Protein 1SZN (pdb70)

Radius of gyration: 21.47 Å; Cα contacts (8 Å, |Δi|>4): 953; chains: 1; bounding box: 41×53×65 Å

Secondary structure (DSSP, 8-state):
---TTSSTTTSPPEEEESHHHHTT---HHHHHHHHHHHHHTTHHHHT--EEE--SS-B-TT--BTTBPPB-TTT-TTHHHHHHHHHHHTT-EEEEEEESSSB-TTS-B--TT-HHHHHHHHHHTT--EEEEE-----GGGS-SSB---TTTS--BGGGB--TTT-TTBPPTT--GGGSHHHHHHHHHHHHHHTSSS--EEEE--TTGGGHHHHGGGT-SEEE-SSPP-SSHHHHHHHHHHHHT-GGG-BTTBEEE--S--TT-TT--HHHHHHHHHHHHHTT--EEE-S-GGG--HHHHHHHT-HHHHHHHT-SS--SPPEEEE-SSS-TT---SSS---EEEE--TT-EEEEEE--SSS-EEEEE-GGGSTT--SSEEEEEETTTTEEEEEESSEEEEE-TT-EEEEEEEEEEE--

Nearest PDB structures (foldseek):
  1t0o-assembly1_A  TM=9.986E-01  e=1.945E-90  Trichoderma reesei
  4ogz-assembly2_B  TM=8.996E-01  e=8.044E-38  Bacteroides fragilis NCTC 9343
  3a5v-assembly1_A  TM=8.624E-01  e=1.141E-37  Umbelopsis vinacea
  4nzj-assembly1_A  TM=8.796E-01  e=3.455E-37  Bacteroides fragilis NCTC 9343
  3lx9-assembly1_B  TM=8.710E-01  e=5.205E-33  Homo sapiens

CATH classification: 3.20.20.70 (+1 more: 2.60.40.1180)

Sequence (417 aa):
IVMPDGVTGKVPSLGWNSWNAYHCDIDESKFLSAAELIVSSGLLDAGYNYVNIDDCWSMKDGRVDGHIAPNATRFPDGIDGLAKKVHALGLKLGIYSTAGTATCAGYPASLGYEDVDAADFADWGVDYLKYDNCNVPSDWQDEYVACNPDFVKTGPNGTCTTALDPTLAPPGYDWSTSKSAERFGAMRNALAKQSHEIVLSMCIWGQADVFSWGNSTGISWRMSDDISPNWGSVTRILNLNSFKLNSVDFWGHNDADMLEVGNGNLTAAETRTHFALWAAMKSPLLIGTDLAQLSQNNINLLKNKHLLAFNQDSVYGQPATPYKWGINPDWTFNVTYPAEFWAGPSSKGHLVLMVNTLDITATKEAKWNEIPGLSAGHYEVRDVWSDKDLGCLSSYKAAVAAHDTAVILVGKKCQRW

Solvent-accessible surface area: 16427 Å² total; per-residue (Å²): 43,106,25,127,79,41,108,30,11,68,34,6,9,6,0,0,0,0,64,16,26,38,93,40,97,6,48,16,64,61,0,39,55,5,0,100,55,0,62,89,29,14,0,48,138,30,30,0,36,10,0,2,0,5,4,1,7,2,78,118,123,30,54,86,138,34,79,6,16,33,36,67,127,58,2,93,80,16,1,55,5,0,1,136,69,0,70,87,64,55,4,74,0,0,1,4,0,0,0,0,86,25,4,58,31,35,20,15,6,0,17,67,94,22,82,57,1,0,34,23,2,11,119,41,13,0,11,1,0,17,0,11,14,29,73,30,46,96,128,65,96,43,122,65,45,10,61,8,34,26,75,10,136,44,20,122,85,12,62,26,62,75,97,55,29,109,70,24,15,59,139,82,62,83,20,55,111,4,77,4,11,83,6,0,6,32,0,72,68,1,10,84,154,44,125,59,58,6,0,6,2,0,1,0,35,3,36,3,42,0,28,82,9,0,78,68,5,0,3,2,1,6,3,0,59,91,15,46,45,54,30,46,13,0,3,97,1,0,0,14,0,7,70,75,8,151,32,0,55,44,28,1,4,0,10,0,3,11,0,4,0,41,26,64,111,24,70,70,11,16,8,74,0,0,0,0,0,0,0,0,0,2,0,2,0,8,0,0,8,43,12,66,146,16,56,112,122,34,15,80,20,0,62,18,126,31,0,9,48,5,1,54,12,83,101,86,8,89,3,0,52,24,30,52,5,34,103,31,100,68,178,31,38,49,57,68,72,0,0,9,12,0,6,3,50,11,63,139,17,32,1,1,0,1,0,1,6,61,105,115,87,20,86,18,48,0,88,4,114,66,2,91,68,20,58,62,7,39,12,78,4,81,27,2,73,54,56,133,103,56,29,57,42,68,34,27,141,18,80,5,47,30,21,17,2,10,1,1,21,1,32,131,50,31,66,197,192

GO terms:
  GO:0004557 alpha-galactosidase activity (F, IDA)

Organism: Hypocrea jecorina (NCBI:txid51453)

Structure (mmCIF, N/CA/C/O backbone):
data_1SZN
#
_entry.id   1SZN
#
_cell.length_a   46.489
_cell.length_b   79.054
_cell.length_c   119.436
_cell.angle_alpha   90.00
_cell.angle_beta   90.00
_cell.angle_gamma   90.00
#
_symmetry.space_group_name_H-M   'P 21 21 21'
#
loop_
_entity.id
_entity.type
_entity.pdbx_description
1 polymer alpha-galactosidase
2 branched 2-acetamido-2-deoxy-beta-D-glucopyranose-(1-4)-2-acetamido-2-deoxy-beta-D-glucopyranose
3 branched alpha-D-mannopyranose-(1-3)-alpha-D-mannopyranose-(1-3)-[alpha-D-mannopyranose-(1-3)-alpha-D-mannopyranose-(1-6)]beta-D-mannopyranose-(1-4)-2-acetamido-2-deoxy-beta-D-glucopyranose-(1-4)-2-acetamido-2-deoxy-beta-D-glucopyranose
4 branched beta-D-mannopyranose-(1-6)-alpha-D-mannopyranose-(1-6)-[alpha-D-mannopyranose-(1-3)]beta-D-mannopyranose-(1-4)-2-acetamido-2-deoxy-beta-D-glucopyranose-(1-4)-2-acetamido-2-deoxy-beta-D-glucopyranose
5 non-polymer GLYCEROL
6 water water
#
loop_
_atom_site.group_PDB
_atom_site.id
_atom_site.type_symbol
_atom_site.label_atom_id
_atom_site.label_alt_id
_atom_site.label_comp_id
_atom_site.label_asym_id
_atom_site.label_entity_id
_atom_site.label_seq_id
_atom_site.pdbx_PDB_ins_code
_atom_site.Cartn_x
_atom_site.Cartn_y
_atom_site.Cartn_z
_atom_site.occupancy
_atom_site.B_iso_or_equiv
_atom_site.auth_seq_id
_atom_site.auth_comp_id
_atom_site.auth_asym_id
_atom_site.auth_atom_id
_atom_site.pdbx_PDB_model_num
ATOM 1 N N . ILE A 1 1 ? -7.595 35.763 45.413 1.00 25.13 1 ILE A N 1
ATOM 2 C CA . ILE A 1 1 ? -8.721 36.786 45.707 1.00 29.04 1 ILE A CA 1
ATOM 3 C C . ILE A 1 1 ? -8.695 37.993 44.773 1.00 30.82 1 ILE A C 1
ATOM 4 O O . ILE A 1 1 ? -7.634 38.513 44.479 1.00 31.44 1 ILE A O 1
ATOM 9 N N . VAL A 1 2 ? -9.841 38.458 44.236 1.00 32.80 2 VAL A N 1
ATOM 10 C CA . VAL A 1 2 ? -9.895 39.704 43.482 1.00 35.04 2 VAL A CA 1
ATOM 11 C C . VAL A 1 2 ? -9.773 40.920 44.338 1.00 35.11 2 VAL A C 1
ATOM 12 O O . VAL A 1 2 ? -10.324 40.974 45.457 1.00 35.50 2 VAL A O 1
ATOM 16 N N . MET A 1 3 ? -9.050 41.908 43.816 1.00 34.38 3 MET A N 1
ATOM 17 C CA . MET A 1 3 ? -8.769 43.129 44.562 1.00 34.86 3 MET A CA 1
ATOM 18 C C . MET A 1 3 ? -9.556 44.277 43.930 1.00 35.70 3 MET A C 1
ATOM 19 O O . MET A 1 3 ? -9.870 44.200 42.742 1.00 35.40 3 MET A O 1
ATOM 24 N N . PRO A 1 4 ? -9.853 45.314 44.721 1.00 37.32 4 PRO A N 1
ATOM 25 C CA . PRO A 1 4 ? -10.759 46.387 44.260 1.00 38.21 4 PRO A CA 1
ATOM 26 C C . PRO A 1 4 ? -10.342 47.092 42.973 1.00 38.51 4 PRO A C 1
ATOM 27 O O . PRO A 1 4 ? -11.242 47.489 42.203 1.00 39.53 4 PRO A O 1
ATOM 31 N N . ASP A 1 5 ? -9.050 47.252 42.720 1.00 38.42 5 ASP A N 1
ATOM 32 C CA . ASP A 1 5 ? -8.601 48.042 41.558 1.00 38.34 5 ASP A CA 1
ATOM 33 C C . ASP A 1 5 ? -8.661 47.272 40.227 1.00 38.54 5 ASP A C 1
ATOM 34 O O . ASP A 1 5 ? -8.420 47.826 39.159 1.00 38.27 5 ASP A O 1
ATOM 39 N N . GLY A 1 6 ? -9.004 45.980 40.294 1.00 37.99 6 GLY A N 1
ATOM 40 C CA . GLY A 1 6 ? -9.238 45.185 39.106 1.00 37.40 6 GLY A CA 1
ATOM 41 C C . GLY A 1 6 ? -8.003 44.653 38.422 1.00 37.49 6 GLY A C 1
ATOM 42 O O . GLY A 1 6 ? -8.128 43.924 37.409 1.00 36.78 6 GLY A O 1
ATOM 43 N N . VAL A 1 7 ? -6.813 44.981 38.958 1.00 3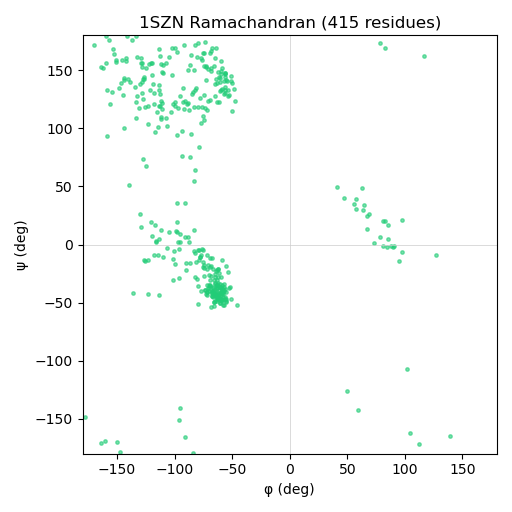6.19 7 VAL A N 1
ATOM 44 C CA . VAL A 1 7 ? -5.577 44.545 38.333 1.00 36.48 7 VAL A CA 1
ATOM 45 C C . VAL A 1 7 ? -4.482 44.004 39.263 1.00 34.29 7 VAL A C 1
ATOM 46 O O . VAL A 1 7 ? -3.830 43.029 38.918 1.00 33.87 7 VAL A O 1
ATOM 50 N N . THR A 1 8 ? -4.269 44.658 40.402 1.00 34.02 8 THR A N 1
ATOM 51 C CA . THR A 1 8 ? -3.115 44.320 41.236 1.00 33.08 8 THR A CA 1
ATOM 52 C C . THR A 1 8 ? -3.259 42.966 41.945 1.00 30.98 8 THR A C 1
ATOM 53 O O . THR A 1 8 ? -4.128 42.788 42.801 1.00 32.20 8 THR A O 1
ATOM 57 N N . GLY A 1 9 ? -2.377 42.027 41.589 1.00 29.23 9 GLY A N 1
ATOM 58 C CA . GLY A 1 9 ? -2.456 40.640 42.057 1.00 27.77 9 GLY A CA 1
ATOM 59 C C . GLY A 1 9 ? -3.113 39.664 41.103 1.00 26.58 9 GLY A C 1
ATOM 60 O O . GLY A 1 9 ? -3.141 38.485 41.344 1.00 25.76 9 GLY A O 1
ATOM 61 N N . LYS A 1 10 ? -3.679 40.130 39.990 1.00 25.46 10 LYS A N 1
ATOM 62 C CA . LYS A 1 10 ? -4.292 39.224 39.041 1.00 25.86 10 LYS A CA 1
ATOM 63 C C . LYS A 1 10 ? -3.277 38.265 38.431 1.00 24.58 10 LYS A C 1
ATOM 64 O O . LYS A 1 10 ? -3.516 37.063 38.337 1.00 24.45 10 LYS A O 1
ATOM 70 N N . VAL A 1 11 ? -2.137 38.782 37.987 1.00 23.56 11 VAL A N 1
ATOM 71 C CA . VAL A 1 11 ? -1.066 37.909 37.565 1.00 22.99 11 VAL A CA 1
ATOM 72 C C . VAL A 1 11 ? -0.036 37.908 38.728 1.00 21.26 11 VAL A C 1
ATOM 73 O O . VAL A 1 11 ? -0.132 38.680 39.654 1.00 22.77 11 VAL A O 1
ATOM 77 N N . PRO A 1 12 ? 0.942 37.004 38.674 1.00 21.35 12 PRO A N 1
ATOM 78 C CA . PRO A 1 12 ? 1.856 36.895 39.828 1.00 20.86 12 PRO A CA 1
ATOM 79 C C . PRO A 1 12 ? 2.655 38.149 40.128 1.00 21.73 12 PRO A C 1
ATOM 80 O O . PRO A 1 12 ? 3.085 38.851 39.208 1.00 22.16 12 PRO A O 1
ATOM 84 N N . SER A 1 13 ? 2.864 38.395 41.411 1.00 21.42 13 SER A N 1
ATOM 85 C CA . SER A 1 13 ? 3.694 39.498 41.871 1.00 20.86 13 SER A CA 1
ATOM 86 C C . SER A 1 13 ? 5.134 39.305 41.444 1.00 20.76 13 SER A C 1
ATOM 87 O O . SER A 1 13 ? 5.667 38.185 41.505 1.00 21.31 13 SER A O 1
ATOM 90 N N . LEU A 1 14 ? 5.771 40.389 40.991 1.00 20.95 14 LEU A N 1
ATOM 91 C CA . LEU A 1 14 ? 7.193 40.413 40.646 1.00 20.75 14 LEU A CA 1
ATOM 92 C C . LEU A 1 14 ? 7.874 41.473 41.520 1.00 19.51 14 LEU A C 1
ATOM 93 O O . LEU A 1 14 ? 7.409 42.614 41.680 1.00 20.57 14 LEU A O 1
ATOM 98 N N . GLY A 1 15 ? 9.003 41.087 42.110 1.00 20.62 15 GLY A N 1
ATOM 99 C CA . GLY A 1 15 ? 9.726 42.002 42.938 1.00 20.87 15 GLY A CA 1
ATOM 100 C C . GLY A 1 15 ? 11.013 41.403 43.490 1.00 19.94 15 GLY A C 1
ATOM 101 O O . GLY A 1 15 ? 11.679 40.585 42.847 1.00 21.31 15 GLY A O 1
ATOM 102 N N . TRP A 1 16 ? 11.337 41.881 44.692 1.00 19.89 16 TRP A N 1
ATOM 103 C CA . TRP A 1 16 ? 12.583 41.600 45.418 1.00 19.79 16 TRP A CA 1
ATOM 104 C C . TRP A 1 16 ? 12.239 41.572 46.890 1.00 18.95 16 TRP A C 1
ATOM 105 O O . TRP A 1 16 ? 11.412 42.374 47.390 1.00 19.83 16 TRP A O 1
ATOM 116 N N . ASN A 1 17 ? 12.815 40.621 47.660 1.00 19.31 17 ASN A N 1
ATOM 117 C CA . ASN A 1 17 ? 12.594 40.480 49.089 1.00 19.05 17 ASN A CA 1
ATOM 118 C C . ASN A 1 17 ? 13.922 40.275 49.815 1.00 18.17 17 ASN A C 1
ATOM 119 O O . ASN A 1 17 ? 14.757 39.486 49.314 1.00 18.75 17 ASN A O 1
ATOM 124 N N . SER A 1 18 ? 14.163 40.957 50.948 1.00 18.33 18 SER A N 1
ATOM 125 C CA . SER A 1 18 ? 15.408 40.954 51.646 1.00 20.99 18 SER A CA 1
ATOM 126 C C . SER A 1 18 ? 15.870 39.597 52.202 1.00 19.61 18 SER A C 1
ATOM 127 O O . SER A 1 18 ? 17.048 39.420 52.467 1.00 20.86 18 SER A O 1
ATOM 130 N N . TRP A 1 19 ? 14.955 38.647 52.383 1.00 19.54 19 TRP A N 1
ATOM 131 C CA . TRP A 1 19 ? 15.284 37.502 53.260 1.00 20.11 19 TRP A CA 1
ATOM 132 C C . TRP A 1 19 ? 16.391 36.605 52.761 1.00 19.17 19 TRP A C 1
ATOM 133 O O . TRP A 1 19 ? 17.331 36.343 53.485 1.00 19.94 19 TRP A O 1
ATOM 144 N N . ASN A 1 20 ? 16.304 36.103 51.529 1.00 19.80 20 ASN A N 1
ATOM 145 C CA . ASN A 1 20 ? 17.343 35.171 51.033 1.00 18.94 20 ASN A CA 1
ATOM 146 C C . ASN 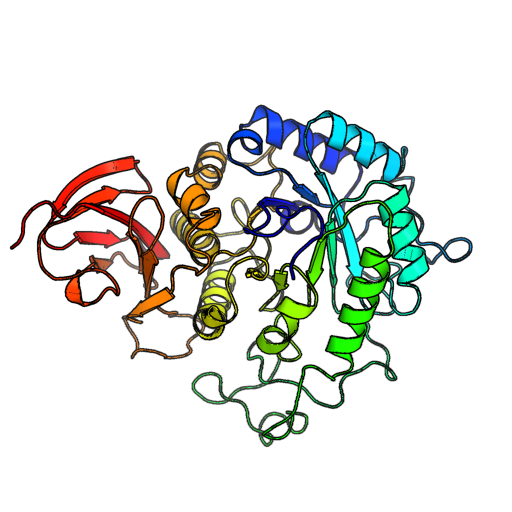A 1 20 ? 18.700 35.911 50.806 1.00 21.03 20 ASN A C 1
ATOM 147 O O . ASN A 1 20 ? 19.724 35.277 50.747 1.00 21.74 20 ASN A O 1
ATOM 152 N N . ALA A 1 21 ? 18.628 37.243 50.693 1.00 20.69 21 ALA A N 1
ATOM 153 C CA . ALA A 1 21 ? 19.821 38.090 50.546 1.00 20.68 21 ALA A CA 1
ATOM 154 C C . ALA A 1 21 ? 20.535 38.353 51.887 1.00 20.88 21 ALA A C 1
ATOM 155 O O . ALA A 1 21 ? 21.731 38.150 52.002 1.00 23.78 21 ALA A O 1
ATOM 157 N N . TYR A 1 22 ? 19.770 38.791 52.882 1.00 19.55 22 TYR A N 1
ATOM 158 C CA . TYR A 1 22 ? 20.289 39.398 54.120 1.00 19.70 22 TYR A CA 1
ATOM 159 C C . TYR A 1 22 ? 19.795 38.734 55.420 1.00 20.34 22 TYR A C 1
ATOM 160 O O . TYR A 1 22 ? 20.359 39.001 56.483 1.00 22.03 22 TYR A O 1
ATOM 169 N N . HIS A 1 23 ? 18.756 37.899 55.297 1.00 19.87 23 HIS A N 1
ATOM 170 C CA . HIS A 1 23 ? 18.105 37.274 56.427 1.00 20.07 23 HIS A CA 1
ATOM 171 C C . HIS A 1 23 ? 17.782 38.340 57.466 1.00 21.17 23 HIS A C 1
ATOM 172 O O . HIS A 1 23 ? 17.150 39.311 57.121 1.00 21.02 23 HIS A O 1
ATOM 179 N N . CYS A 1 24 ? 18.191 38.190 58.709 1.00 20.82 24 CYS A N 1
ATOM 180 C CA . CYS A 1 24 ? 17.758 39.123 59.757 1.00 22.27 24 CYS A CA 1
ATOM 181 C C . CYS A 1 24 ? 18.577 40.409 59.799 1.00 22.82 24 CYS A C 1
ATOM 182 O O . CYS A 1 24 ? 18.200 41.335 60.545 1.00 25.08 24 CYS A O 1
ATOM 185 N N . ASP A 1 25 ? 19.641 40.488 59.033 1.00 23.40 25 ASP A N 1
ATOM 186 C CA . ASP A 1 25 ? 20.575 41.622 59.088 1.00 23.23 25 ASP A CA 1
ATOM 187 C C . ASP A 1 25 ? 20.165 42.668 58.035 1.00 23.06 25 ASP A C 1
ATOM 188 O O . ASP A 1 25 ? 20.774 42.748 56.994 1.00 23.65 25 ASP A O 1
ATOM 193 N N . ILE A 1 26 ? 19.120 43.443 58.283 1.00 21.71 26 ILE A N 1
ATOM 194 C CA . ILE A 1 26 ? 18.573 44.440 57.350 1.00 22.71 26 ILE A CA 1
ATOM 195 C C . ILE A 1 26 ? 18.598 45.856 57.950 1.00 22.55 26 ILE A C 1
ATOM 196 O O . ILE A 1 26 ? 18.652 46.052 59.146 1.00 22.00 26 ILE A O 1
ATOM 201 N N . ASP A 1 27 ? 18.596 46.832 57.057 1.00 22.97 27 ASP A N 1
ATOM 202 C CA . ASP A 1 27 ? 18.337 48.235 57.395 1.00 23.68 27 ASP A CA 1
ATOM 203 C C . ASP A 1 27 ? 17.858 48.948 56.154 1.00 24.06 27 ASP A C 1
ATOM 204 O O . ASP A 1 27 ? 17.818 48.382 55.084 1.00 23.18 27 ASP A O 1
ATOM 209 N N . GLU A 1 28 ? 17.487 50.217 56.297 1.00 23.09 28 GLU A N 1
ATOM 210 C CA . GLU A 1 28 ? 16.911 51.014 55.210 1.00 23.61 28 GLU A CA 1
ATOM 211 C C . GLU A 1 28 ? 17.783 51.053 53.966 1.00 23.18 28 GLU A C 1
ATOM 212 O O . GLU A 1 28 ? 17.294 50.956 52.846 1.00 23.95 28 GLU A O 1
ATOM 218 N N . SER A 1 29 ? 19.092 51.182 54.169 1.00 24.93 29 SER A N 1
ATOM 219 C CA . SER A 1 29 ? 20.064 51.280 53.063 1.00 25.74 29 SER A CA 1
ATOM 220 C C . SER A 1 29 ? 19.984 50.106 52.112 1.00 25.93 29 SER A C 1
ATOM 221 O O . SER A 1 29 ? 20.097 50.262 50.902 1.00 25.98 29 SER A O 1
ATOM 224 N N . LYS A 1 30 ? 19.764 48.921 52.661 1.00 24.33 30 LYS A N 1
ATOM 225 C CA . LYS A 1 30 ? 19.634 47.744 51.845 1.00 24.29 30 LYS A CA 1
ATOM 226 C C . LYS A 1 30 ? 18.442 47.799 50.901 1.00 23.30 30 LYS A C 1
ATOM 227 O O . LYS A 1 30 ? 18.520 47.335 49.772 1.00 24.20 30 LYS A O 1
ATOM 233 N N . PHE A 1 31 ? 17.330 48.372 51.347 1.00 23.66 31 PHE A N 1
ATOM 234 C CA . PHE A 1 31 ? 16.127 48.572 50.544 1.00 22.99 31 PHE A CA 1
ATOM 235 C C . PHE A 1 31 ? 16.284 49.678 49.540 1.00 23.31 31 PHE A C 1
ATOM 236 O O . PHE A 1 31 ? 15.835 49.546 48.410 1.00 23.02 31 PHE A O 1
ATOM 244 N N . LEU A 1 32 ? 16.945 50.746 49.933 1.00 22.58 32 LEU A N 1
ATOM 245 C CA . LEU A 1 32 ? 17.171 51.828 48.944 1.00 23.93 32 LEU A CA 1
ATOM 246 C C . LEU A 1 32 ? 18.099 51.419 47.825 1.00 22.82 32 LEU A C 1
ATOM 247 O O . LEU A 1 32 ? 17.842 51.750 46.651 1.00 23.94 32 LEU A O 1
ATOM 252 N N . SER A 1 33 ? 19.159 50.677 48.163 1.00 23.40 33 SER A N 1
ATOM 253 C CA . SER A 1 33 ? 20.079 50.141 47.188 1.00 24.36 33 SER A CA 1
ATOM 254 C C . SER A 1 33 ? 19.359 49.160 46.279 1.00 24.92 33 SER A C 1
ATOM 255 O O . SER A 1 33 ? 19.493 49.200 45.052 1.00 24.02 33 SER A O 1
ATOM 258 N N . ALA A 1 34 ? 18.550 48.280 46.859 1.00 24.05 34 ALA A N 1
ATOM 259 C CA . ALA A 1 34 ? 17.776 47.364 46.022 1.00 24.03 34 ALA A CA 1
ATOM 260 C C . ALA A 1 34 ? 16.875 48.113 45.059 1.00 24.06 34 ALA A C 1
ATOM 261 O O . ALA A 1 34 ? 16.862 47.775 43.864 1.00 23.60 34 ALA A O 1
ATOM 263 N N . ALA A 1 35 ? 16.137 49.138 45.563 1.00 23.68 35 ALA A N 1
ATOM 264 C CA . ALA A 1 35 ? 15.217 49.922 44.751 1.00 23.82 35 ALA A CA 1
ATOM 265 C C . ALA A 1 35 ? 15.968 50.608 43.587 1.00 24.02 35 ALA A C 1
ATOM 266 O O . ALA A 1 35 ? 15.554 50.516 42.412 1.00 23.91 35 ALA A O 1
ATOM 268 N N . GLU A 1 36 ? 17.081 51.232 43.910 1.00 25.29 36 GLU A N 1
ATOM 269 C CA . GLU A 1 36 ? 17.842 51.942 42.865 1.00 26.49 36 GLU A CA 1
ATOM 270 C C . GLU A 1 36 ? 18.363 50.983 41.822 1.00 25.17 36 GLU A C 1
ATOM 271 O O . GLU A 1 36 ? 18.323 51.260 40.582 1.00 24.74 36 GLU A O 1
ATOM 277 N N . LEU A 1 37 ? 18.875 49.829 42.259 1.00 24.48 37 LEU A N 1
ATOM 278 C CA . LEU A 1 37 ? 19.346 48.837 41.309 1.00 24.75 37 LEU A CA 1
ATOM 279 C C . LEU A 1 37 ? 18.249 48.165 40.483 1.00 22.50 37 LEU A C 1
ATOM 280 O O . LEU A 1 37 ? 18.474 47.840 39.298 1.00 23.78 37 LEU A O 1
ATOM 285 N N . ILE A 1 38 ? 17.063 47.936 41.056 1.00 22.90 38 ILE A N 1
ATOM 286 C CA . ILE A 1 38 ? 15.953 47.418 40.282 1.00 24.05 38 ILE A CA 1
ATOM 287 C C . ILE A 1 38 ? 15.668 48.367 39.125 1.00 24.36 38 ILE A C 1
ATOM 288 O O . ILE A 1 38 ? 15.450 47.903 38.001 1.00 24.48 38 ILE A O 1
ATOM 293 N N . VAL A 1 39 ? 15.684 49.675 39.388 1.00 25.26 39 VAL A N 1
ATOM 294 C CA . VAL A 1 39 ? 15.484 50.639 38.274 1.00 25.88 39 VAL A CA 1
ATOM 295 C C . VAL A 1 39 ? 16.665 50.639 37.289 1.00 26.32 39 VAL A C 1
ATOM 296 O O . VAL A 1 39 ? 16.478 50.461 36.082 1.00 25.66 39 VAL A O 1
ATOM 300 N N . SER A 1 40 ? 17.860 50.833 37.786 1.00 25.38 40 SER A N 1
ATOM 301 C CA . SER A 1 40 ? 19.006 51.045 36.874 1.00 26.01 40 SER A CA 1
ATOM 302 C C . SER A 1 40 ? 19.401 49.834 36.078 1.00 27.25 40 SER A C 1
ATOM 303 O O . SER A 1 40 ? 19.929 49.979 34.973 1.00 27.92 40 SER A O 1
ATOM 306 N N . SER A 1 41 ? 19.132 48.626 36.605 1.00 25.59 41 SER A N 1
ATOM 307 C CA . SER A 1 41 ? 19.432 47.396 35.885 1.00 26.10 41 SER A CA 1
ATOM 308 C C . SER A 1 41 ? 18.444 47.044 34.794 1.00 26.46 41 SER A C 1
ATOM 309 O O . SER A 1 41 ? 18.719 46.125 33.997 1.00 27.40 41 SER A O 1
ATOM 312 N N . GLY A 1 42 ? 17.298 47.732 34.732 1.00 24.51 42 GLY A N 1
ATOM 313 C CA . GLY A 1 42 ? 16.254 47.360 33.813 1.00 25.06 42 GLY A CA 1
ATOM 314 C C . GLY A 1 42 ? 15.265 46.380 34.396 1.00 24.82 42 GLY A C 1
ATOM 315 O O . GLY A 1 42 ? 14.299 45.989 33.742 1.00 25.32 42 GLY A O 1
ATOM 316 N N . LEU A 1 43 ? 15.486 45.963 35.644 1.00 25.44 43 LEU A N 1
ATOM 317 C CA . LEU A 1 43 ? 14.519 45.011 36.226 1.00 24.99 43 LEU A CA 1
ATOM 318 C C . LEU A 1 43 ? 13.112 45.592 36.377 1.00 25.58 43 LEU A C 1
ATOM 319 O O . LEU A 1 43 ? 12.112 44.877 36.153 1.00 24.26 43 LEU A O 1
ATOM 324 N N . LEU A 1 44 ? 12.968 46.874 36.719 1.00 24.52 44 LEU A N 1
ATOM 325 C CA . LEU A 1 44 ? 11.647 47.491 36.764 1.00 24.00 44 LEU A CA 1
ATOM 326 C C . LEU A 1 44 ? 10.996 47.448 35.368 1.00 25.38 44 LEU A C 1
ATOM 327 O O . LEU A 1 44 ? 9.816 47.070 35.179 1.00 25.18 44 LEU A O 1
ATOM 332 N N . ASP A 1 45 ? 11.796 47.813 34.369 1.00 26.82 45 ASP A N 1
ATOM 333 C CA . ASP A 1 45 ? 11.364 47.683 32.973 1.00 28.18 45 ASP A CA 1
ATOM 334 C C . ASP A 1 45 ? 10.864 46.280 32.597 1.00 27.63 45 ASP A C 1
ATOM 335 O O . ASP A 1 45 ? 9.895 46.130 31.824 1.00 30.07 45 ASP A O 1
ATOM 340 N N . ALA A 1 46 ? 11.498 45.244 33.136 1.00 26.96 46 ALA A N 1
ATOM 341 C CA . ALA A 1 46 ? 11.105 43.865 32.901 1.00 26.57 46 ALA A CA 1
ATOM 342 C C . ALA A 1 46 ? 9.837 43.490 33.669 1.00 26.10 46 ALA A C 1
ATOM 343 O O . ALA A 1 46 ? 9.218 42.472 33.317 1.00 28.83 46 ALA A O 1
ATOM 345 N N . GLY A 1 47 ? 9.458 44.278 34.688 1.00 23.36 47 GLY A N 1
ATOM 346 C CA . GLY A 1 47 ? 8.212 44.090 35.426 1.00 23.99 47 GLY A CA 1
ATOM 347 C C . GLY A 1 47 ? 8.363 43.984 36.941 1.00 23.18 47 GLY A C 1
ATOM 348 O O . GLY A 1 47 ? 7.352 44.025 37.637 1.00 23.79 47 GLY A O 1
ATOM 349 N N . TYR A 1 48 ? 9.601 43.877 37.429 1.00 21.99 48 TYR A N 1
ATOM 350 C CA . TYR A 1 48 ? 9.866 43.728 38.885 1.00 21.43 48 TYR A CA 1
ATOM 351 C C . TYR A 1 48 ? 9.647 45.059 39.600 1.00 23.86 48 TYR A C 1
ATOM 352 O O . TYR A 1 48 ? 10.478 45.991 39.489 1.00 23.94 48 TYR A O 1
ATOM 361 N N . ASN A 1 49 ? 8.564 45.189 40.371 1.00 22.71 49 ASN A N 1
ATOM 362 C CA . ASN A 1 49 ? 8.179 46.452 40.979 1.00 23.05 49 ASN A CA 1
ATOM 363 C C . ASN A 1 49 ? 8.033 46.467 42.494 1.00 23.07 49 ASN A C 1
ATOM 364 O O . ASN A 1 49 ? 7.960 47.539 43.079 1.00 24.23 49 ASN A O 1
ATOM 369 N N . TYR A 1 50 ? 8.000 45.297 43.151 1.00 21.25 50 TYR A N 1
ATOM 370 C CA . TYR A 1 50 ? 7.906 45.296 44.606 1.00 21.37 50 TYR A CA 1
ATOM 371 C C . TYR A 1 50 ? 9.280 45.237 45.262 1.00 21.38 50 TYR A C 1
ATOM 372 O O . TYR A 1 50 ? 10.129 44.465 44.854 1.00 21.84 50 TYR A O 1
ATOM 381 N N . VAL A 1 51 ? 9.495 46.071 46.272 1.00 21.57 51 VAL A N 1
ATOM 382 C CA . VAL A 1 51 ? 10.621 46.016 47.184 1.00 21.25 51 VAL A CA 1
ATOM 383 C C . VAL A 1 51 ? 10.028 45.627 48.530 1.00 20.07 51 VAL A C 1
ATOM 384 O O . VAL A 1 51 ? 9.324 46.420 49.177 1.00 21.10 51 VAL A O 1
ATOM 388 N N . ASN A 1 52 ? 10.303 44.378 48.941 1.00 19.63 52 ASN A N 1
ATOM 389 C CA . ASN A 1 52 ? 9.637 43.782 50.085 1.00 19.35 52 ASN A CA 1
ATOM 390 C C . ASN A 1 52 ? 10.511 43.578 51.269 1.00 18.86 52 ASN A C 1
ATOM 391 O O . ASN A 1 52 ? 11.543 42.849 51.187 1.00 19.99 52 ASN A O 1
ATOM 396 N N . ILE A 1 53 ? 10.115 44.180 52.368 1.00 18.46 53 ILE A N 1
ATOM 397 C CA . ILE A 1 53 ? 10.729 43.995 53.669 1.00 18.47 53 ILE A CA 1
ATOM 398 C C . ILE A 1 53 ? 10.257 42.653 54.271 1.00 18.75 53 ILE A C 1
ATOM 399 O O . ILE A 1 53 ? 9.034 42.416 54.353 1.00 20.09 53 ILE A O 1
ATOM 404 N N . ASP A 1 54 ? 11.226 41.807 54.657 1.00 18.81 54 ASP A N 1
ATOM 405 C CA . ASP A 1 54 ? 10.925 40.520 55.316 1.00 18.71 54 ASP A CA 1
ATOM 406 C C . ASP A 1 54 ? 11.031 40.679 56.833 1.00 18.82 54 ASP A C 1
ATOM 407 O O . ASP A 1 54 ? 10.767 41.759 57.387 1.00 19.90 54 ASP A O 1
ATOM 412 N N . ASP A 1 55 ? 11.374 39.622 57.561 1.00 19.39 55 ASP A N 1
ATOM 413 C CA . ASP A 1 55 ? 11.426 39.686 59.014 1.00 18.99 55 ASP A CA 1
ATOM 414 C C . ASP A 1 55 ? 12.590 40.583 59.522 1.00 20.84 55 ASP A C 1
ATOM 415 O O . ASP A 1 55 ? 13.516 40.939 58.771 1.00 20.37 55 ASP A O 1
ATOM 420 N N . CYS A 1 56 ? 12.498 40.933 60.816 1.00 20.64 56 CYS A N 1
ATOM 421 C CA . CYS A 1 56 ? 13.519 41.655 61.583 1.00 21.31 56 CYS A CA 1
ATOM 422 C C . CYS A 1 56 ? 13.482 43.171 61.405 1.00 20.05 56 CYS A C 1
ATOM 423 O O . CYS A 1 56 ? 14.468 43.831 61.660 1.00 20.64 56 CYS A O 1
ATOM 426 N N . TRP A 1 57 ? 12.398 43.731 60.966 1.00 20.04 57 TRP A N 1
ATOM 427 C CA . TRP A 1 57 ? 12.316 45.186 60.700 1.00 20.70 57 TRP A CA 1
ATOM 428 C C . TRP A 1 57 ? 11.869 46.057 61.883 1.00 20.43 57 TRP A C 1
ATOM 429 O O . TRP A 1 57 ? 12.177 47.268 61.925 1.00 20.89 57 TRP A O 1
ATOM 440 N N . SER A 1 58 ? 11.197 45.454 62.826 1.00 19.63 58 SER A N 1
ATOM 441 C CA . SER A 1 58 ? 10.612 46.146 63.962 1.00 19.36 58 SER A CA 1
ATOM 442 C C . SER A 1 58 ? 11.438 46.050 65.190 1.00 19.79 58 SER A C 1
ATOM 443 O O . SER A 1 58 ? 12.372 45.273 65.280 1.00 20.29 58 SER A O 1
ATOM 446 N N . MET A 1 59 ? 11.102 46.841 66.222 1.00 21.21 59 MET A N 1
ATOM 447 C CA . MET A 1 59 ? 11.745 46.625 67.538 1.00 21.62 59 MET A CA 1
ATOM 448 C C . MET A 1 59 ? 11.372 45.245 68.051 1.00 21.14 59 MET A C 1
ATOM 449 O O . MET A 1 59 ? 10.202 44.956 68.183 1.00 22.15 59 MET A O 1
ATOM 454 N N . LYS A 1 60 ? 12.368 44.428 68.326 1.00 22.02 60 LYS A N 1
ATOM 455 C CA . LYS A 1 60 ? 12.148 43.036 68.693 1.00 24.11 60 LYS A CA 1
ATOM 456 C C . LYS A 1 60 ? 11.397 42.874 69.966 1.00 25.15 60 LYS A C 1
ATOM 457 O O . LYS A 1 60 ? 10.608 41.939 70.092 1.00 26.73 60 LYS A O 1
ATOM 463 N N . ASP A 1 61 ? 11.642 43.789 70.902 1.00 26.25 61 ASP A N 1
ATOM 464 C CA . ASP A 1 61 ? 11.229 43.628 72.317 1.00 27.98 61 ASP A CA 1
ATOM 465 C C . ASP A 1 61 ? 9.841 44.175 72.696 1.00 27.64 61 ASP A C 1
ATOM 466 O O . ASP A 1 61 ? 9.672 44.649 73.770 1.00 29.07 61 ASP A O 1
ATOM 471 N N . GLY A 1 62 ? 8.867 44.082 71.809 1.00 26.06 62 GLY A N 1
ATOM 472 C CA . GLY A 1 62 ? 7.491 44.367 72.145 1.00 25.63 62 GLY A CA 1
ATOM 473 C C . GLY A 1 62 ? 6.897 45.538 71.419 1.00 24.21 62 GLY A C 1
ATOM 474 O O . GLY A 1 62 ? 7.575 46.386 70.870 1.00 23.48 62 GLY A O 1
ATOM 475 N N . ARG A 1 63 ? 5.584 45.564 71.448 1.00 23.53 63 ARG A N 1
ATOM 476 C CA . ARG A 1 63 ? 4.837 46.703 70.937 1.00 23.58 63 ARG A CA 1
ATOM 477 C C . ARG A 1 63 ? 5.109 47.943 71.808 1.00 2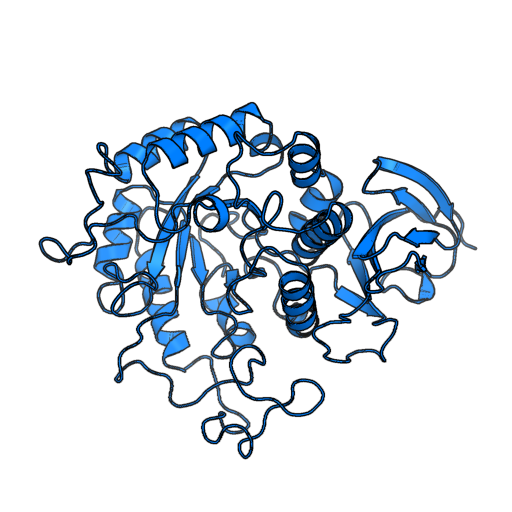3.78 63 ARG A C 1
ATOM 478 O O . ARG A 1 63 ? 5.423 47.858 72.981 1.00 25.73 63 ARG A O 1
ATOM 486 N N . VAL A 1 64 ? 4.962 49.101 71.166 1.00 24.10 64 VAL A N 1
ATOM 487 C CA . VAL A 1 64 ? 5.013 50.417 71.847 1.00 24.10 64 VAL A CA 1
ATOM 488 C C . VAL A 1 64 ? 3.583 50.994 71.799 1.00 24.28 64 VAL A C 1
ATOM 489 O O . VAL A 1 64 ? 3.019 51.263 70.733 1.00 24.20 64 VAL A O 1
ATOM 493 N N . ASP A 1 65 ? 3.017 51.169 72.981 1.00 24.93 65 ASP A N 1
ATOM 494 C CA . ASP A 1 65 ? 1.620 51.618 73.111 1.00 27.28 65 ASP A CA 1
ATOM 495 C C . ASP A 1 65 ? 0.644 50.851 72.208 1.00 25.57 65 ASP A C 1
ATOM 496 O O . ASP A 1 65 ? -0.264 51.415 71.598 1.00 27.73 65 ASP A O 1
ATOM 501 N N . GLY A 1 66 ? 0.883 49.542 72.116 1.00 25.18 66 GLY A N 1
ATOM 502 C CA . GLY A 1 66 ? 0.010 48.654 71.383 1.00 24.08 66 GLY A CA 1
ATOM 503 C C . GLY A 1 66 ? 0.268 48.525 69.875 1.00 24.42 66 GLY A C 1
ATOM 504 O O . GLY A 1 66 ? -0.500 47.863 69.150 1.00 23.50 66 GLY A O 1
ATOM 505 N N . HIS A 1 67 ? 1.335 49.164 69.404 1.00 24.04 67 HIS A N 1
ATOM 506 C CA . HIS A 1 67 ? 1.654 49.202 67.980 1.00 23.56 67 HIS A CA 1
ATOM 507 C C . HIS A 1 67 ? 3.049 48.545 67.719 1.00 23.38 67 HIS A C 1
ATOM 508 O O . HIS A 1 67 ? 3.952 48.655 68.550 1.00 22.78 67 HIS A O 1
ATOM 515 N N . ILE A 1 68 ? 3.207 47.869 66.577 1.00 21.40 68 ILE A N 1
ATOM 516 C CA . ILE A 1 68 ? 4.518 47.389 66.168 1.00 22.35 68 ILE A CA 1
ATOM 517 C C . ILE A 1 68 ? 5.310 48.629 65.769 1.00 22.63 68 ILE A C 1
ATOM 518 O O . ILE A 1 68 ? 4.874 49.387 64.887 1.00 24.43 68 ILE A O 1
ATOM 523 N N . ALA A 1 69 ? 6.435 48.800 66.407 1.00 22.54 69 ALA A N 1
ATOM 524 C CA . ALA A 1 69 ? 7.308 49.954 66.173 1.00 21.96 69 ALA A CA 1
ATOM 525 C C . ALA A 1 69 ? 8.397 49.601 65.155 1.00 22.84 69 ALA A C 1
ATOM 526 O O . ALA A 1 69 ? 9.111 48.625 65.361 1.00 22.26 69 ALA A O 1
ATOM 528 N N . PRO A 1 70 ? 8.585 50.384 64.094 1.00 22.09 70 PRO A N 1
ATOM 529 C CA . PRO A 1 70 ? 9.776 50.172 63.280 1.00 22.66 70 PRO A CA 1
ATOM 530 C C . PRO A 1 70 ? 11.031 50.279 64.126 1.00 21.69 70 PRO A C 1
ATOM 531 O O . PRO A 1 70 ? 11.033 51.082 65.080 1.00 23.49 70 PRO A O 1
ATOM 535 N N . ASN A 1 71 ? 12.073 49.530 63.812 1.00 21.27 71 ASN A N 1
ATOM 536 C CA . ASN A 1 71 ? 13.339 49.734 64.479 1.00 20.94 71 ASN A CA 1
ATOM 537 C C . ASN A 1 71 ? 13.954 50.979 63.861 1.00 20.81 71 ASN A C 1
ATOM 538 O O . ASN A 1 71 ? 14.459 50.931 62.727 1.00 21.51 71 ASN A O 1
ATOM 543 N N . ALA A 1 72 ? 13.906 52.082 64.595 1.00 22.06 72 ALA A N 1
ATOM 544 C CA . ALA A 1 72 ? 14.392 53.372 64.049 1.00 22.89 72 ALA A CA 1
ATOM 545 C C . ALA A 1 72 ? 15.872 53.419 63.762 1.00 21.79 72 ALA A C 1
ATOM 546 O O . ALA A 1 72 ? 16.325 54.205 62.917 1.00 23.32 72 ALA A O 1
ATOM 548 N N . THR A 1 73 ? 16.647 52.610 64.455 1.00 22.03 73 THR A N 1
ATOM 549 C CA . THR A 1 73 ? 18.075 52.447 64.126 1.00 22.15 73 THR A CA 1
ATOM 550 C C . THR A 1 73 ? 18.231 51.939 62.684 1.00 23.81 73 THR A C 1
ATOM 551 O O . THR A 1 73 ? 19.107 52.383 61.936 1.00 23.53 73 THR A O 1
ATOM 555 N N . ARG A 1 74 ? 17.379 50.999 62.311 1.00 22.24 74 ARG A N 1
ATOM 556 C CA . ARG A 1 74 ? 17.408 50.432 60.972 1.00 22.39 74 ARG A CA 1
ATOM 557 C C . ARG A 1 74 ? 16.733 51.294 59.923 1.00 23.30 74 ARG A C 1
ATOM 558 O O . ARG A 1 74 ? 17.194 51.339 58.755 1.00 24.02 74 ARG A O 1
ATOM 566 N N . PHE A 1 75 ? 15.647 51.963 60.331 1.00 23.12 75 PHE A N 1
ATOM 567 C CA . PHE A 1 75 ? 14.788 52.795 59.494 1.00 22.71 75 PHE A CA 1
ATOM 568 C C . PHE A 1 75 ? 14.603 54.213 60.100 1.00 24.40 75 PHE A C 1
ATOM 569 O O . PHE A 1 75 ? 13.525 54.544 60.639 1.00 24.57 75 PHE A O 1
ATOM 577 N N . PRO A 1 76 ? 15.672 55.022 59.997 1.00 25.55 76 PRO A N 1
ATOM 578 C CA . PRO A 1 76 ? 15.642 56.354 60.631 1.00 26.29 76 PRO A CA 1
ATOM 579 C C . PRO A 1 76 ? 14.560 57.280 60.114 1.00 26.56 76 PRO A C 1
ATOM 580 O O . PRO A 1 76 ? 14.157 58.160 60.885 1.00 25.92 76 PRO A O 1
ATOM 584 N N . ASP A 1 77 ? 14.087 57.089 58.893 1.00 26.01 77 ASP A N 1
ATOM 585 C CA . ASP A 1 77 ? 12.930 57.829 58.402 1.00 26.59 77 ASP A CA 1
ATOM 586 C C . ASP A 1 77 ? 11.605 57.069 58.474 1.00 25.64 77 ASP A C 1
ATOM 587 O O . ASP A 1 77 ? 10.626 57.501 57.949 1.00 25.48 77 ASP A O 1
ATOM 592 N N . GLY A 1 78 ? 11.610 55.938 59.177 1.00 23.96 78 GLY A N 1
ATOM 593 C CA . GLY A 1 78 ? 10.430 55.109 59.349 1.00 24.66 78 GLY A CA 1
ATOM 594 C C . GLY A 1 78 ? 10.133 54.249 58.142 1.00 24.06 78 GLY A C 1
ATOM 595 O O . GLY A 1 78 ? 10.766 54.396 57.085 1.00 24.20 78 GLY A O 1
ATOM 596 N N . ILE A 1 79 ? 9.145 53.362 58.294 1.00 22.57 79 ILE A N 1
ATOM 597 C CA . ILE A 1 79 ? 8.600 52.674 57.146 1.00 24.03 79 ILE A CA 1
ATOM 598 C C . ILE A 1 79 ? 7.889 53.640 56.218 1.00 24.16 79 ILE A C 1
ATOM 599 O O . ILE A 1 79 ? 7.998 53.497 54.978 1.00 24.88 79 ILE A O 1
ATOM 604 N N . ASP A 1 80 ? 7.173 54.615 56.777 1.00 25.04 80 ASP A N 1
ATOM 605 C CA . ASP A 1 80 ? 6.504 55.644 55.928 1.00 25.83 80 ASP A CA 1
ATOM 606 C C . ASP A 1 80 ? 7.525 56.420 55.075 1.00 25.51 80 ASP A C 1
ATOM 607 O O . ASP A 1 80 ? 7.316 56.626 53.876 1.00 25.73 80 ASP A O 1
ATOM 612 N N . GLY A 1 81 ? 8.639 56.816 55.657 1.00 25.61 81 GLY A N 1
ATOM 613 C CA . GLY A 1 81 ? 9.638 57.513 54.869 1.00 24.63 81 GLY A CA 1
ATOM 614 C C . GLY A 1 81 ? 10.225 56.647 53.779 1.00 25.78 81 GLY A C 1
ATOM 615 O O . GLY A 1 81 ? 10.461 57.100 52.636 1.00 26.01 81 GLY A O 1
ATOM 616 N N . LEU A 1 82 ? 10.481 55.388 54.118 1.00 24.77 82 LEU A N 1
ATOM 617 C CA . LEU A 1 82 ? 10.987 54.477 53.127 1.00 24.01 82 LEU A CA 1
ATOM 618 C C . LEU A 1 82 ? 10.019 54.272 52.019 1.00 24.40 82 LEU A C 1
ATOM 619 O O . LEU A 1 82 ? 10.430 54.197 50.836 1.00 23.20 82 LEU A O 1
ATOM 624 N N . ALA A 1 83 ? 8.724 54.141 52.361 1.00 23.55 83 ALA A N 1
ATOM 625 C CA . ALA A 1 83 ? 7.700 53.964 51.342 1.00 23.49 83 ALA A CA 1
ATOM 626 C C . ALA A 1 83 ? 7.673 55.168 50.374 1.00 23.74 83 ALA A C 1
ATOM 627 O O . ALA A 1 83 ? 7.570 54.965 49.186 1.00 24.34 83 ALA A O 1
ATOM 629 N N . LYS A 1 84 ? 7.798 56.356 50.930 1.00 24.99 84 LYS A N 1
ATOM 630 C CA . LYS A 1 84 ? 7.881 57.562 50.075 1.00 27.21 84 LYS A CA 1
ATOM 631 C C . LYS A 1 84 ? 9.005 57.466 49.063 1.00 26.40 84 LYS A C 1
ATOM 632 O O . LYS A 1 84 ? 8.799 57.742 47.841 1.00 26.46 84 LYS A O 1
ATOM 638 N N . LYS A 1 85 ? 10.182 57.058 49.519 1.00 25.26 85 LYS A N 1
ATOM 639 C CA . LYS A 1 85 ? 11.358 56.992 48.674 1.00 26.59 85 LYS A CA 1
ATOM 640 C C . LYS A 1 85 ? 11.169 55.938 47.594 1.00 27.84 85 LYS A C 1
ATOM 641 O O . LYS A 1 85 ? 11.470 56.154 46.420 1.00 28.90 85 LYS A O 1
ATOM 647 N N . VAL A 1 86 ? 10.633 54.782 47.981 1.00 26.52 86 VAL A N 1
ATOM 648 C CA . VAL A 1 86 ? 10.438 53.694 47.052 1.00 26.33 86 VAL A CA 1
ATOM 649 C C . VAL A 1 86 ? 9.379 54.046 46.017 1.00 25.16 86 VAL A C 1
ATOM 650 O O . VAL A 1 86 ? 9.548 53.790 44.829 1.00 25.63 86 VAL A O 1
ATOM 654 N N . HIS A 1 87 ? 8.269 54.638 46.457 1.00 24.75 87 HIS A N 1
ATOM 655 C CA . HIS A 1 87 ? 7.203 55.074 45.591 1.00 24.39 87 HIS A CA 1
ATOM 656 C C . HIS A 1 87 ? 7.710 56.132 44.591 1.00 24.89 87 HIS A C 1
ATOM 657 O O . HIS A 1 87 ? 7.267 56.103 43.461 1.00 26.47 87 HIS A O 1
ATOM 664 N N . ALA A 1 88 ? 8.624 57.001 45.028 1.00 26.30 88 ALA A N 1
ATOM 665 C CA . ALA A 1 88 ? 9.199 58.039 44.105 1.00 27.77 88 ALA A CA 1
ATOM 666 C C . ALA A 1 88 ? 9.969 57.434 42.958 1.00 28.84 88 ALA A C 1
ATOM 667 O O . ALA A 1 88 ? 10.170 58.080 41.896 1.00 29.72 88 ALA A O 1
ATOM 669 N N . LEU A 1 89 ? 10.425 56.195 43.126 1.00 27.84 89 LEU A N 1
ATOM 670 C CA . LEU A 1 89 ? 11.102 55.487 42.057 1.00 27.70 89 LEU A CA 1
ATOM 671 C C . LEU A 1 89 ? 10.214 54.654 41.171 1.00 27.19 89 LEU A C 1
ATOM 672 O O . LEU A 1 89 ? 10.736 53.936 40.317 1.00 28.18 89 LEU A O 1
ATOM 677 N N . GLY A 1 90 ? 8.893 54.729 41.349 1.00 27.05 90 GLY A N 1
ATOM 678 C CA . GLY A 1 90 ? 7.922 53.947 40.594 1.00 25.42 90 GLY A CA 1
ATOM 679 C C . GLY A 1 90 ? 7.717 52.514 41.066 1.00 25.49 90 GLY A C 1
ATOM 680 O O . GLY A 1 90 ? 7.199 51.659 40.305 1.00 26.90 90 GLY A O 1
ATOM 681 N N . LEU A 1 91 ? 8.107 52.295 42.312 1.00 24.25 91 LEU A N 1
ATOM 682 C CA . LEU A 1 91 ? 8.076 50.939 42.925 1.00 24.18 91 LEU A CA 1
ATOM 683 C C . LEU A 1 91 ? 7.053 50.902 44.042 1.00 23.19 91 LEU A C 1
ATOM 684 O O . LEU A 1 91 ? 6.502 51.902 44.494 1.00 24.83 91 LEU A O 1
ATOM 689 N N . LYS A 1 92 ? 6.757 49.678 44.498 1.00 22.74 92 LYS A N 1
ATOM 690 C CA . LYS A 1 92 ? 5.839 49.439 45.602 1.00 22.69 92 LYS A CA 1
ATOM 691 C C . LYS A 1 92 ? 6.618 48.899 46.798 1.00 22.09 92 LYS A C 1
ATOM 692 O O . LYS A 1 92 ? 7.691 48.313 46.585 1.00 23.74 92 LYS A O 1
ATOM 698 N N . LEU A 1 93 ? 6.096 49.093 47.995 1.00 21.47 93 LEU A N 1
ATOM 699 C CA . LEU A 1 93 ? 6.768 48.600 49.218 1.00 21.14 93 LEU A CA 1
ATOM 700 C C . LEU A 1 93 ? 5.982 47.476 49.901 1.00 22.00 93 LEU A C 1
ATOM 701 O O . LEU A 1 93 ? 4.824 47.597 50.139 1.00 23.00 93 LEU A O 1
ATOM 706 N N . GLY A 1 94 ? 6.652 46.381 50.208 1.00 20.58 94 GLY A N 1
ATOM 707 C CA . GLY A 1 94 ? 6.040 45.296 50.984 1.00 19.85 94 GLY A CA 1
ATOM 708 C C . GLY A 1 94 ? 6.584 45.251 52.393 1.00 18.95 94 GLY A C 1
ATOM 709 O O . GLY A 1 94 ? 7.715 45.687 52.666 1.00 19.58 94 GLY A O 1
ATOM 710 N N . ILE A 1 95 ? 5.797 44.685 53.291 1.00 19.32 95 ILE A N 1
ATOM 711 C CA . ILE A 1 95 ? 6.211 44.449 54.664 1.00 20.73 95 ILE A CA 1
ATOM 712 C C . ILE A 1 95 ? 5.836 43.020 55.051 1.00 19.95 95 ILE A C 1
ATOM 713 O O . ILE A 1 95 ? 5.285 42.278 54.268 1.00 19.28 95 ILE A O 1
ATOM 718 N N . TYR A 1 96 ? 6.167 42.676 56.292 1.00 20.41 96 TYR A N 1
ATOM 719 C CA . TYR A 1 96 ? 6.094 41.319 56.787 1.00 20.09 96 TYR A CA 1
ATOM 720 C C . TYR A 1 96 ? 5.534 41.337 58.187 1.00 20.38 96 TYR A C 1
ATOM 721 O O . TYR A 1 96 ? 5.878 42.149 59.019 1.00 20.08 96 TYR A O 1
ATOM 730 N N . SER A 1 97 ? 4.662 40.345 58.441 1.00 19.55 97 SER A N 1
ATOM 731 C CA . SER A 1 97 ? 4.238 40.027 59.805 1.00 20.12 97 SER A CA 1
ATOM 732 C C . SER A 1 97 ? 3.918 38.544 59.885 1.00 20.51 97 SER A C 1
ATOM 733 O O . SER A 1 97 ? 4.182 37.805 58.940 1.00 19.32 97 SER A O 1
ATOM 736 N N . THR A 1 98 ? 3.315 38.127 61.007 1.00 21.28 98 THR A N 1
ATOM 737 C CA . THR A 1 98 ? 3.002 36.713 61.252 1.00 20.76 98 THR A CA 1
ATOM 738 C C . THR A 1 98 ? 1.653 36.626 61.917 1.00 21.89 98 THR A C 1
ATOM 739 O O . THR A 1 98 ? 1.319 37.454 62.793 1.00 20.61 98 THR A O 1
ATOM 743 N N . ALA A 1 99 ? 0.904 35.591 61.519 1.00 20.39 99 ALA A N 1
ATOM 744 C CA . ALA A 1 99 ? -0.425 35.238 62.044 1.00 21.22 99 ALA A CA 1
ATOM 745 C C . ALA A 1 99 ? -0.263 34.430 63.330 1.00 21.93 99 ALA A C 1
ATOM 746 O O . ALA A 1 99 ? -0.808 33.311 63.457 1.00 22.32 99 ALA A O 1
ATOM 748 N N . GLY A 1 100 ? 0.474 34.983 64.283 1.00 22.74 100 GLY A N 1
ATOM 749 C CA . GLY A 1 100 ? 0.808 34.354 65.548 1.00 23.83 100 GLY A CA 1
ATOM 750 C C . GLY A 1 100 ? 1.219 35.437 66.530 1.00 22.51 100 GLY A C 1
ATOM 751 O O . GLY A 1 100 ? 1.050 36.642 66.242 1.00 22.32 100 GLY A O 1
ATOM 752 N N . THR A 1 101 ? 1.762 35.010 67.656 1.00 23.55 101 THR A N 1
ATOM 753 C CA . THR A 1 101 ? 2.124 35.932 68.739 1.00 23.62 101 THR A CA 1
ATOM 754 C C . THR A 1 101 ? 3.534 36.546 68.618 1.00 23.37 101 THR A C 1
ATOM 755 O O . THR A 1 101 ? 3.877 37.505 69.323 1.00 23.98 101 THR A O 1
ATOM 759 N N . ALA A 1 102 ? 4.382 35.973 67.773 1.00 21.82 102 ALA A N 1
ATOM 760 C CA . ALA A 1 102 ? 5.671 36.513 67.399 1.00 21.55 102 ALA A CA 1
ATOM 761 C C . ALA A 1 102 ? 6.018 36.052 65.982 1.00 21.93 102 ALA A C 1
ATOM 762 O O . ALA A 1 102 ? 5.524 35.024 65.475 1.00 20.84 102 ALA A O 1
ATOM 764 N N . THR A 1 103 ? 6.885 36.790 65.301 1.00 21.84 103 THR A N 1
ATOM 765 C CA . THR A 1 103 ? 7.268 36.368 63.964 1.00 20.34 103 THR A CA 1
ATOM 766 C C . THR A 1 103 ? 8.203 35.164 64.045 1.00 19.00 103 THR A C 1
ATOM 767 O O . THR A 1 103 ? 8.615 34.770 65.145 1.00 19.64 103 THR A O 1
ATOM 771 N N . CYS A 1 104 ? 8.551 34.597 62.897 1.00 20.47 104 CYS A N 1
ATOM 772 C CA . CYS A 1 104 ? 9.451 33.460 62.938 1.00 20.71 104 CYS A CA 1
ATOM 773 C C . CYS A 1 104 ? 10.822 33.771 63.598 1.00 21.08 104 CYS A C 1
ATOM 774 O O . CYS A 1 104 ? 11.384 32.905 64.285 1.00 22.29 104 CYS A O 1
ATOM 777 N N . ALA A 1 105 ? 11.338 34.975 63.424 1.00 20.86 105 ALA A N 1
ATOM 778 C CA . ALA A 1 105 ? 12.555 35.409 64.057 1.00 20.63 105 ALA A CA 1
ATOM 779 C C . ALA A 1 105 ? 12.405 36.031 65.457 1.00 21.76 105 ALA A C 1
ATOM 780 O O . ALA A 1 105 ? 13.391 36.465 66.035 1.00 21.99 105 ALA A O 1
ATOM 782 N N . GLY A 1 106 ? 11.180 36.081 65.974 1.00 21.36 106 GLY A N 1
ATOM 783 C CA . GLY A 1 106 ? 10.905 36.489 67.345 1.00 21.67 106 GLY A CA 1
ATOM 784 C C . GLY A 1 106 ? 10.480 37.913 67.566 1.00 21.67 106 GLY A C 1
ATOM 785 O O . GLY A 1 106 ? 10.565 38.422 68.702 1.00 23.28 106 GLY A O 1
ATOM 786 N N . TYR A 1 107 ? 9.970 38.585 66.512 1.00 20.70 107 TYR A N 1
ATOM 787 C CA . TYR A 1 107 ? 9.600 39.995 66.567 1.00 19.51 107 TYR A CA 1
ATOM 788 C C . TYR A 1 107 ? 8.099 40.113 66.812 1.00 21.99 107 TYR A C 1
ATOM 789 O O . TYR A 1 107 ? 7.369 39.118 66.732 1.00 20.87 107 TYR A O 1
ATOM 798 N N . PRO A 1 108 ? 7.587 41.290 67.179 1.00 20.83 108 PRO A N 1
ATOM 799 C CA . PRO A 1 108 ? 6.130 41.396 67.381 1.00 20.51 108 PRO A CA 1
ATOM 800 C C . PRO A 1 108 ? 5.329 40.976 66.143 1.00 21.10 108 PRO A C 1
ATOM 801 O O . PRO A 1 108 ? 5.723 41.121 65.020 1.00 20.54 108 PRO A O 1
ATOM 805 N N . ALA A 1 109 ? 4.161 40.397 66.402 1.00 20.15 109 ALA A N 1
ATOM 806 C CA . ALA A 1 109 ? 3.316 39.907 65.335 1.00 21.00 109 ALA A CA 1
ATOM 807 C C . ALA A 1 109 ? 1.828 40.144 65.593 1.00 20.90 109 ALA A C 1
ATOM 808 O O . ALA A 1 109 ? 1.480 40.699 66.646 1.00 21.59 109 ALA A O 1
ATOM 810 N N . SER A 1 110 ? 0.999 39.737 64.647 1.00 20.92 110 SER A N 1
ATOM 811 C CA . SER A 1 110 ? -0.294 40.394 64.447 1.00 21.70 110 SER A CA 1
ATOM 812 C C . SER A 1 110 ? -1.523 39.638 64.901 1.00 22.37 110 SER A C 1
ATOM 813 O O . SER A 1 110 ? -2.619 40.163 64.767 1.00 22.63 110 SER A O 1
ATOM 816 N N . LEU A 1 111 ? -1.399 38.409 65.399 1.00 23.43 111 LEU A N 1
ATOM 817 C CA . LEU A 1 111 ? -2.583 37.675 65.847 1.00 22.63 111 LEU A CA 1
ATOM 818 C C . LEU A 1 111 ? -3.274 38.429 66.992 1.00 23.16 111 LEU A C 1
ATOM 819 O O . LEU A 1 111 ? -2.652 38.684 67.988 1.00 23.27 111 LEU A O 1
ATOM 824 N N . GLY A 1 112 ? -4.545 38.753 66.794 1.00 24.56 112 GLY A N 1
ATOM 825 C CA . GLY A 1 112 ? -5.320 39.566 67.759 1.00 25.14 112 GLY A CA 1
ATOM 826 C C . GLY A 1 112 ? -5.171 41.063 67.618 1.00 26.95 112 GLY A C 1
ATOM 827 O O . GLY A 1 112 ? -5.855 41.822 68.362 1.00 26.43 112 GLY A O 1
ATOM 828 N N . TYR A 1 113 ? -4.334 41.485 66.682 1.00 24.71 113 TYR A N 1
ATOM 829 C CA . TYR A 1 113 ? -4.012 42.919 66.442 1.00 25.29 113 TYR A CA 1
ATOM 830 C C . TYR A 1 113 ? -4.151 43.257 64.961 1.00 24.99 113 TYR A C 1
ATOM 831 O O . TYR A 1 113 ? -3.537 44.209 64.447 1.00 24.49 113 TYR A O 1
ATOM 840 N N . GLU A 1 114 ? -4.990 42.527 64.227 1.00 24.47 114 GLU A N 1
ATOM 841 C CA . GLU A 1 114 ? -5.027 42.625 62.772 1.00 24.02 114 GLU A CA 1
ATOM 842 C C . GLU A 1 114 ? -5.508 44.019 62.336 1.00 24.54 114 GLU A C 1
ATOM 843 O O . GLU A 1 114 ? -4.944 44.623 61.442 1.00 24.44 114 GLU A O 1
ATOM 849 N N . ASP A 1 115 ? -6.535 44.543 63.002 1.00 25.97 115 ASP A N 1
ATOM 850 C CA . ASP A 1 115 ? -7.025 45.871 62.632 1.00 25.73 115 ASP A CA 1
ATOM 851 C C . ASP A 1 115 ? -6.008 46.958 62.939 1.00 25.14 115 ASP A C 1
ATOM 852 O O . ASP A 1 115 ? -5.783 47.860 62.095 1.00 25.74 115 ASP A O 1
ATOM 857 N N . VAL A 1 116 ? -5.397 46.925 64.112 1.00 24.31 116 VAL A N 1
ATOM 858 C CA . VAL A 1 116 ? -4.367 47.934 64.466 1.00 25.25 116 VAL A CA 1
ATOM 859 C C . VAL A 1 116 ? -3.197 47.909 63.460 1.00 24.63 116 VAL A C 1
ATOM 860 O O . VAL A 1 116 ? -2.717 48.943 62.931 1.00 24.98 116 VAL A O 1
ATOM 864 N N . ASP A 1 117 ? -2.706 46.709 63.172 1.00 22.88 117 ASP A N 1
ATOM 865 C CA . ASP A 1 117 ? -1.530 46.579 62.281 1.00 21.34 117 ASP A CA 1
ATOM 866 C C . ASP A 1 117 ? -1.849 46.921 60.820 1.00 22.62 117 ASP A C 1
ATOM 867 O O . ASP A 1 117 ? -1.080 47.572 60.130 1.00 22.49 117 ASP A O 1
ATOM 872 N N . ALA A 1 118 ? -3.016 46.491 60.345 1.00 21.69 118 ALA A N 1
ATOM 873 C CA . ALA A 1 118 ? -3.443 46.836 59.006 1.00 23.15 118 ALA A CA 1
ATOM 874 C C . ALA A 1 118 ? -3.515 48.372 58.822 1.00 23.63 118 ALA A C 1
ATOM 875 O O . ALA A 1 118 ? -3.094 48.893 57.789 1.00 24.30 118 ALA A O 1
ATOM 877 N N . ALA A 1 119 ? -4.004 49.046 59.834 1.00 24.58 119 ALA A N 1
ATOM 878 C CA . ALA A 1 119 ? -4.195 50.504 59.783 1.00 24.90 119 ALA A CA 1
ATOM 879 C C . ALA A 1 119 ? -2.819 51.166 59.727 1.00 23.47 119 ALA A C 1
ATOM 880 O O . ALA A 1 119 ? -2.616 52.109 58.964 1.00 24.37 119 ALA A O 1
ATOM 882 N N . ASP A 1 120 ? -1.856 50.672 60.522 1.00 22.35 120 ASP A N 1
ATOM 883 C CA . ASP A 1 120 ? -0.517 51.243 60.515 1.00 22.62 120 ASP A CA 1
ATOM 884 C C . ASP A 1 120 ? 0.136 51.003 59.168 1.00 22.65 120 ASP A C 1
ATOM 885 O O . ASP A 1 120 ? 0.727 51.913 58.548 1.00 21.90 120 ASP A O 1
ATOM 890 N N . PHE A 1 121 ? 0.086 49.757 58.691 1.00 22.32 121 PHE A N 1
ATOM 891 C CA . PHE A 1 121 ? 0.688 49.452 57.410 1.00 21.69 121 PHE A CA 1
ATOM 892 C C . PHE A 1 121 ? 0.108 50.350 56.289 1.00 21.86 121 PHE A C 1
ATOM 893 O O . PHE A 1 121 ? 0.857 50.910 55.503 1.00 22.24 121 PHE A O 1
ATOM 901 N N . ALA A 1 122 ? -1.193 50.501 56.276 1.00 23.11 122 ALA A N 1
ATOM 902 C CA . ALA A 1 122 ? -1.856 51.379 55.280 1.00 23.98 122 ALA A CA 1
ATOM 903 C C . ALA A 1 122 ? -1.456 52.828 55.453 1.00 24.58 122 ALA A C 1
ATOM 904 O O . ALA A 1 122 ? -1.193 53.498 54.443 1.00 24.36 122 ALA A O 1
ATOM 906 N N . ASP A 1 123 ? -1.421 53.303 56.688 1.00 25.13 123 ASP A N 1
ATOM 907 C CA . ASP A 1 123 ? -1.042 54.694 56.937 1.00 25.92 123 ASP A CA 1
ATOM 908 C C . ASP A 1 123 ? 0.383 54.962 56.437 1.00 25.80 123 ASP A C 1
ATOM 909 O O . ASP A 1 123 ? 0.724 56.074 55.962 1.00 27.15 123 ASP A O 1
ATOM 914 N N . TRP A 1 124 ? 1.277 53.961 56.520 1.0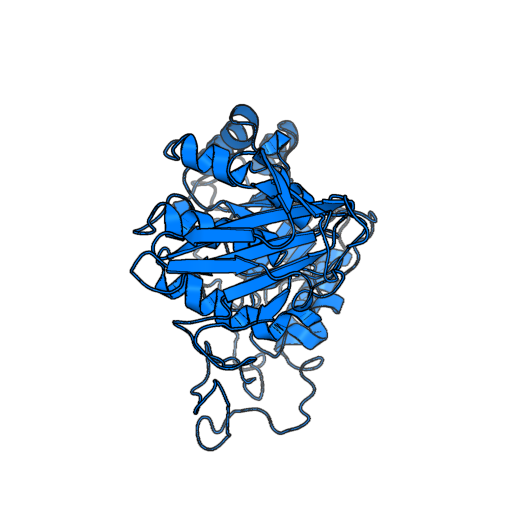0 23.58 124 TRP A N 1
ATOM 915 C CA . TRP A 1 124 ? 2.630 54.100 56.081 1.00 23.50 124 TRP A CA 1
ATOM 916 C C . TRP A 1 124 ? 2.745 54.009 54.558 1.00 23.22 124 TRP A C 1
ATOM 917 O O . TRP A 1 124 ? 3.783 54.266 54.044 1.00 24.85 124 TRP A O 1
ATOM 928 N N . GLY A 1 125 ? 1.692 53.605 53.845 1.00 22.29 125 GLY A N 1
ATOM 929 C CA . GLY A 1 125 ? 1.763 53.460 52.410 1.00 22.22 125 GLY A CA 1
ATOM 930 C C . GLY A 1 125 ? 2.303 52.108 51.915 1.00 21.26 125 GLY A C 1
ATOM 931 O O . GLY A 1 125 ? 2.681 51.968 50.787 1.00 24.02 125 GLY A O 1
ATOM 932 N N . VAL A 1 126 ? 2.325 51.113 52.808 1.00 22.91 126 VAL A N 1
ATOM 933 C CA . VAL A 1 126 ? 2.693 49.752 52.393 1.00 22.97 126 VAL A CA 1
ATOM 934 C C . VAL A 1 126 ? 1.666 49.182 51.392 1.00 22.71 126 VAL A C 1
ATOM 935 O O . VAL A 1 126 ? 0.509 49.374 51.545 1.00 23.57 126 VAL A O 1
ATOM 939 N N . ASP A 1 127 ? 2.150 48.439 50.405 1.00 22.28 127 ASP A N 1
ATOM 940 C CA . ASP A 1 127 ? 1.376 47.943 49.307 1.00 21.65 127 ASP A CA 1
ATOM 941 C C . ASP A 1 127 ? 1.121 46.407 49.300 1.00 21.56 127 ASP A C 1
ATOM 942 O O . ASP A 1 127 ? 0.285 45.894 48.509 1.00 21.08 127 ASP A O 1
ATOM 947 N N . TYR A 1 128 ? 1.839 45.684 50.189 1.00 21.29 128 TYR A N 1
ATOM 948 C CA . TYR A 1 128 ? 1.934 44.214 50.101 1.00 21.61 128 TYR A CA 1
ATOM 949 C C . TYR A 1 128 ? 2.322 43.712 51.462 1.00 20.45 128 TYR A C 1
ATOM 950 O O . TYR A 1 128 ? 3.223 44.279 52.090 1.00 19.68 128 TYR A O 1
ATOM 959 N N . LEU A 1 129 ? 1.626 42.681 51.936 1.00 20.41 129 LEU A N 1
ATOM 960 C CA . LEU A 1 129 ? 1.893 42.076 53.230 1.00 20.74 129 LEU A CA 1
ATOM 961 C C . LEU A 1 129 ? 2.189 40.573 53.030 1.00 19.63 129 LEU A C 1
ATOM 962 O O . LEU A 1 129 ? 1.324 39.838 52.554 1.00 20.45 129 LEU A O 1
ATOM 967 N N . LYS A 1 130 ? 3.400 40.167 53.418 1.00 19.93 130 LYS A N 1
ATOM 968 C CA . LYS A 1 130 ? 3.753 38.751 53.596 1.00 18.74 130 LYS A CA 1
ATOM 969 C C . LYS A 1 130 ? 3.419 38.378 55.003 1.00 19.32 130 LYS A C 1
ATOM 970 O O . LYS A 1 130 ? 3.922 38.972 55.952 1.00 18.94 130 LYS A O 1
ATOM 976 N N . TYR A 1 131 ? 2.555 37.367 55.161 1.00 18.22 131 TYR A N 1
ATOM 977 C CA . TYR A 1 131 ? 1.979 37.028 56.459 1.00 18.89 131 TYR A CA 1
ATOM 978 C C . TYR A 1 131 ? 2.293 35.572 56.804 1.00 19.18 131 TYR A C 1
ATOM 979 O O . TYR A 1 131 ? 1.656 34.638 56.230 1.00 19.53 131 TYR A O 1
ATOM 988 N N . ASP A 1 132 ? 3.245 35.404 57.694 1.00 18.53 132 ASP A N 1
ATOM 989 C CA . ASP A 1 132 ? 3.889 34.117 58.038 1.00 18.88 132 ASP A CA 1
ATOM 990 C C . ASP A 1 132 ? 3.075 33.326 59.077 1.00 21.22 132 ASP A C 1
ATOM 991 O O . ASP A 1 132 ? 2.008 33.781 59.529 1.00 19.86 132 ASP A O 1
ATOM 996 N N . ASN A 1 133 ? 3.576 32.151 59.458 1.00 20.30 133 ASN A N 1
ATOM 997 C CA . ASN A 1 133 ? 2.722 31.162 60.150 1.00 20.64 133 ASN A CA 1
ATOM 998 C C . ASN A 1 133 ? 3.320 30.601 61.449 1.00 20.67 133 ASN A C 1
ATOM 999 O O . ASN A 1 133 ? 2.833 29.575 61.967 1.00 21.79 133 ASN A O 1
ATOM 1004 N N . CYS A 1 134 ? 4.352 31.242 61.996 1.00 21.36 134 CYS A N 1
ATOM 1005 C CA . CYS A 1 134 ? 4.960 30.781 63.236 1.00 21.42 134 CYS A CA 1
ATOM 1006 C C . CYS A 1 134 ? 4.209 31.200 64.467 1.00 23.34 134 CYS A C 1
ATOM 1007 O O . CYS A 1 134 ? 3.408 32.092 64.459 1.00 23.25 134 CYS A O 1
ATOM 1010 N N . ASN A 1 135 ? 4.481 30.505 65.561 1.00 23.06 135 ASN A N 1
ATOM 1011 C CA . ASN A 1 135 ? 4.052 31.002 66.883 1.00 23.17 135 ASN A CA 1
ATOM 1012 C C . ASN A 1 135 ? 2.564 31.115 67.071 1.00 24.65 135 ASN A C 1
ATOM 1013 O O . ASN A 1 135 ? 2.044 32.140 67.562 1.00 24.22 135 ASN A O 1
ATOM 1018 N N . VAL A 1 136 ? 1.836 30.051 66.718 1.00 24.06 136 VAL A N 1
ATOM 1019 C CA . VAL A 1 136 ? 0.383 30.022 66.852 1.00 23.87 136 VAL A CA 1
ATOM 1020 C C . VAL A 1 136 ? 0.129 29.485 68.271 1.00 26.00 136 VAL A C 1
ATOM 1021 O O . VAL A 1 136 ? 0.591 28.414 68.574 1.00 26.37 136 VAL A O 1
ATOM 1025 N N . PRO A 1 137 ? -0.554 30.250 69.092 1.00 27.25 137 PRO A N 1
ATOM 1026 C CA . PRO A 1 137 ? -0.822 29.843 70.466 1.00 29.10 137 PRO A CA 1
ATOM 1027 C C . PRO A 1 137 ? -1.923 28.769 70.513 1.00 29.53 137 PRO A C 1
ATOM 1028 O O . PRO A 1 137 ? -2.665 28.572 69.549 1.00 29.90 137 PRO A O 1
ATOM 1032 N N . SER A 1 138 ? -2.025 28.094 71.662 1.00 31.84 138 SER A N 1
ATOM 1033 C CA . SER A 1 138 ? -2.909 26.928 71.818 1.00 32.30 138 SER A CA 1
ATOM 1034 C C . SER A 1 138 ? -4.341 27.143 71.381 1.00 33.21 138 SER A C 1
ATOM 1035 O O . SER A 1 138 ? -4.877 26.325 70.675 1.00 33.83 138 SER A O 1
ATOM 1038 N N . ASP A 1 139 ? -4.964 28.227 71.785 1.00 33.74 139 ASP A N 1
ATOM 1039 C CA . ASP A 1 139 ? -6.396 28.463 71.536 1.00 34.55 139 ASP A CA 1
ATOM 1040 C C . ASP A 1 139 ? -6.652 28.782 70.069 1.00 34.04 139 ASP A C 1
ATOM 1041 O O . ASP A 1 139 ? -7.815 28.857 69.602 1.00 34.96 139 ASP A O 1
ATOM 1046 N N . TRP A 1 140 ? -5.573 28.979 69.293 1.00 31.99 140 TRP A N 1
ATOM 1047 C CA . TRP A 1 140 ? -5.688 29.217 67.866 1.00 31.09 140 TRP A CA 1
ATOM 1048 C C . TRP A 1 140 ? -5.055 28.118 66.993 1.00 29.77 140 TRP A C 1
ATOM 1049 O O . TRP A 1 140 ? -5.046 28.257 65.774 1.00 29.88 140 TRP A O 1
ATOM 1060 N N . GLN A 1 141 ? -4.539 27.054 67.602 1.00 30.32 141 GLN A N 1
ATOM 1061 C CA . GLN A 1 141 ? -3.975 25.948 66.813 1.00 30.11 141 GLN A CA 1
ATOM 1062 C C . GLN A 1 141 ? -5.070 25.135 66.151 1.00 29.45 141 GLN A C 1
ATOM 1063 O O . GLN A 1 141 ? -6.244 25.064 66.585 1.00 27.72 141 GLN A O 1
ATOM 1069 N N . ASP A 1 142 ? -4.682 24.539 65.039 1.00 26.55 142 ASP A N 1
ATOM 1070 C CA . ASP A 1 142 ? -5.592 23.675 64.332 1.00 25.52 142 ASP A CA 1
ATOM 1071 C C . ASP A 1 142 ? -5.804 22.392 65.136 1.00 24.27 142 ASP A C 1
ATOM 1072 O O . ASP A 1 142 ? -4.924 21.932 65.841 1.00 26.43 142 ASP A O 1
ATOM 1077 N N . GLU A 1 143 ? -6.99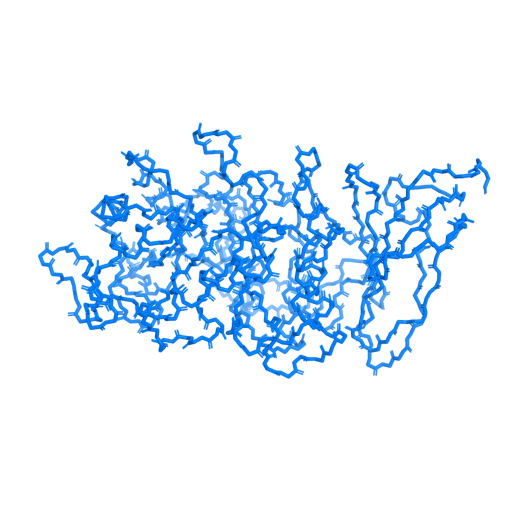2 21.833 64.936 1.00 24.81 143 GLU A N 1
ATOM 1078 C CA . GLU A 1 143 ? -7.385 20.574 65.567 1.00 23.66 143 GLU A CA 1
ATOM 1079 C C . GLU A 1 143 ? -6.537 19.396 65.036 1.00 23.00 143 GLU A C 1
ATOM 1080 O O . GLU A 1 143 ? -6.200 18.466 65.801 1.00 25.55 143 GLU A O 1
ATOM 1086 N N . TYR A 1 144 ? -6.231 19.426 63.758 1.00 22.08 144 TYR A N 1
ATOM 1087 C CA . TYR A 1 144 ? -5.564 18.356 63.064 1.00 20.58 144 TYR A CA 1
ATOM 1088 C C . TYR A 1 144 ? -4.499 18.927 62.145 1.00 21.74 144 TYR A C 1
ATOM 1089 O O . TYR A 1 144 ? -4.373 20.142 62.015 1.00 22.20 144 TYR A O 1
ATOM 1098 N N . VAL A 1 145 ? -3.735 18.040 61.489 1.00 21.16 145 VAL A N 1
ATOM 1099 C CA . VAL A 1 145 ? -2.813 18.428 60.394 1.00 21.54 145 VAL A CA 1
ATOM 1100 C C . VAL A 1 145 ? -3.328 17.921 59.063 1.00 21.76 145 VAL A C 1
ATOM 1101 O O . VAL A 1 145 ? -3.944 16.871 58.972 1.00 20.78 145 VAL A O 1
ATOM 1105 N N . ALA A 1 146 ? -3.077 18.646 57.985 1.00 21.15 146 ALA A N 1
ATOM 1106 C CA . ALA A 1 146 ? -3.365 18.223 56.650 1.00 21.58 146 ALA A CA 1
ATOM 1107 C C . ALA A 1 146 ? -2.209 17.385 56.097 1.00 21.69 146 ALA A C 1
ATOM 1108 O O . ALA A 1 146 ? -1.097 17.429 56.609 1.00 21.72 146 ALA A O 1
ATOM 1110 N N . CYS A 1 147 ? -2.467 16.647 55.039 1.00 22.77 147 CYS A N 1
ATOM 1111 C CA . CYS A 1 147 ? -1.430 15.860 54.369 1.00 23.22 147 CYS A CA 1
ATOM 1112 C C . CYS A 1 147 ? -0.553 16.729 53.475 1.00 22.91 147 CYS A C 1
ATOM 1113 O O . CYS A 1 147 ? -0.766 16.851 52.253 1.00 24.97 147 CYS A O 1
ATOM 1116 N N . ASN A 1 148 ? 0.414 17.320 54.140 1.00 22.39 148 ASN A N 1
ATOM 1117 C CA . ASN A 1 148 ? 1.447 18.206 53.523 1.00 22.88 148 ASN A CA 1
ATOM 1118 C C . ASN A 1 148 ? 2.766 17.433 53.711 1.00 20.46 148 ASN A C 1
ATOM 1119 O O . ASN A 1 148 ? 3.316 17.388 54.806 1.00 21.33 148 ASN A O 1
ATOM 1124 N N . PRO A 1 149 ? 3.263 16.762 52.661 1.00 23.66 149 PRO A N 1
ATOM 1125 C CA . PRO A 1 149 ? 4.494 15.977 52.794 1.00 25.00 149 PRO A CA 1
ATOM 1126 C C . PRO A 1 149 ? 5.733 16.706 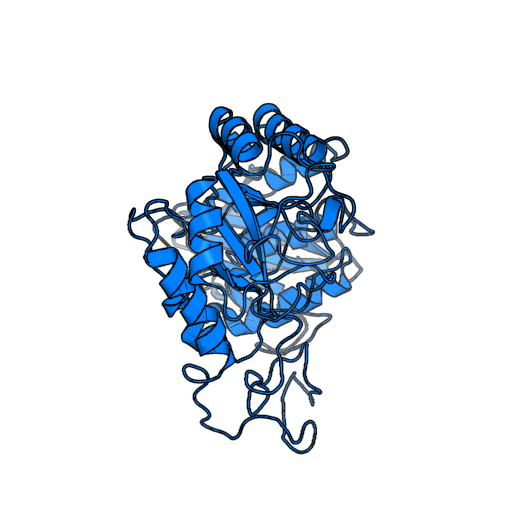53.319 1.00 25.62 149 PRO A C 1
ATOM 1127 O O . PRO A 1 149 ? 6.718 16.088 53.808 1.00 27.14 149 PRO A O 1
ATOM 1131 N N . ASP A 1 150 ? 5.744 18.052 53.269 1.00 25.24 150 ASP A N 1
ATOM 1132 C CA . ASP A 1 150 ? 6.859 18.762 53.867 1.00 25.92 150 ASP A CA 1
ATOM 1133 C C . ASP A 1 150 ? 6.826 18.820 55.361 1.00 26.36 150 ASP A C 1
ATOM 1134 O O . ASP A 1 150 ? 7.831 19.141 56.006 1.00 28.57 150 ASP A O 1
ATOM 1139 N N . PHE A 1 151 ? 5.666 18.511 55.980 1.00 24.73 151 PHE A N 1
ATOM 1140 C CA . PHE A 1 151 ? 5.498 18.687 57.406 1.00 24.62 151 PHE A CA 1
ATOM 1141 C C . PHE A 1 151 ? 5.019 17.442 58.181 1.00 25.14 151 PHE A C 1
ATOM 1142 O O . PHE A 1 151 ? 5.034 17.439 59.434 1.00 26.98 151 PHE A O 1
ATOM 1150 N N . VAL A 1 152 ? 4.566 16.451 57.430 1.00 23.98 152 VAL A N 1
ATOM 1151 C CA . VAL A 1 152 ? 3.946 15.275 58.051 1.00 24.44 152 VAL A CA 1
ATOM 1152 C C . VAL A 1 152 ? 4.662 14.025 57.530 1.00 24.65 152 VAL A C 1
ATOM 1153 O O . VAL A 1 152 ? 4.997 13.994 56.360 1.00 26.09 152 VAL A O 1
ATOM 1157 N N . LYS A 1 153 ? 4.856 13.021 58.390 1.00 24.90 153 LYS A N 1
ATOM 1158 C CA . LYS A 1 153 ? 5.445 11.734 57.956 1.00 24.21 153 LYS A CA 1
ATOM 1159 C C . LYS A 1 153 ? 4.576 11.110 56.887 1.00 25.55 153 LYS A C 1
ATOM 1160 O O . LYS A 1 153 ? 3.339 11.019 57.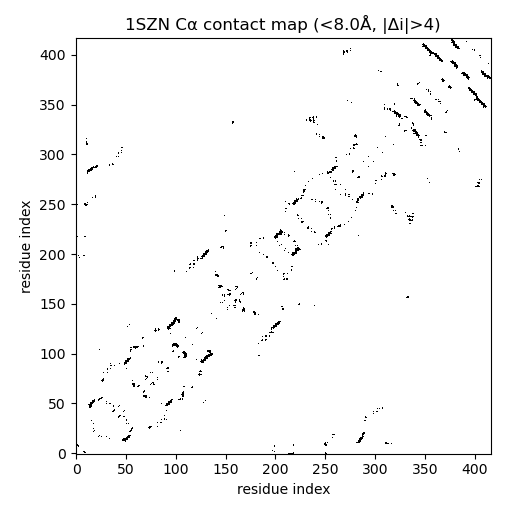054 1.00 23.90 153 LYS A O 1
ATOM 1166 N N . THR A 1 154 ? 5.195 10.642 55.799 1.00 23.75 154 THR A N 1
ATOM 1167 C CA . THR A 1 154 ? 4.468 9.989 54.701 1.00 24.95 154 THR A CA 1
ATOM 1168 C C . THR A 1 154 ? 4.934 8.577 54.403 1.00 25.89 154 THR A C 1
ATOM 1169 O O . THR A 1 154 ? 6.067 8.216 54.702 1.00 26.25 154 THR A O 1
ATOM 1173 N N . GLY A 1 155 ? 4.029 7.807 53.819 1.00 27.39 155 GLY A N 1
ATOM 1174 C CA . GLY A 1 155 ? 4.329 6.487 53.298 1.00 27.94 155 GLY A CA 1
ATOM 1175 C C . GLY A 1 155 ? 4.734 6.643 51.858 1.00 28.98 155 GLY A C 1
ATOM 1176 O O . GLY A 1 155 ? 5.025 7.760 51.398 1.00 28.71 155 GLY A O 1
ATOM 1177 N N . PRO A 1 156 ? 4.761 5.549 51.109 1.00 30.18 156 PRO A N 1
ATOM 1178 C CA . PRO A 1 156 ? 5.157 5.633 49.700 1.00 30.01 156 PRO A CA 1
ATOM 1179 C C . PRO A 1 156 ? 4.290 6.625 48.918 1.00 29.10 156 PRO A C 1
ATOM 1180 O O . PRO A 1 156 ? 3.076 6.788 49.157 1.00 28.94 156 PRO A O 1
ATOM 1184 N N . ASN A 1 157 ? 4.919 7.317 47.981 1.00 28.28 157 ASN A N 1
ATOM 1185 C CA . ASN A 1 157 ? 4.264 8.233 47.099 1.00 27.42 157 ASN A CA 1
ATOM 1186 C C . ASN A 1 157 ? 3.631 9.446 47.797 1.00 26.31 157 ASN A C 1
ATOM 1187 O O . ASN A 1 157 ? 2.625 9.966 47.330 1.00 26.98 157 ASN A O 1
ATOM 1192 N N . GLY A 1 158 ? 4.227 9.838 48.906 1.00 26.95 158 GLY A N 1
ATOM 1193 C CA . GLY A 1 158 ? 3.776 11.033 49.623 1.00 26.89 158 GLY A CA 1
ATOM 1194 C C . GLY A 1 158 ? 2.416 10.875 50.277 1.00 27.44 158 GLY A C 1
ATOM 1195 O O . GLY A 1 158 ? 1.726 11.852 50.493 1.00 28.43 158 GLY A O 1
ATOM 1196 N N . THR A 1 159 ? 2.027 9.644 50.616 1.00 27.67 159 THR A N 1
ATOM 1197 C CA . THR A 1 159 ? 0.701 9.421 51.185 1.00 27.99 159 THR A CA 1
ATOM 1198 C C . THR A 1 159 ? 0.738 9.583 52.706 1.00 26.16 159 THR A C 1
ATOM 1199 O O . THR A 1 159 ? 1.730 9.319 53.346 1.00 27.55 159 THR A O 1
ATOM 1203 N N . CYS A 1 160 ? -0.379 10.013 53.274 1.00 24.49 160 CYS A N 1
ATOM 1204 C CA . CYS A 1 160 ? -0.509 10.159 54.708 1.00 24.37 160 CYS A CA 1
ATOM 1205 C C . CYS A 1 160 ? -1.498 9.108 55.257 1.00 25.48 160 CYS A C 1
ATOM 1206 O O . CYS A 1 160 ? -2.443 8.715 54.584 1.00 27.65 160 CYS A O 1
ATOM 1209 N N . THR A 1 161 ? -1.248 8.687 56.481 1.00 25.72 161 THR A N 1
ATOM 1210 C CA . THR A 1 161 ? -2.192 7.874 57.224 1.00 26.16 161 THR A CA 1
ATOM 1211 C C . THR A 1 161 ? -2.170 8.279 58.683 1.00 25.02 161 THR A C 1
ATOM 1212 O O . THR A 1 161 ? -1.199 8.848 59.188 1.00 23.41 161 THR A O 1
ATOM 1216 N N . THR A 1 162 ? -3.260 7.973 59.413 1.00 25.55 162 THR A N 1
ATOM 1217 C CA . THR A 1 162 ? -3.254 8.235 60.880 1.00 25.47 162 THR A CA 1
ATOM 1218 C C . THR A 1 162 ? -2.332 7.280 61.643 1.00 23.90 162 THR A C 1
ATOM 1219 O O . THR A 1 162 ? -1.982 7.576 62.764 1.00 23.36 162 THR A O 1
ATOM 1223 N N . ALA A 1 163 ? -1.914 6.141 61.068 1.00 23.96 163 ALA A N 1
ATOM 1224 C CA . ALA A 1 163 ? -0.870 5.349 61.712 1.00 23.40 163 ALA A CA 1
ATOM 1225 C C . ALA A 1 163 ? 0.458 6.136 61.727 1.00 22.53 163 ALA A C 1
ATOM 1226 O O . ALA A 1 163 ? 1.142 6.155 62.725 1.00 23.18 163 ALA A O 1
ATOM 1228 N N . LEU A 1 164 ? 0.761 6.769 60.600 1.00 22.54 164 LEU A N 1
ATOM 1229 C CA . LEU A 1 164 ? 1.988 7.592 60.495 1.00 23.74 164 LEU A CA 1
ATOM 1230 C C . LEU A 1 164 ? 1.950 8.882 61.293 1.00 23.70 164 LEU A C 1
ATOM 1231 O O . LEU A 1 164 ? 2.908 9.283 61.870 1.00 24.27 164 LEU A O 1
ATOM 1236 N N . ASP A 1 165 ? 0.776 9.515 61.324 1.00 21.54 165 ASP A N 1
ATOM 1237 C CA . ASP A 1 165 ? 0.552 10.707 62.137 1.00 22.78 165 ASP A CA 1
ATOM 1238 C C . ASP A 1 165 ? -0.862 10.684 62.687 1.00 22.70 165 ASP A C 1
ATOM 1239 O O . ASP A 1 165 ? -1.806 10.974 61.953 1.00 21.53 165 ASP A O 1
ATOM 1244 N N . PRO A 1 166 ? -1.009 10.288 63.946 1.00 21.99 166 PRO A N 1
ATOM 1245 C CA . PRO A 1 166 ? -2.306 10.197 64.585 1.00 21.15 166 PRO A CA 1
ATOM 1246 C C . PRO A 1 166 ? -3.121 11.470 64.648 1.00 22.21 166 PRO A C 1
ATOM 1247 O O . PRO A 1 166 ? -4.292 11.374 64.965 1.00 21.23 166 PRO A O 1
ATOM 1251 N N . THR A 1 167 ? -2.507 12.619 64.367 1.00 21.24 167 THR A N 1
ATOM 1252 C CA . THR A 1 167 ? -3.230 13.894 64.297 1.00 21.69 167 THR A CA 1
ATOM 1253 C C . THR A 1 167 ? -3.675 14.304 62.879 1.00 21.82 167 THR A C 1
ATOM 1254 O O . THR A 1 167 ? -4.239 15.372 62.695 1.00 21.51 167 THR A O 1
ATOM 1258 N N . LEU A 1 168 ? -3.412 13.470 61.883 1.00 21.20 168 LEU A N 1
ATOM 1259 C CA . LEU A 1 168 ? -3.898 13.676 60.535 1.00 21.07 168 LEU A CA 1
ATOM 1260 C C . LEU A 1 168 ? -5.402 13.802 60.539 1.00 21.51 168 LEU A C 1
ATOM 1261 O O . LEU A 1 168 ? -6.110 12.997 61.164 1.00 21.45 168 LEU A O 1
ATOM 1266 N N . ALA A 1 169 ? -5.940 14.807 59.855 1.00 21.08 169 ALA A N 1
ATOM 1267 C CA . ALA A 1 169 ? -7.363 15.059 59.823 1.00 20.72 169 ALA A CA 1
ATOM 1268 C C . ALA A 1 169 ? -8.126 13.866 59.258 1.00 20.82 169 ALA A C 1
ATOM 1269 O O . ALA A 1 169 ? -7.649 13.149 58.343 1.00 21.85 169 ALA A O 1
ATOM 1271 N N . PRO A 1 170 ? -9.332 13.658 59.775 1.00 22.51 170 PRO A N 1
ATOM 1272 C CA . PRO A 1 170 ? -10.170 12.591 59.251 1.00 24.00 170 PRO A CA 1
ATOM 1273 C C . PRO A 1 170 ? -10.567 12.829 57.841 1.00 25.70 170 PRO A C 1
ATOM 1274 O O . PRO A 1 170 ? -10.554 13.981 57.363 1.00 24.53 170 PRO A O 1
ATOM 1278 N N . PRO A 1 171 ? -10.981 11.782 57.122 1.00 26.80 171 PRO A N 1
ATOM 1279 C CA . PRO A 1 171 ? -11.436 11.948 55.756 1.00 28.80 171 PRO A CA 1
ATOM 1280 C C . PRO A 1 171 ? -12.642 12.874 55.781 1.00 29.11 171 PRO A C 1
ATOM 1281 O O . PRO A 1 171 ? -13.499 12.777 56.673 1.00 30.87 171 PRO A O 1
ATOM 1285 N N . GLY A 1 172 ? -12.705 13.774 54.808 1.00 28.37 172 GLY A N 1
ATOM 1286 C CA . GLY A 1 172 ? -13.810 14.689 54.707 1.00 28.43 172 GLY A CA 1
ATOM 1287 C C . GLY A 1 172 ? -13.687 16.019 55.443 1.00 27.76 172 GLY A C 1
ATOM 1288 O O . GLY A 1 172 ? -14.616 16.858 55.363 1.00 28.14 172 GLY A O 1
ATOM 1289 N N . TYR A 1 173 ? -12.571 16.221 56.159 1.00 25.80 173 TYR A N 1
ATOM 1290 C CA . TYR A 1 173 ? -12.381 17.428 56.935 1.00 26.09 173 TYR A CA 1
ATOM 1291 C C . TYR A 1 173 ? -12.393 18.684 56.051 1.00 25.08 173 TYR A C 1
ATOM 1292 O O . TYR A 1 173 ? -11.744 18.726 55.030 1.00 26.84 173 TYR A O 1
ATOM 1301 N N . ASP A 1 174 ? -13.146 19.678 56.471 1.00 25.87 174 ASP A N 1
ATOM 1302 C CA . ASP A 1 174 ? -13.303 20.931 55.728 1.00 26.76 174 ASP A CA 1
ATOM 1303 C C . ASP A 1 174 ? -12.303 21.958 56.219 1.00 25.76 174 ASP A C 1
ATOM 1304 O O . ASP A 1 174 ? -12.541 22.636 57.200 1.00 26.14 174 ASP A O 1
ATOM 1309 N N . TRP A 1 175 ? -11.190 22.084 55.512 1.00 24.00 175 TRP A N 1
ATOM 1310 C CA . TRP A 1 175 ? -10.132 23.006 55.941 1.00 24.12 175 TRP A CA 1
ATOM 1311 C C . TRP A 1 175 ? -10.547 24.478 55.874 1.00 25.66 175 TRP A C 1
ATOM 1312 O O . TRP A 1 175 ? -9.937 25.307 56.535 1.00 25.39 175 TRP A O 1
ATOM 1323 N N . SER A 1 176 ? -11.558 24.792 55.085 1.00 27.68 176 SER A N 1
ATOM 1324 C CA . SER A 1 176 ? -11.946 26.218 54.908 1.00 29.88 176 SER A CA 1
ATOM 1325 C C . SER A 1 176 ? -12.509 26.837 56.141 1.00 31.46 176 SER A C 1
ATOM 1326 O O . SER A 1 176 ? -12.662 28.077 56.147 1.00 33.51 176 SER A O 1
ATOM 1329 N N . THR A 1 177 ? -12.831 26.029 57.155 1.00 31.58 177 THR A N 1
ATOM 1330 C CA . THR A 1 177 ? -13.249 26.499 58.478 1.00 33.57 177 THR A CA 1
ATOM 1331 C C . THR A 1 177 ? -12.320 26.122 59.654 1.00 31.42 177 THR A C 1
ATOM 1332 O O . THR A 1 177 ? -12.676 26.183 60.831 1.00 32.81 177 THR A O 1
ATOM 1336 N N . SER A 1 178 ? -11.073 25.724 59.326 1.00 27.80 178 SER A N 1
ATOM 1337 C CA . SER A 1 178 ? -10.084 25.542 60.322 1.00 25.51 178 SER A CA 1
ATOM 1338 C C . SER A 1 178 ? -9.650 26.858 60.967 1.00 24.65 178 SER A C 1
ATOM 1339 O O . SER A 1 178 ? -9.935 27.926 60.432 1.00 24.97 178 SER A O 1
ATOM 1342 N N . LYS A 1 179 ? -8.951 26.765 62.087 1.00 24.45 179 LYS A N 1
ATOM 1343 C CA . LYS A 1 179 ? -8.409 27.968 62.737 1.00 24.60 179 LYS A CA 1
ATOM 1344 C C . LYS A 1 179 ? -7.405 28.671 61.806 1.00 25.10 179 LYS A C 1
ATOM 1345 O O . LYS A 1 179 ? -7.290 29.904 61.813 1.00 23.45 179 LYS A O 1
ATOM 1351 N N . SER A 1 180 ? -6.675 27.899 61.000 1.00 23.96 180 SER A N 1
ATOM 1352 C CA . SER A 1 180 ? -5.687 28.515 60.076 1.00 22.02 180 SER A CA 1
ATOM 1353 C C . SER A 1 180 ? -6.418 29.430 59.068 1.00 23.74 180 SER A C 1
ATOM 1354 O O . SER A 1 180 ? -6.036 30.568 58.772 1.00 22.16 180 SER A O 1
ATOM 1357 N N . ALA A 1 181 ? -7.518 28.937 58.527 1.00 22.58 181 ALA A N 1
ATOM 1358 C CA . ALA A 1 181 ? -8.335 29.714 57.637 1.00 23.81 181 ALA A CA 1
ATOM 1359 C C . ALA A 1 181 ? -8.832 30.968 58.345 1.00 24.49 181 ALA A C 1
ATOM 1360 O O . ALA A 1 181 ? -8.865 32.023 57.729 1.00 24.84 181 ALA A O 1
ATOM 1362 N N . GLU A 1 182 ? -9.223 30.859 59.591 1.00 24.15 182 GLU A N 1
ATOM 1363 C CA . GLU A 1 182 ? -9.706 32.011 60.365 1.00 24.57 182 GLU A CA 1
ATOM 1364 C C . GLU A 1 182 ? -8.602 33.059 60.564 1.00 25.14 182 GLU A C 1
ATOM 1365 O O . GLU A 1 182 ? -8.866 34.247 60.436 1.00 25.01 182 GLU A O 1
ATOM 1371 N N . ARG A 1 183 ? -7.394 32.607 60.882 1.00 23.08 183 ARG A N 1
ATOM 1372 C CA . ARG A 1 183 ? -6.288 33.503 61.173 1.00 23.23 183 ARG A CA 1
ATOM 1373 C C . ARG A 1 183 ? -5.965 34.334 59.951 1.00 22.17 183 ARG A C 1
ATOM 1374 O O . ARG A 1 183 ? -5.734 35.548 60.054 1.00 22.80 183 ARG A O 1
ATOM 1382 N N . PHE A 1 184 ? -5.905 33.696 58.775 1.00 21.31 184 PHE A N 1
ATOM 1383 C CA . PHE A 1 184 ? -5.642 34.395 57.546 1.00 20.29 184 PHE A CA 1
ATOM 1384 C C . PHE A 1 184 ? -6.842 35.276 57.096 1.00 22.75 184 PHE A C 1
ATOM 1385 O O . PHE A 1 184 ? -6.638 36.392 56.590 1.00 21.63 184 PHE A O 1
ATOM 1393 N N . GLY A 1 185 ? -8.038 34.772 57.310 1.00 23.55 185 GLY A N 1
ATOM 1394 C CA . GLY A 1 185 ? -9.224 35.569 56.963 1.00 23.39 185 GLY A CA 1
ATOM 1395 C C . GLY A 1 185 ? -9.335 36.825 57.794 1.00 23.15 185 GLY A C 1
ATOM 1396 O O . GLY A 1 185 ? -9.810 37.824 57.262 1.00 23.76 185 GLY A O 1
ATOM 1397 N N . ALA A 1 186 ? -8.911 36.799 59.038 1.00 22.67 186 ALA A N 1
ATOM 1398 C CA . ALA A 1 186 ? -8.946 37.953 59.929 1.00 22.91 186 ALA A CA 1
ATOM 1399 C C . ALA A 1 186 ? -8.072 39.055 59.338 1.00 23.00 186 ALA A C 1
ATOM 1400 O O . ALA A 1 186 ? -8.422 40.258 59.408 1.00 24.29 186 ALA A O 1
ATOM 1402 N N . MET A 1 187 ? -6.938 38.697 58.769 1.00 22.48 187 MET A N 1
ATOM 1403 C CA . MET A 1 187 ? -6.060 39.722 58.200 1.00 22.25 187 MET A CA 1
ATOM 1404 C C . MET A 1 187 ? -6.602 40.190 56.861 1.00 23.37 187 MET A C 1
ATOM 1405 O O . MET A 1 187 ? -6.539 41.375 56.559 1.00 22.71 187 MET A O 1
ATOM 1410 N N . ARG A 1 188 ? -7.129 39.293 56.024 1.00 23.08 188 ARG A N 1
ATOM 1411 C CA . ARG A 1 188 ? -7.885 39.684 54.837 1.00 23.97 188 ARG A CA 1
ATOM 1412 C C . ARG A 1 188 ? -8.876 40.786 55.207 1.00 23.20 188 ARG A C 1
ATOM 1413 O O . ARG A 1 188 ? -8.911 41.839 54.569 1.00 23.21 188 ARG A O 1
ATOM 1421 N N . ASN A 1 189 ? -9.659 40.534 56.227 1.00 24.15 189 ASN A N 1
ATOM 1422 C CA . ASN A 1 189 ? -10.762 41.448 56.553 1.00 23.93 189 ASN A CA 1
ATOM 1423 C C . ASN A 1 189 ? -10.218 42.786 57.046 1.00 24.94 189 ASN A C 1
ATOM 1424 O O . ASN A 1 189 ? -10.772 43.846 56.711 1.00 25.28 189 ASN A O 1
ATOM 1429 N N . ALA A 1 190 ? -9.182 42.757 57.841 1.00 23.98 190 ALA A N 1
ATOM 1430 C CA . ALA A 1 190 ? -8.551 43.987 58.343 1.00 24.86 190 ALA A CA 1
ATOM 1431 C C . ALA A 1 190 ? -7.979 44.827 57.216 1.00 25.02 190 ALA A C 1
ATOM 1432 O O . ALA A 1 190 ? -8.175 46.059 57.151 1.00 24.39 190 ALA A O 1
ATOM 1434 N N . LEU A 1 191 ? -7.253 44.210 56.304 1.00 24.35 191 LEU A N 1
ATOM 1435 C CA . LEU A 1 191 ? -6.671 44.926 55.189 1.00 24.03 191 LEU A CA 1
ATOM 1436 C C . LEU A 1 191 ? -7.775 45.522 54.296 1.00 25.39 191 LEU A C 1
ATOM 1437 O O . LEU A 1 191 ? -7.591 46.627 53.708 1.00 26.83 191 LEU A O 1
ATOM 1442 N N . ALA A 1 192 ? -8.902 44.823 54.164 1.00 25.96 192 ALA A N 1
ATOM 1443 C CA . ALA A 1 192 ? -9.936 45.245 53.249 1.00 27.21 192 ALA A CA 1
ATOM 1444 C C . ALA A 1 192 ? -10.654 46.492 53.759 1.00 26.75 192 ALA A C 1
ATOM 1445 O O . ALA A 1 192 ? -11.241 47.219 52.938 1.00 29.73 192 ALA A O 1
ATOM 1447 N N . LYS A 1 193 ? -10.584 46.745 55.049 1.00 26.12 193 LYS A N 1
ATOM 1448 C CA . LYS A 1 193 ? -11.146 47.966 55.672 1.00 27.19 193 LYS A CA 1
ATOM 1449 C C . LYS A 1 193 ? -10.294 49.256 55.475 1.00 27.27 193 LYS A C 1
ATOM 1450 O O . LYS A 1 193 ? -10.758 50.391 55.815 1.00 29.30 193 LYS A O 1
ATOM 1456 N N . GLN A 1 194 ? -9.081 49.122 54.950 1.00 26.35 194 GLN A N 1
ATOM 1457 C CA . GLN A 1 194 ? -8.153 50.242 54.851 1.00 26.85 194 GLN A CA 1
ATOM 1458 C C . GLN A 1 194 ? -8.359 51.042 53.581 1.00 26.78 194 GLN A C 1
ATOM 1459 O O . GLN A 1 194 ? -8.874 50.531 52.601 1.00 28.42 194 GLN A O 1
ATOM 1465 N N . SER A 1 195 ? -7.967 52.334 53.652 1.00 28.83 195 SER A N 1
ATOM 1466 C CA . SER A 1 195 ? -8.028 53.234 52.514 1.00 30.52 195 SER A CA 1
ATOM 1467 C C . SER A 1 195 ? -6.683 53.357 51.797 1.00 30.68 195 SER A C 1
ATOM 1468 O O . SER A 1 195 ? -6.316 54.408 51.281 1.00 32.24 195 SER A O 1
ATOM 1471 N N . HIS A 1 196 ? -5.964 52.235 51.758 1.00 28.36 196 HIS A N 1
ATOM 1472 C CA . HIS A 1 196 ? -4.809 52.025 50.926 1.00 27.64 196 HIS A CA 1
ATOM 1473 C C . HIS A 1 196 ? -4.839 50.516 50.591 1.00 27.39 196 HIS A C 1
ATOM 1474 O O . HIS A 1 196 ? -5.082 49.712 51.465 1.00 28.04 196 HIS A O 1
ATOM 1481 N N . GLU A 1 197 ? -4.628 50.180 49.333 1.00 26.30 197 GLU A N 1
ATOM 1482 C CA . GLU A 1 197 ? -4.712 48.827 48.834 1.00 27.45 197 GLU A CA 1
ATOM 1483 C C . GLU A 1 197 ? -3.474 48.015 49.227 1.00 25.87 197 GLU A C 1
ATOM 1484 O O . GLU A 1 197 ? -2.331 48.376 48.840 1.00 26.46 197 GLU A O 1
ATOM 1490 N N . ILE A 1 198 ? -3.708 46.948 49.995 1.00 25.27 198 ILE A N 1
ATOM 1491 C CA . ILE A 1 198 ? -2.620 46.038 50.416 1.00 24.04 198 ILE A CA 1
ATOM 1492 C C . ILE A 1 198 ? -2.989 44.620 50.009 1.00 22.96 198 ILE A C 1
ATOM 1493 O O . ILE A 1 198 ? -4.007 44.066 50.473 1.00 23.92 198 ILE A O 1
ATOM 1498 N N . VAL A 1 199 ? -2.170 44.024 49.153 1.00 21.76 199 VAL A N 1
ATOM 1499 C CA . VAL A 1 199 ? -2.373 42.616 48.785 1.00 21.19 199 VAL A CA 1
ATOM 1500 C C . VAL A 1 199 ? -1.746 41.701 49.835 1.00 19.65 199 VAL A C 1
ATOM 1501 O O . VAL A 1 199 ? -0.726 42.067 50.467 1.00 20.69 199 VAL A O 1
ATOM 1505 N N . LEU A 1 200 ? -2.350 40.508 49.973 1.00 21.01 200 LEU A N 1
ATOM 1506 C CA . LEU A 1 200 ? -1.968 39.554 50.991 1.00 21.30 200 LEU A CA 1
ATOM 1507 C C . LEU A 1 200 ? -1.330 38.288 50.401 1.00 21.07 200 LEU A C 1
ATOM 1508 O O . LEU A 1 200 ? -1.956 37.553 49.634 1.00 21.12 200 LEU A O 1
ATOM 1513 N N . SER A 1 201 ? -0.094 38.084 50.811 1.00 21.13 201 SER A N 1
ATOM 1514 C CA . SER A 1 201 ? 0.701 36.872 50.540 1.00 20.22 201 SER A CA 1
ATOM 1515 C C . SER A 1 201 ? 0.598 36.015 51.826 1.00 19.58 201 SER A C 1
ATOM 1516 O O . SER A 1 201 ? 0.969 36.442 52.873 1.00 20.39 201 SER A O 1
ATOM 1519 N N . MET A 1 202 ? 0.038 34.789 51.676 1.00 19.78 202 MET A N 1
ATOM 1520 C CA . MET A 1 202 ? -0.270 33.916 52.778 1.00 18.81 202 MET A CA 1
ATOM 1521 C C . MET A 1 202 ? 0.870 32.901 52.926 1.00 18.94 202 MET A C 1
ATOM 1522 O O . MET A 1 202 ? 0.905 31.875 52.237 1.00 19.40 202 MET A O 1
ATOM 1527 N N . CYS A 1 203 ? 1.802 33.234 53.785 1.00 18.43 203 CYS A N 1
ATOM 1528 C CA . CYS A 1 203 ? 3.046 32.451 53.992 1.00 17.13 203 CYS A CA 1
ATOM 1529 C C . CYS A 1 203 ? 2.769 31.321 55.038 1.00 18.79 203 CYS A C 1
ATOM 1530 O O . CYS A 1 203 ? 3.123 31.398 56.205 1.00 18.84 203 CYS A O 1
ATOM 1533 N N . ILE A 1 204 ? 2.064 30.289 54.528 1.00 18.38 204 ILE A N 1
ATOM 1534 C CA . ILE A 1 204 ? 1.515 29.208 55.350 1.00 19.64 204 ILE A CA 1
ATOM 1535 C C . ILE A 1 204 ? 2.135 27.849 55.000 1.00 20.66 204 ILE A C 1
ATOM 1536 O O . ILE A 1 204 ? 1.758 26.797 55.578 1.00 20.53 204 ILE A O 1
ATOM 1541 N N . TRP A 1 205 ? 3.073 27.842 54.083 1.00 18.86 205 TRP A N 1
ATOM 1542 C CA . TRP A 1 205 ? 3.936 26.689 53.861 1.00 18.66 205 TRP A CA 1
ATOM 1543 C C . TRP A 1 205 ? 3.193 25.482 53.310 1.00 19.00 205 TRP A C 1
ATOM 1544 O O . TRP A 1 205 ? 3.675 24.363 53.481 1.00 19.61 205 TRP A O 1
ATOM 1555 N N . GLY A 1 206 ? 2.080 25.690 52.654 1.00 19.70 206 GLY A N 1
ATOM 1556 C CA . GLY A 1 206 ? 1.244 24.634 52.109 1.00 19.80 206 GLY A CA 1
ATOM 1557 C C . GLY A 1 206 ? 0.379 23.956 53.164 1.00 20.44 206 GLY A C 1
ATOM 1558 O O . GLY A 1 206 ? -0.297 22.950 52.814 1.00 19.64 206 GLY A O 1
ATOM 1559 N N . GLN A 1 207 ? 0.373 24.467 54.397 1.00 20.06 207 GLN A N 1
ATOM 1560 C CA . GLN A 1 207 ? -0.357 23.837 55.490 1.00 19.21 207 GLN A CA 1
ATOM 1561 C C . GLN A 1 207 ? -1.850 24.067 55.366 1.00 21.27 207 GLN A C 1
ATOM 1562 O O . GLN A 1 207 ? -2.330 24.900 54.624 1.00 20.33 207 GLN A O 1
ATOM 1568 N N . ALA A 1 208 ? -2.581 23.280 56.127 1.00 21.53 208 ALA A N 1
ATOM 1569 C CA . ALA A 1 208 ? -4.029 23.473 56.305 1.00 20.73 208 ALA A CA 1
ATOM 1570 C C . ALA A 1 208 ? -4.836 23.450 55.022 1.00 19.90 208 ALA A C 1
ATOM 1571 O O . ALA A 1 208 ? -5.907 24.113 54.890 1.00 21.63 208 ALA A O 1
ATOM 1573 N N . ASP A 1 209 ? -4.360 22.676 54.036 1.00 20.35 209 ASP A N 1
ATOM 1574 C CA . ASP A 1 209 ? -4.883 22.612 52.707 1.00 20.54 209 ASP A CA 1
ATOM 1575 C C . ASP A 1 209 ? -5.269 23.990 52.172 1.00 22.35 209 ASP A C 1
ATOM 1576 O O . ASP A 1 209 ? -6.353 24.182 51.651 1.00 23.82 209 ASP A O 1
ATOM 1581 N N . VAL A 1 210 ? -4.330 24.955 52.306 1.00 21.85 210 VAL A N 1
ATOM 1582 C CA . VAL A 1 210 ? -4.622 26.303 51.762 1.00 22.90 210 VAL A CA 1
ATOM 1583 C C . VAL A 1 210 ? -5.027 26.292 50.312 1.00 23.17 210 VAL A C 1
ATOM 1584 O O . VAL A 1 210 ? -5.696 27.170 49.852 1.00 23.58 210 VAL A O 1
ATOM 1588 N N . PHE A 1 211 ? -4.638 25.275 49.556 1.00 23.25 211 PHE A N 1
ATOM 1589 C CA . PHE A 1 211 ? -5.029 25.139 48.159 1.00 24.51 211 PHE A CA 1
ATOM 1590 C C . PHE A 1 211 ? -6.533 25.252 47.947 1.00 25.91 211 PHE A C 1
ATOM 1591 O O . PHE A 1 211 ? -6.950 25.794 46.948 1.00 27.14 211 PHE A O 1
ATOM 1599 N N . SER A 1 212 ? -7.337 24.737 48.874 1.00 26.75 212 SER A N 1
ATOM 1600 C CA . SER A 1 212 ? -8.805 24.763 48.707 1.00 28.01 212 SER A CA 1
ATOM 1601 C C . SER A 1 212 ? -9.479 26.097 49.101 1.00 28.98 212 SER A C 1
ATOM 1602 O O . SER A 1 212 ? -10.526 26.440 48.538 1.00 33.00 212 SER A O 1
ATOM 1605 N N . TRP A 1 213 ? -8.919 26.870 50.025 1.00 26.53 213 TRP A N 1
ATOM 1606 C CA . TRP A 1 213 ? -9.551 28.101 50.519 1.00 24.93 213 TRP A CA 1
ATOM 1607 C C . TRP A 1 213 ? -8.746 29.393 50.258 1.00 25.34 213 TRP A C 1
ATOM 1608 O O . TRP A 1 213 ? -9.256 30.469 50.514 1.00 25.27 213 TRP A O 1
ATOM 1619 N N . GLY A 1 214 ? -7.521 29.262 49.796 1.00 24.82 214 GLY A N 1
ATOM 1620 C CA . GLY A 1 214 ? -6.652 30.425 49.612 1.00 24.40 214 GLY A CA 1
ATOM 1621 C C . GLY A 1 214 ? -7.186 31.521 48.711 1.00 24.33 214 GLY A C 1
ATOM 1622 O O . GLY A 1 214 ? -7.027 32.707 49.003 1.00 23.23 214 GLY A O 1
ATOM 1623 N N . ASN A 1 215 ? -7.819 31.124 47.623 1.00 24.16 215 ASN A N 1
ATOM 1624 C CA . ASN A 1 215 ? -8.239 32.085 46.632 1.00 24.37 215 ASN A CA 1
ATOM 1625 C C . ASN A 1 215 ? -9.284 33.014 47.206 1.00 24.49 215 ASN A C 1
ATOM 1626 O O . ASN A 1 215 ? -9.373 34.139 46.773 1.00 26.38 215 ASN A O 1
ATOM 1631 N N . SER A 1 216 ? -10.044 32.546 48.172 1.00 24.88 216 SER A N 1
ATOM 1632 C CA . SER A 1 216 ? -11.036 33.388 48.884 1.00 26.34 216 SER A CA 1
ATOM 1633 C C . SER A 1 216 ? -10.431 34.351 49.879 1.00 26.37 216 SER A C 1
ATOM 1634 O O . SER A 1 216 ? -11.169 35.177 50.498 1.00 28.31 216 SER A O 1
ATOM 1637 N N . THR A 1 217 ? -9.107 34.268 50.073 1.00 24.45 217 THR A N 1
ATOM 1638 C CA . THR A 1 217 ? -8.460 34.949 51.167 1.00 23.15 217 THR A CA 1
ATOM 1639 C C . THR A 1 217 ? -7.322 35.924 50.821 1.00 21.54 217 THR A C 1
ATOM 1640 O O . THR A 1 217 ? -7.219 36.989 51.429 1.00 23.25 217 THR A O 1
ATOM 1644 N N . GLY A 1 218 ? -6.477 35.513 49.899 1.00 22.51 218 GLY A N 1
ATOM 1645 C CA . GLY A 1 218 ? -5.333 36.304 49.444 1.00 21.51 218 GLY A CA 1
ATOM 1646 C C . GLY A 1 218 ? -5.005 36.092 48.007 1.00 20.96 218 GLY A C 1
ATOM 1647 O O . GLY A 1 218 ? -5.680 35.355 47.249 1.00 22.63 218 GLY A O 1
ATOM 1648 N N . ILE A 1 219 ? -3.937 36.768 47.527 1.00 21.07 219 ILE A N 1
ATOM 1649 C CA . ILE A 1 219 ? -3.561 36.670 46.147 1.00 20.86 219 ILE A CA 1
ATOM 1650 C C . ILE A 1 219 ? -2.583 35.562 45.862 1.00 19.33 219 ILE A C 1
ATOM 1651 O O . ILE A 1 219 ? -2.365 35.161 44.737 1.00 21.38 219 ILE A O 1
ATOM 1656 N N . SER A 1 220 ? -1.959 35.069 46.936 1.00 20.34 220 SER A N 1
ATOM 1657 C CA . SER A 1 220 ? -0.941 34.016 46.763 1.00 19.14 220 SER A CA 1
ATOM 1658 C C . SER A 1 220 ? -0.750 33.277 48.091 1.00 18.37 220 SER A C 1
ATOM 1659 O O . SER A 1 220 ? -1.045 33.822 49.130 1.00 18.88 220 SER A O 1
ATOM 1662 N N . TRP A 1 221 ? -0.269 32.049 48.013 1.00 19.49 221 TRP A N 1
ATOM 1663 C CA . TRP A 1 221 ? 0.017 31.270 49.231 1.00 19.25 221 TRP A CA 1
ATOM 1664 C C . TRP A 1 221 ? 1.222 30.393 49.043 1.00 18.44 221 TRP A C 1
ATOM 1665 O O . TRP A 1 221 ? 1.325 29.647 48.079 1.00 19.31 221 TRP A O 1
ATOM 1676 N N . ARG A 1 222 ? 2.160 30.488 49.972 1.00 19.29 222 ARG A N 1
ATOM 1677 C CA . ARG A 1 222 ? 3.277 29.545 50.018 1.00 18.65 222 ARG A CA 1
ATOM 1678 C C . ARG A 1 222 ? 2.719 28.132 50.075 1.00 18.52 222 ARG A C 1
ATOM 1679 O O . ARG A 1 222 ? 1.744 27.874 50.779 1.00 19.76 222 ARG A O 1
ATOM 1687 N N . MET A 1 223 ? 3.387 27.229 49.338 1.00 19.99 223 MET A N 1
ATOM 1688 C CA . MET A 1 223 ? 2.917 25.826 49.214 1.00 19.10 223 MET A CA 1
ATOM 1689 C C . MET A 1 223 ? 3.931 24.800 49.723 1.00 20.05 223 MET A C 1
ATOM 1690 O O . MET A 1 223 ? 3.735 23.599 49.573 1.00 21.13 223 MET A O 1
ATOM 1695 N N . SER A 1 224 ? 5.021 25.272 50.342 1.00 19.64 224 SER A N 1
ATOM 1696 C CA . SER A 1 224 ? 6.053 24.381 50.866 1.00 18.94 224 SER A CA 1
ATOM 1697 C C . SER A 1 224 ? 6.781 25.048 52.007 1.00 19.35 224 SER A C 1
ATOM 1698 O O . SER A 1 224 ? 6.672 26.262 52.261 1.00 19.90 224 SER A O 1
ATOM 1701 N N . ASP A 1 225 ? 7.559 24.259 52.718 1.00 18.34 225 ASP A N 1
ATOM 1702 C CA . ASP A 1 225 ? 8.444 24.858 53.703 1.00 18.66 225 ASP A CA 1
ATOM 1703 C C . ASP A 1 225 ? 9.549 25.689 52.991 1.00 19.42 225 ASP A C 1
ATOM 1704 O O . ASP A 1 225 ? 9.725 25.623 51.770 1.00 18.56 225 ASP A O 1
ATOM 1709 N N . ASP A 1 226 ? 10.254 26.455 53.791 1.00 18.93 226 ASP A N 1
ATOM 1710 C CA . ASP A 1 226 ? 11.219 27.476 53.305 1.00 18.96 226 ASP A CA 1
ATOM 1711 C C . ASP A 1 226 ? 12.262 26.932 52.348 1.00 18.66 226 ASP A C 1
ATOM 1712 O O . ASP A 1 226 ? 12.893 25.889 52.587 1.00 19.66 226 ASP A O 1
ATOM 1717 N N . ILE A 1 227 ? 12.455 27.644 51.262 1.00 18.37 227 ILE A N 1
ATOM 1718 C CA . ILE A 1 227 ? 13.449 27.300 50.244 1.00 18.82 227 ILE A CA 1
ATOM 1719 C C . ILE A 1 227 ? 14.872 27.486 50.793 1.00 17.85 227 ILE A C 1
ATOM 1720 O O . ILE A 1 227 ? 15.138 28.290 51.687 1.00 19.84 227 ILE A O 1
ATOM 1725 N N . SER A 1 228 ? 15.775 26.693 50.224 1.00 19.60 228 SER A N 1
ATOM 1726 C CA . SER A 1 228 ? 17.216 26.818 50.479 1.00 20.63 228 SER A CA 1
ATOM 1727 C C . SER A 1 228 ? 17.924 26.904 49.118 1.00 20.35 228 SER A C 1
ATOM 1728 O O . SER A 1 228 ? 17.405 26.435 48.095 1.00 19.36 228 SER A O 1
ATOM 1731 N N . PRO A 1 229 ? 19.117 27.493 49.070 1.00 21.43 229 PRO A N 1
ATOM 1732 C CA . PRO A 1 229 ? 19.799 27.651 47.785 1.00 21.86 229 PRO A CA 1
ATOM 1733 C C . PRO A 1 229 ? 20.578 26.421 47.277 1.00 22.58 229 PRO A C 1
ATOM 1734 O O . PRO A 1 229 ? 21.808 26.479 47.136 1.00 24.11 229 PRO A O 1
ATOM 1738 N N . ASN A 1 230 ? 19.836 25.361 47.015 1.00 21.62 230 ASN A N 1
ATOM 1739 C CA . ASN A 1 230 ? 20.429 24.139 46.471 1.00 22.63 230 ASN A CA 1
ATOM 1740 C C . ASN A 1 230 ? 19.445 23.362 45.671 1.00 22.52 230 ASN A C 1
ATOM 1741 O O . ASN A 1 230 ? 18.223 23.615 45.724 1.00 21.93 230 ASN A O 1
ATOM 1746 N N . TRP A 1 231 ? 19.971 22.437 44.877 1.00 22.89 231 TRP A N 1
ATOM 1747 C CA . TRP A 1 231 ? 19.168 21.672 43.974 1.00 23.17 231 TRP A CA 1
ATOM 1748 C C . TRP A 1 231 ? 18.161 20.826 44.687 1.00 22.70 231 TRP A C 1
ATOM 1749 O O . TRP A 1 231 ? 17.006 20.661 44.207 1.00 23.09 231 TRP A O 1
ATOM 1760 N N . GLY A 1 232 ? 18.528 20.266 45.837 1.00 23.55 232 GLY A N 1
ATOM 1761 C CA . GLY A 1 232 ? 17.602 19.424 46.570 1.00 22.61 232 GLY A CA 1
ATOM 1762 C C . GLY A 1 232 ? 16.339 20.181 46.950 1.00 22.62 232 GLY A C 1
ATOM 1763 O O . GLY A 1 232 ? 15.228 19.638 46.919 1.00 22.57 232 GLY A O 1
ATOM 1764 N N . SER A 1 233 ? 16.503 21.448 47.294 1.00 21.93 233 SER A N 1
ATOM 1765 C CA . SER A 1 233 ? 15.341 22.292 47.669 1.00 21.68 233 SER A CA 1
ATOM 1766 C C . SER A 1 233 ? 14.511 22.615 46.416 1.00 20.83 233 SER A C 1
ATOM 1767 O O . SER A 1 233 ? 13.254 22.548 46.447 1.00 22.22 233 SER A O 1
ATOM 1770 N N . VAL A 1 234 ? 15.200 22.902 45.336 1.00 21.14 234 VAL A N 1
ATOM 1771 C CA . VAL A 1 234 ? 14.492 23.183 44.074 1.00 20.52 234 VAL A CA 1
ATOM 1772 C C . VAL A 1 234 ? 13.643 21.979 43.622 1.00 21.38 234 VAL A C 1
ATOM 1773 O O . VAL A 1 234 ? 12.464 22.129 43.321 1.00 21.64 234 VAL A O 1
ATOM 1777 N N . THR A 1 235 ? 14.227 20.785 43.569 1.00 20.35 235 THR A N 1
ATOM 1778 C CA . THR A 1 235 ? 13.448 19.613 43.162 1.00 21.57 235 THR A CA 1
ATOM 1779 C C . THR A 1 235 ? 12.357 19.284 44.146 1.00 21.69 235 THR A C 1
ATOM 1780 O O . THR A 1 235 ? 11.305 18.842 43.717 1.00 20.76 235 THR A O 1
ATOM 1784 N N . ARG A 1 236 ? 12.588 19.505 45.442 1.00 20.82 236 ARG A N 1
ATOM 1785 C CA . ARG A 1 236 ? 11.552 19.177 46.444 1.00 22.07 236 ARG A CA 1
ATOM 1786 C C . ARG A 1 236 ? 10.304 20.024 46.186 1.00 21.06 236 ARG A C 1
ATOM 1787 O O . ARG A 1 236 ? 9.136 19.543 46.186 1.00 22.11 236 ARG A O 1
ATOM 1795 N N . ILE A 1 237 ? 10.519 21.320 45.964 1.00 20.91 237 ILE A N 1
ATOM 1796 C CA . ILE A 1 237 ? 9.389 22.251 45.821 1.00 20.51 237 ILE A CA 1
ATOM 1797 C C . ILE A 1 237 ? 8.719 22.020 44.449 1.00 20.10 237 ILE A C 1
ATOM 1798 O O . ILE A 1 237 ? 7.509 22.049 44.308 1.00 21.96 237 ILE A O 1
ATOM 1803 N N . LEU A 1 238 ? 9.535 21.779 43.416 1.00 19.87 238 LEU A N 1
ATOM 1804 C CA . LEU A 1 238 ? 9.028 21.394 42.110 1.00 20.57 238 LEU A CA 1
ATOM 1805 C C . LEU A 1 238 ? 8.128 20.159 42.173 1.00 20.27 238 LEU A C 1
ATOM 1806 O O . LEU A 1 238 ? 6.998 20.196 41.598 1.00 20.74 238 LEU A O 1
ATOM 1811 N N . ASN A 1 239 ? 8.582 19.117 42.835 1.00 21.49 239 ASN A N 1
ATOM 1812 C CA . ASN A 1 239 ? 7.749 17.920 43.038 1.00 21.37 239 ASN A CA 1
ATOM 1813 C C . ASN A 1 239 ? 6.466 18.238 43.759 1.00 21.40 239 ASN A C 1
ATOM 1814 O O . ASN A 1 239 ? 5.358 17.865 43.293 1.00 21.49 239 ASN A O 1
ATOM 1819 N N . LEU A 1 240 ? 6.552 18.910 44.902 1.00 20.76 240 LEU A N 1
ATOM 1820 C CA . LEU A 1 240 ? 5.328 19.232 45.642 1.00 21.39 240 LEU A CA 1
ATOM 1821 C C . LEU A 1 240 ? 4.318 20.019 44.790 1.00 22.61 240 LEU A C 1
ATOM 1822 O O . LEU A 1 240 ? 3.164 19.731 44.787 1.00 22.22 240 LEU A O 1
ATOM 1827 N N . ASN A 1 241 ? 4.792 21.048 44.102 1.00 21.89 241 ASN A N 1
ATOM 1828 C CA . ASN A 1 241 ? 3.904 21.943 43.393 1.00 22.18 241 ASN A CA 1
ATOM 1829 C C . ASN A 1 241 ? 3.264 21.279 42.182 1.00 21.62 241 ASN A C 1
ATOM 1830 O O . ASN A 1 241 ? 2.186 21.638 41.771 1.00 22.38 241 ASN A O 1
ATOM 1835 N N . SER A 1 242 ? 3.944 20.274 41.631 1.00 22.20 242 SER A N 1
ATOM 1836 C CA . SER A 1 242 ? 3.502 19.595 40.421 1.00 21.57 242 SER A CA 1
ATOM 1837 C C . SER A 1 242 ? 2.159 18.906 40.619 1.00 21.55 242 SER A C 1
ATOM 1838 O O . SER A 1 242 ? 1.499 18.690 39.612 1.00 22.77 242 SER A O 1
ATOM 1841 N N . PHE A 1 243 ? 1.781 18.628 41.854 1.00 23.42 243 PHE A N 1
ATOM 1842 C CA . PHE A 1 243 ? 0.479 17.997 42.166 1.00 23.57 243 PHE A CA 1
ATOM 1843 C C . PHE A 1 243 ? -0.615 18.972 42.549 1.00 23.25 243 PHE A C 1
ATOM 1844 O O . PHE A 1 243 ? -1.782 18.538 42.772 1.00 24.65 243 PHE A O 1
ATOM 1852 N N . LYS A 1 244 ? -0.272 20.282 42.634 1.00 23.21 244 LYS A N 1
ATOM 1853 C CA . LYS A 1 244 ? -1.184 21.272 43.191 1.00 23.23 244 LYS A CA 1
ATOM 1854 C C . LYS A 1 244 ? -1.563 22.404 42.217 1.00 23.17 244 LYS A C 1
ATOM 1855 O O . LYS A 1 244 ? -2.051 23.454 42.645 1.00 23.98 244 LYS A O 1
ATOM 1861 N N . LEU A 1 245 ? -1.370 22.182 40.922 1.00 23.34 245 LEU A N 1
ATOM 1862 C CA . LEU A 1 245 ? -1.489 23.252 39.958 1.00 23.76 245 LEU A CA 1
ATOM 1863 C C . LEU A 1 245 ? -2.904 23.599 39.583 1.00 25.16 245 LEU A C 1
ATOM 1864 O O . LEU A 1 245 ? -3.139 24.609 38.990 1.00 24.71 245 LEU A O 1
ATOM 1869 N N . ASN A 1 246 ? -3.862 22.739 39.939 1.00 25.08 246 ASN A N 1
ATOM 1870 C CA . ASN A 1 246 ? -5.244 23.096 39.729 1.00 25.81 246 ASN A CA 1
ATOM 1871 C C . ASN A 1 246 ? -5.757 24.201 40.620 1.00 26.06 246 ASN A C 1
ATOM 1872 O O . ASN A 1 246 ? -6.855 24.755 40.367 1.00 28.06 246 ASN A O 1
ATOM 1877 N N . SER A 1 247 ? -4.990 24.573 41.650 1.00 24.42 247 SER A N 1
ATOM 1878 C CA . SER A 1 247 ? -5.266 25.738 42.484 1.00 25.53 247 SER A CA 1
ATOM 1879 C C . SER A 1 247 ? -4.770 27.093 41.922 1.00 24.44 247 SER A C 1
ATOM 1880 O O . SER A 1 247 ? -5.073 28.138 42.519 1.00 25.42 247 SER A O 1
ATOM 1883 N N . VAL A 1 248 ? -4.040 27.043 40.789 1.00 24.20 248 VAL A N 1
ATOM 1884 C CA . VAL A 1 248 ? -3.351 28.206 40.242 1.00 23.81 248 VAL A CA 1
ATOM 1885 C C . VAL A 1 248 ? -4.138 28.802 39.061 1.00 23.57 248 VAL A C 1
ATOM 1886 O O . VAL A 1 248 ? -4.367 28.121 38.055 1.00 24.14 248 VAL A O 1
ATOM 1890 N N . ASP A 1 249 ? -4.531 30.060 39.180 1.00 24.35 249 ASP A N 1
ATOM 1891 C CA . ASP A 1 249 ? -5.204 30.793 38.079 1.00 24.24 249 ASP A CA 1
ATOM 1892 C C . ASP A 1 249 ? -5.127 32.259 38.461 1.00 24.92 249 ASP A C 1
ATOM 1893 O O . ASP A 1 249 ? -4.436 32.631 39.414 1.00 23.99 249 ASP A O 1
ATOM 1898 N N . PHE A 1 250 ? -5.826 33.121 37.727 1.00 25.01 250 PHE A N 1
ATOM 1899 C CA . PHE A 1 250 ? -5.874 34.530 38.028 1.00 24.42 250 PHE A CA 1
ATOM 1900 C C . PHE A 1 250 ? -6.209 34.810 39.476 1.00 23.37 250 PHE A C 1
ATOM 1901 O O . PHE A 1 250 ? -7.044 34.141 40.086 1.00 23.47 250 PHE A O 1
ATOM 1909 N N . TRP A 1 251 ? -5.517 35.796 40.071 1.00 22.78 251 TRP A N 1
ATOM 1910 C CA . TRP A 1 251 ? -5.796 36.295 41.392 1.00 23.41 251 TRP A CA 1
ATOM 1911 C C . TRP A 1 251 ? -5.407 35.372 42.561 1.00 21.24 251 TRP A C 1
ATOM 1912 O O . TRP A 1 251 ? -5.614 35.730 43.709 1.00 23.47 251 TRP A O 1
ATOM 1923 N N . GLY A 1 252 ? -4.831 34.210 42.253 1.00 21.92 252 GLY A N 1
ATOM 1924 C CA . GLY A 1 252 ? -4.614 33.207 43.282 1.00 21.85 252 GLY A CA 1
ATOM 1925 C C . GLY A 1 252 ? -3.528 32.242 42.844 1.00 22.82 252 GLY A C 1
ATOM 1926 O O . GLY A 1 252 ? -3.811 31.274 42.159 1.00 22.43 252 GLY A O 1
ATOM 1927 N N . HIS A 1 253 ? -2.286 32.506 43.216 1.00 20.90 253 HIS A N 1
ATOM 1928 C CA . HIS A 1 253 ? -1.166 31.706 42.745 1.00 20.69 253 HIS A CA 1
ATOM 1929 C C . HIS A 1 253 ? -0.429 31.004 43.886 1.00 19.79 253 HIS A C 1
ATOM 1930 O O . HIS A 1 253 ? -0.068 31.633 44.893 1.00 20.53 253 HIS A O 1
ATOM 1937 N N . ASN A 1 254 ? -0.212 29.697 43.719 1.00 21.79 254 ASN A N 1
ATOM 1938 C CA . ASN A 1 254 ? 0.706 28.943 44.567 1.00 20.51 254 ASN A CA 1
ATOM 1939 C C . ASN A 1 254 ? 2.095 29.629 44.485 1.00 20.92 254 ASN A C 1
ATOM 1940 O O . ASN A 1 254 ? 2.549 29.978 43.424 1.00 20.25 254 ASN A O 1
ATOM 1945 N N . ASP A 1 255 ? 2.745 29.792 45.640 1.00 18.87 255 ASP A N 1
ATOM 1946 C CA . ASP A 1 255 ? 3.986 30.514 45.799 1.00 19.41 255 ASP A CA 1
ATOM 1947 C C . ASP A 1 255 ? 5.072 29.479 46.149 1.00 18.19 255 ASP A C 1
ATOM 1948 O O . ASP A 1 255 ? 5.067 28.883 47.218 1.00 19.75 255 ASP A O 1
ATOM 1953 N N . ALA A 1 256 ? 5.958 29.272 45.187 1.00 19.20 256 ALA A N 1
ATOM 1954 C CA . ALA A 1 256 ? 7.056 28.303 45.276 1.00 18.61 256 ALA A CA 1
ATOM 1955 C C . ALA A 1 256 ? 8.290 28.881 46.034 1.00 18.68 256 ALA A C 1
ATOM 1956 O O . ALA A 1 256 ? 9.380 28.284 46.070 1.00 20.02 256 ALA A O 1
ATOM 1958 N N . ASP A 1 257 ? 8.085 30.016 46.686 1.00 18.42 257 ASP A N 1
ATOM 1959 C CA . ASP A 1 257 ? 9.041 30.730 47.555 1.00 18.52 257 ASP A CA 1
ATOM 1960 C C . ASP A 1 257 ? 10.021 31.604 46.763 1.00 18.75 257 ASP A C 1
ATOM 1961 O O . ASP A 1 257 ? 10.117 31.528 45.516 1.00 19.52 257 ASP A O 1
ATOM 1966 N N . MET A 1 258 ? 10.720 32.406 47.536 1.00 19.44 258 MET A N 1
ATOM 1967 C CA . MET A 1 258 ? 11.579 33.432 47.049 1.00 19.15 258 MET A CA 1
ATOM 1968 C C . MET A 1 258 ? 12.751 32.856 46.233 1.00 19.17 258 MET A C 1
ATOM 1969 O O . MET A 1 258 ? 13.365 31.819 46.598 1.00 20.08 258 MET A O 1
ATOM 1974 N N . LEU A 1 259 ? 13.085 33.512 45.134 1.00 19.92 259 LEU A N 1
ATOM 1975 C CA . LEU A 1 259 ? 14.111 32.981 44.258 1.00 20.33 259 LEU A CA 1
ATOM 1976 C C . LEU A 1 259 ? 15.473 32.878 44.930 1.00 19.64 259 LEU A C 1
ATOM 1977 O O . LEU A 1 259 ? 15.823 33.714 45.772 1.00 20.40 259 LEU A O 1
ATOM 1982 N N . GLU A 1 260 ? 16.261 31.870 44.517 1.00 20.27 260 GLU A N 1
ATOM 1983 C CA . GLU A 1 260 ? 17.607 31.657 45.034 1.00 20.90 260 GLU A CA 1
ATOM 1984 C C . GLU A 1 260 ? 18.675 31.914 43.969 1.00 20.10 260 GLU A C 1
ATOM 1985 O O . GLU A 1 260 ? 19.850 31.569 44.110 1.00 21.01 260 GLU A O 1
ATOM 1991 N N . VAL A 1 261 ? 18.233 32.537 42.866 1.00 20.25 261 VAL A N 1
ATOM 1992 C CA . VAL A 1 261 ? 19.117 32.976 41.821 1.00 20.15 261 VAL A CA 1
ATOM 1993 C C . VAL A 1 261 ? 20.235 33.836 42.472 1.00 20.76 261 VAL A C 1
ATOM 1994 O O . VAL A 1 261 ? 19.988 34.792 43.222 1.00 21.51 261 VAL A O 1
ATOM 1998 N N . GLY A 1 262 ? 21.474 33.469 42.149 1.00 21.34 262 GLY A N 1
ATOM 1999 C CA . GLY A 1 262 ? 22.623 34.188 42.679 1.00 22.33 262 GLY A CA 1
ATOM 2000 C C . GLY A 1 262 ? 23.139 33.698 44.014 1.00 22.94 262 GLY A C 1
ATOM 2001 O O . GLY A 1 262 ? 24.117 34.263 44.531 1.00 23.87 262 GLY A O 1
ATOM 2002 N N . ASN A 1 263 ? 22.487 32.679 44.583 1.00 21.95 263 ASN A N 1
ATOM 2003 C CA . ASN A 1 263 ? 22.797 32.249 45.936 1.00 23.73 263 ASN A CA 1
ATOM 2004 C C . ASN A 1 263 ? 23.287 30.805 46.069 1.00 24.69 263 ASN A C 1
ATOM 2005 O O . ASN A 1 263 ? 23.004 29.965 45.249 1.00 23.66 263 ASN A O 1
ATOM 2010 N N . GLY A 1 264 ? 24.021 30.543 47.150 1.00 26.08 264 GLY A N 1
ATOM 2011 C CA . GLY A 1 264 ? 24.395 29.201 47.512 1.00 26.98 264 GLY A CA 1
ATOM 2012 C C . GLY A 1 264 ? 25.206 28.458 46.463 1.00 28.21 264 GLY A C 1
ATOM 2013 O O . GLY A 1 264 ? 26.057 29.039 45.806 1.00 27.44 264 GLY A O 1
ATOM 2014 N N . ASN A 1 265 ? 24.933 27.153 46.334 1.00 28.75 265 ASN A N 1
ATOM 2015 C CA . ASN A 1 265 ? 25.740 26.325 45.469 1.00 30.78 265 ASN A CA 1
ATOM 2016 C C . ASN A 1 265 ? 25.040 25.969 44.175 1.00 29.30 265 ASN A C 1
ATOM 2017 O O . ASN A 1 265 ? 25.497 25.101 43.428 1.00 29.48 265 ASN A O 1
ATOM 2022 N N . LEU A 1 266 ? 23.918 26.610 43.902 1.00 27.20 266 LEU A N 1
ATOM 2023 C CA . LEU A 1 266 ? 23.240 26.352 42.624 1.00 25.64 266 LEU A CA 1
ATOM 2024 C C . LEU A 1 266 ? 24.149 26.612 41.445 1.00 26.26 266 LEU A C 1
ATOM 2025 O O . LEU A 1 266 ? 24.770 27.668 41.362 1.00 26.24 266 LEU A O 1
ATOM 2030 N N . THR A 1 267 ? 24.201 25.646 40.545 1.00 26.52 267 THR A N 1
ATOM 2031 C CA . THR A 1 267 ? 24.986 25.808 39.326 1.00 26.37 267 THR A CA 1
ATOM 2032 C C . THR A 1 267 ? 24.235 26.643 38.313 1.00 26.67 267 THR A C 1
ATOM 2033 O O . THR A 1 267 ? 23.038 26.981 38.488 1.00 25.82 267 THR A O 1
ATOM 2037 N N . ALA A 1 268 ? 24.884 26.990 37.198 1.00 26.13 268 ALA A N 1
ATOM 2038 C CA . ALA A 1 268 ? 24.206 27.731 36.181 1.00 25.95 268 ALA A CA 1
ATOM 2039 C C . ALA A 1 268 ? 22.955 26.998 35.673 1.00 23.84 268 ALA A C 1
ATOM 2040 O O . ALA A 1 268 ? 21.904 27.601 35.527 1.00 24.64 268 ALA A O 1
ATOM 2042 N N . ALA A 1 269 ? 23.081 25.696 35.408 1.00 24.77 269 ALA A N 1
ATOM 2043 C CA . ALA A 1 269 ? 21.960 24.886 34.926 1.00 24.28 269 ALA A CA 1
ATOM 2044 C C . ALA A 1 269 ? 20.825 24.820 35.948 1.00 23.79 269 ALA A C 1
ATOM 2045 O O . ALA A 1 269 ? 19.656 25.011 35.619 1.00 24.22 269 ALA A O 1
ATOM 2047 N N . GLU A 1 270 ? 21.205 24.525 37.173 1.00 24.05 270 GLU A N 1
ATOM 2048 C CA . GLU A 1 270 ? 20.235 24.475 38.257 1.00 23.11 270 GLU A CA 1
ATOM 2049 C C . GLU A 1 270 ? 19.474 25.799 38.432 1.00 22.89 270 GLU A C 1
ATOM 2050 O O . GLU A 1 270 ? 18.261 25.798 38.712 1.00 22.82 270 GLU A O 1
ATOM 2056 N N . THR A 1 271 ? 20.186 26.896 38.256 1.00 21.76 271 THR A N 1
ATOM 2057 C CA . THR A 1 271 ? 19.592 28.237 38.343 1.00 22.18 271 THR A CA 1
ATOM 2058 C C . THR A 1 271 ? 18.620 28.512 37.205 1.00 22.51 271 THR A C 1
ATOM 2059 O O . THR A 1 271 ? 17.512 29.075 37.408 1.00 24.30 271 THR A O 1
ATOM 2063 N N . ARG A 1 272 ? 18.981 28.111 35.995 1.00 22.71 272 ARG A N 1
ATOM 2064 C CA . ARG A 1 272 ? 18.030 28.240 34.865 1.00 22.83 272 ARG A CA 1
ATOM 2065 C C . ARG A 1 272 ? 16.745 27.419 35.110 1.00 21.41 272 ARG A C 1
ATOM 2066 O O . ARG A 1 272 ? 15.613 27.906 34.909 1.00 21.76 272 ARG A O 1
ATOM 2074 N N . THR A 1 273 ? 16.925 26.163 35.549 1.00 22.18 273 THR A N 1
ATOM 2075 C CA . THR A 1 273 ? 15.803 25.294 35.863 1.00 20.68 273 THR A CA 1
ATOM 2076 C C . THR A 1 273 ? 14.865 25.944 36.899 1.00 20.56 273 THR A C 1
ATOM 2077 O O . THR A 1 273 ? 13.657 25.980 36.768 1.00 21.64 273 THR A O 1
ATOM 2081 N N . HIS A 1 274 ? 15.484 26.437 37.959 1.00 20.87 274 HIS A N 1
ATOM 2082 C CA . HIS A 1 274 ? 14.735 27.044 39.075 1.00 20.14 274 HIS A CA 1
ATOM 2083 C C . HIS A 1 274 ? 13.922 28.252 38.591 1.00 20.40 274 HIS A C 1
ATOM 2084 O O . HIS A 1 274 ? 12.713 28.375 38.851 1.00 21.15 274 HIS A O 1
ATOM 2091 N N . PHE A 1 275 ? 14.566 29.175 37.868 1.00 20.83 275 PHE A N 1
ATOM 2092 C CA . PHE A 1 275 ? 13.909 30.343 37.406 1.00 20.89 275 PHE A CA 1
ATOM 2093 C C . PHE A 1 275 ? 12.798 30.016 36.397 1.00 19.52 275 PHE A C 1
ATOM 2094 O O . PHE A 1 275 ? 11.667 30.494 36.500 1.00 21.61 275 PHE A O 1
ATOM 2102 N N . ALA A 1 276 ? 13.155 29.186 35.419 1.00 20.46 276 ALA A N 1
ATOM 2103 C CA . ALA A 1 276 ? 12.232 28.863 34.360 1.00 21.12 276 ALA A CA 1
ATOM 2104 C C . ALA A 1 276 ? 10.975 28.159 34.921 1.00 21.26 276 ALA A C 1
ATOM 2105 O O . ALA A 1 276 ? 9.823 28.504 34.565 1.00 21.76 276 ALA A O 1
ATOM 2107 N N . LEU A 1 277 ? 11.152 27.169 35.792 1.00 21.33 277 LEU A N 1
ATOM 2108 C CA . LEU A 1 277 ? 9.975 26.466 36.362 1.00 21.89 277 LEU A CA 1
ATOM 2109 C C . LEU A 1 277 ? 9.184 27.351 37.323 1.00 20.66 277 LEU A C 1
ATOM 2110 O O . LEU A 1 277 ? 7.935 27.261 37.338 1.00 21.28 277 LEU A O 1
ATOM 2115 N N . TRP A 1 278 ? 9.869 28.233 38.094 1.00 20.67 278 TRP A N 1
ATOM 2116 C CA . TRP A 1 278 ? 9.107 29.126 38.987 1.00 19.98 278 TRP A CA 1
ATOM 2117 C C . TRP A 1 278 ? 8.242 30.033 38.114 1.00 20.96 278 TRP A C 1
ATOM 2118 O O . TRP A 1 278 ? 7.061 30.287 38.385 1.00 21.72 278 TRP A O 1
ATOM 2129 N N . ALA A 1 279 ? 8.840 30.580 37.046 1.00 21.23 279 ALA A N 1
ATOM 2130 C CA . ALA A 1 279 ? 8.071 31.379 36.112 1.00 21.74 279 ALA A CA 1
ATOM 2131 C C . ALA A 1 279 ? 6.900 30.651 35.469 1.00 21.08 279 ALA A C 1
ATOM 2132 O O . ALA A 1 279 ? 5.762 31.178 35.468 1.00 21.84 279 ALA A O 1
ATOM 2134 N N . ALA A 1 280 ? 7.140 29.454 34.949 1.00 21.44 280 ALA A N 1
ATOM 2135 C CA . ALA A 1 280 ? 6.137 28.672 34.233 1.00 20.34 280 ALA A CA 1
ATOM 2136 C C . ALA A 1 280 ? 5.042 28.147 35.131 1.00 22.01 280 ALA A C 1
ATOM 2137 O O . ALA A 1 280 ? 3.917 27.986 34.661 1.00 21.77 280 ALA A O 1
ATOM 2139 N N . MET A 1 281 ? 5.381 27.887 36.400 1.00 22.14 281 MET A N 1
ATOM 2140 C CA . MET A 1 281 ? 4.356 27.472 37.377 1.00 21.94 281 MET A CA 1
ATOM 2141 C C . MET A 1 281 ? 3.509 28.659 37.826 1.00 21.86 281 MET A C 1
ATOM 2142 O O . MET A 1 281 ? 2.554 28.496 38.567 1.00 20.93 281 MET A O 1
ATOM 2147 N N . LYS A 1 282 ? 3.837 29.871 37.368 1.00 21.80 282 LYS A N 1
ATOM 2148 C CA . LYS A 1 282 ? 3.124 31.081 37.740 1.00 20.76 282 LYS A CA 1
ATOM 2149 C C . LYS A 1 282 ? 3.117 31.299 39.251 1.00 20.92 282 LYS A C 1
ATOM 2150 O O . LYS A 1 282 ? 2.143 31.758 39.839 1.00 21.36 282 LYS A O 1
ATOM 2156 N N . SER A 1 283 ? 4.261 30.988 39.843 1.00 20.97 283 SER A N 1
ATOM 2157 C CA . SER A 1 283 ? 4.558 31.542 41.173 1.00 20.64 283 SER A CA 1
ATOM 2158 C C . SER A 1 283 ? 4.889 33.039 41.104 1.00 21.20 283 SER A C 1
ATOM 2159 O O . SER A 1 283 ? 5.372 33.490 40.052 1.00 21.58 283 SER A O 1
ATOM 2162 N N . PRO A 1 284 ? 4.651 33.788 42.190 1.00 20.25 284 PRO A N 1
ATOM 2163 C CA . PRO A 1 284 ? 5.273 35.112 42.310 1.00 20.76 284 PRO A CA 1
ATOM 2164 C C . PRO A 1 284 ? 6.762 34.864 42.171 1.00 20.65 284 PRO A C 1
ATOM 2165 O O . PRO A 1 284 ? 7.280 33.830 42.563 1.00 20.70 284 PRO A O 1
ATOM 2169 N N . LEU A 1 285 ? 7.452 35.853 41.579 1.00 19.51 285 LEU A N 1
ATOM 2170 C CA . LEU A 1 285 ? 8.883 35.825 41.369 1.00 19.70 285 LEU A CA 1
ATOM 2171 C C . LEU A 1 285 ? 9.458 36.977 42.179 1.00 19.62 285 LEU A C 1
ATOM 2172 O O . LEU A 1 285 ? 9.437 38.159 41.709 1.00 20.06 285 LEU A O 1
ATOM 2177 N N . LEU A 1 286 ? 9.936 36.664 43.369 1.00 19.05 286 LEU A N 1
ATOM 2178 C CA . LEU A 1 286 ? 10.612 37.613 44.246 1.00 19.53 286 LEU A CA 1
ATOM 2179 C C . LEU A 1 286 ? 12.105 37.287 44.254 1.00 19.59 286 LEU A C 1
ATOM 2180 O O . LEU A 1 286 ? 12.576 36.258 44.813 1.00 19.46 286 LEU A O 1
ATOM 2185 N N . ILE A 1 287 ? 12.874 38.152 43.620 1.00 20.99 287 ILE A N 1
ATOM 2186 C CA . ILE A 1 287 ? 14.324 38.097 43.695 1.00 20.21 287 ILE A CA 1
ATOM 2187 C C . ILE A 1 287 ? 14.806 38.185 45.162 1.00 20.69 287 ILE A C 1
ATOM 2188 O O . ILE A 1 287 ? 14.255 38.911 45.963 1.00 20.37 287 ILE A O 1
ATOM 2193 N N . GLY A 1 288 ? 15.837 37.403 45.493 1.00 20.14 288 GLY A N 1
ATOM 2194 C CA . GLY A 1 288 ? 16.267 37.298 46.871 1.00 19.90 288 GLY A CA 1
ATOM 2195 C C . GLY A 1 288 ? 17.766 37.265 47.035 1.00 19.78 288 GLY A C 1
ATOM 2196 O O . GLY A 1 288 ? 18.333 36.401 47.713 1.00 20.59 288 GLY A O 1
ATOM 2197 N N . THR A 1 289 ? 18.419 38.254 46.415 1.00 20.97 289 THR A N 1
ATOM 2198 C CA . THR A 1 289 ? 19.871 38.291 46.407 1.00 20.90 289 THR A CA 1
ATOM 2199 C C . THR A 1 289 ? 20.315 39.744 46.317 1.00 21.72 289 THR A C 1
ATOM 2200 O O . THR A 1 289 ? 19.558 40.591 45.887 1.00 23.26 289 THR A O 1
ATOM 2204 N N . ASP A 1 290 ? 21.537 40.024 46.728 1.00 21.93 290 ASP A N 1
ATOM 2205 C CA . ASP A 1 290 ? 22.043 41.406 46.732 1.00 23.53 290 ASP A CA 1
ATOM 2206 C C . ASP A 1 290 ? 22.349 41.767 45.264 1.00 23.60 290 ASP A C 1
ATOM 2207 O O . ASP A 1 290 ? 23.261 41.209 44.633 1.00 23.77 290 ASP A O 1
ATOM 2212 N N . LEU A 1 291 ? 21.547 42.665 44.709 1.00 22.68 291 LEU A N 1
ATOM 2213 C CA . LEU A 1 291 ? 21.659 42.981 43.284 1.00 23.19 291 LEU A CA 1
ATOM 2214 C C . LEU A 1 291 ? 23.021 43.629 42.922 1.00 24.40 291 LEU A C 1
ATOM 2215 O O . LEU A 1 291 ? 23.406 43.558 41.782 1.00 26.21 291 LEU A O 1
ATOM 2220 N N . ALA A 1 292 ? 23.679 44.227 43.906 1.00 25.32 292 ALA A N 1
ATOM 2221 C CA . ALA A 1 292 ? 25.042 44.811 43.682 1.00 26.32 292 ALA A CA 1
ATOM 2222 C C . ALA A 1 292 ? 26.106 43.772 43.428 1.00 28.11 292 ALA A C 1
ATOM 2223 O O . ALA A 1 292 ? 27.183 44.096 42.876 1.00 29.35 292 ALA A O 1
ATOM 2225 N N . GLN A 1 293 ? 25.838 42.520 43.793 1.00 27.25 293 GLN A N 1
ATOM 2226 C CA . GLN A 1 293 ? 26.765 41.414 43.629 1.00 27.30 293 GLN A CA 1
ATOM 2227 C C . GLN A 1 293 ? 26.264 40.385 42.620 1.00 27.05 293 GLN A C 1
ATOM 2228 O O . GLN A 1 293 ? 26.915 39.349 42.451 1.00 28.28 293 GLN A O 1
ATOM 2234 N N . LEU A 1 294 ? 25.135 40.657 41.965 1.00 25.61 294 LEU A N 1
ATOM 2235 C CA . LEU A 1 294 ? 24.552 39.687 41.021 1.00 25.46 294 LEU A CA 1
ATOM 2236 C C . LEU A 1 294 ? 25.198 39.845 39.645 1.00 25.22 294 LEU A C 1
ATOM 2237 O O . LEU A 1 294 ? 25.290 40.979 39.128 1.00 26.53 294 LEU A O 1
ATOM 2242 N N . SER A 1 295 ? 25.648 38.743 39.100 1.00 25.52 295 SER A N 1
ATOM 2243 C CA . SER A 1 295 ? 26.272 38.760 37.751 1.00 26.61 295 SER A CA 1
ATOM 2244 C C . SER A 1 295 ? 25.313 39.278 36.698 1.00 27.35 295 SER A C 1
ATOM 2245 O O . SER A 1 295 ? 24.074 39.120 36.783 1.00 25.65 295 SER A O 1
ATOM 2248 N N . GLN A 1 296 ? 25.843 39.916 35.658 1.00 26.91 296 GLN A N 1
ATOM 2249 C CA . GLN A 1 296 ? 24.976 40.319 34.531 1.00 26.86 296 GLN A CA 1
ATOM 2250 C C . GLN A 1 296 ? 24.246 39.124 33.926 1.00 27.00 296 GLN A C 1
ATOM 2251 O O . GLN A 1 296 ? 23.105 39.268 33.499 1.00 27.79 296 GLN A O 1
ATOM 2257 N N . ASN A 1 297 ? 24.895 37.968 33.869 1.00 27.91 297 ASN A N 1
ATOM 2258 C CA . ASN A 1 297 ? 24.267 36.779 33.310 1.00 27.75 297 ASN A CA 1
ATOM 2259 C C . ASN A 1 297 ? 23.001 36.426 34.118 1.00 27.30 297 ASN A C 1
ATOM 2260 O O . ASN A 1 297 ? 21.970 36.071 33.550 1.00 26.88 297 ASN A O 1
ATOM 2265 N N . ASN A 1 298 ? 23.072 36.525 35.450 1.00 26.78 298 ASN A N 1
ATOM 2266 C CA . ASN A 1 298 ? 21.898 36.259 36.282 1.00 25.62 298 ASN A CA 1
ATOM 2267 C C . ASN A 1 298 ? 20.854 37.384 36.152 1.00 25.19 298 ASN A C 1
ATOM 2268 O O . ASN A 1 298 ? 19.661 37.149 36.189 1.00 24.53 298 ASN A O 1
ATOM 2273 N N . ILE A 1 299 ? 21.296 38.637 35.987 1.00 25.03 299 ILE A N 1
ATOM 2274 C CA . ILE A 1 299 ? 20.361 39.702 35.761 1.00 24.61 299 ILE A CA 1
ATOM 2275 C C . ILE A 1 299 ? 19.591 39.454 34.466 1.00 25.45 299 ILE A C 1
ATOM 2276 O O . ILE A 1 299 ? 18.382 39.623 34.394 1.00 25.54 299 ILE A O 1
ATOM 2281 N N . ASN A 1 300 ? 20.315 39.033 33.430 1.00 25.18 300 ASN A N 1
ATOM 2282 C CA . ASN A 1 300 ? 19.697 38.758 32.144 1.00 26.05 300 ASN A CA 1
ATOM 2283 C C . ASN A 1 300 ? 18.754 37.562 32.208 1.00 24.98 300 ASN A C 1
ATOM 2284 O O . ASN A 1 300 ? 17.693 37.572 31.539 1.00 26.20 300 ASN A O 1
ATOM 2289 N N . LEU A 1 301 ? 19.123 36.562 33.000 1.00 24.98 301 LEU A N 1
ATOM 2290 C CA . LEU A 1 301 ? 18.207 35.452 33.248 1.00 24.99 301 LEU A CA 1
ATOM 2291 C C . LEU A 1 301 ? 16.859 35.947 33.828 1.00 24.81 301 LEU A C 1
ATOM 2292 O O . LEU A 1 301 ? 15.773 35.630 33.318 1.00 22.83 301 LEU A O 1
ATOM 2297 N N . LEU A 1 302 ? 16.910 36.746 34.891 1.00 23.30 302 LEU A N 1
ATOM 2298 C CA . LEU A 1 302 ? 15.721 37.268 35.541 1.00 23.20 302 LEU A CA 1
ATOM 2299 C C . LEU A 1 302 ? 14.856 38.117 34.620 1.00 23.17 302 LEU A C 1
ATOM 2300 O O . LEU A 1 302 ? 13.625 38.242 34.801 1.00 23.97 302 LEU A O 1
ATOM 2305 N N . LYS A 1 303 ? 15.502 38.751 33.626 1.00 24.38 303 LYS A N 1
ATOM 2306 C CA . LYS A 1 303 ? 14.791 39.568 32.640 1.00 25.99 303 LYS A CA 1
ATOM 2307 C C . LYS A 1 303 ? 14.280 38.816 31.411 1.00 24.76 303 LYS A C 1
ATOM 2308 O O . LYS A 1 303 ? 13.745 39.468 30.526 1.00 25.16 303 LYS A O 1
ATOM 2314 N N . ASN A 1 304 ? 14.396 37.495 31.393 1.00 24.04 304 ASN A N 1
ATOM 2315 C CA . ASN A 1 304 ? 13.980 36.703 30.229 1.00 23.93 304 ASN A CA 1
ATOM 2316 C C . ASN A 1 304 ? 12.568 37.086 29.790 1.00 25.06 304 ASN A C 1
ATOM 2317 O O . ASN A 1 304 ? 11.572 36.885 30.502 1.00 25.13 304 ASN A O 1
ATOM 2322 N N . LYS A 1 305 ? 12.469 37.651 28.594 1.00 26.03 305 LYS A N 1
ATOM 2323 C CA . LYS A 1 305 ? 11.229 38.288 28.182 1.00 25.82 305 LYS A CA 1
ATOM 2324 C C . LYS A 1 305 ? 10.156 37.232 27.958 1.00 24.80 305 LYS A C 1
ATOM 2325 O O . LYS A 1 305 ? 8.997 37.498 28.255 1.00 25.41 305 LYS A O 1
ATOM 2331 N N . HIS A 1 306 ? 10.539 36.064 27.447 1.00 24.83 306 HIS A N 1
ATOM 2332 C CA . HIS A 1 306 ? 9.555 35.017 27.185 1.00 25.84 306 HIS A CA 1
ATOM 2333 C C . HIS A 1 306 ? 9.016 34.382 28.453 1.00 25.64 306 HIS A C 1
ATOM 2334 O O . HIS A 1 306 ? 7.806 34.109 28.552 1.00 25.75 306 HIS A O 1
ATOM 2341 N N . LEU A 1 307 ? 9.889 34.095 29.418 1.00 25.10 307 LEU A N 1
ATOM 2342 C CA . LEU A 1 307 ? 9.435 33.519 30.689 1.00 24.58 307 LEU A CA 1
ATOM 2343 C C . LEU A 1 307 ? 8.568 34.529 31.441 1.00 23.88 307 LEU A C 1
ATOM 2344 O O . LEU A 1 307 ? 7.540 34.175 32.024 1.00 23.93 307 LEU A O 1
ATOM 2349 N N . LEU A 1 308 ? 8.933 35.810 31.430 1.00 22.98 308 LEU A N 1
ATOM 2350 C CA . LEU A 1 308 ? 8.143 36.825 32.110 1.00 23.09 308 LEU A CA 1
ATOM 2351 C C . LEU A 1 308 ? 6.786 37.025 31.451 1.00 23.19 308 LEU A C 1
ATOM 2352 O O . LEU A 1 308 ? 5.761 37.111 32.126 1.00 23.77 308 LEU A O 1
ATOM 2357 N N . ALA A 1 309 ? 6.765 37.096 30.115 1.00 24.38 309 ALA A N 1
ATOM 2358 C CA . ALA A 1 309 ? 5.488 37.213 29.398 1.00 23.96 309 ALA A CA 1
ATOM 2359 C C . ALA A 1 309 ? 4.531 36.055 29.665 1.00 23.67 309 ALA A C 1
ATOM 2360 O O . ALA A 1 309 ? 3.353 36.248 29.838 1.00 24.26 309 ALA A O 1
ATOM 2362 N N . PHE A 1 310 ? 5.077 34.870 29.769 1.00 24.54 310 PHE A N 1
ATOM 2363 C CA . PHE A 1 310 ? 4.269 33.695 30.040 1.00 22.82 310 PHE A CA 1
ATOM 2364 C C . PHE A 1 310 ? 3.651 33.806 31.441 1.00 23.13 310 PHE A C 1
ATOM 2365 O O . PHE A 1 310 ? 2.451 33.630 31.656 1.00 24.62 310 PHE A O 1
ATOM 2373 N N . ASN A 1 311 ? 4.525 34.118 32.393 1.00 23.34 311 ASN A N 1
ATOM 2374 C CA . ASN A 1 311 ? 4.136 34.218 33.801 1.00 22.29 311 ASN A CA 1
ATOM 2375 C C . ASN A 1 311 ? 3.034 35.274 33.931 1.00 22.85 311 ASN A C 1
ATOM 2376 O O . ASN A 1 311 ? 2.086 35.066 34.649 1.00 23.60 311 ASN A O 1
ATOM 2381 N N . GLN A 1 312 ? 3.160 36.395 33.199 1.00 22.34 312 GLN A N 1
ATOM 2382 C CA . GLN A 1 312 ? 2.337 37.579 33.340 1.00 23.13 312 GLN A CA 1
ATOM 2383 C C . GLN A 1 312 ? 1.149 37.647 32.367 1.00 24.12 312 GLN A C 1
ATOM 2384 O O . GLN A 1 312 ? 0.465 38.667 32.303 1.00 24.83 312 GLN A O 1
ATOM 2390 N N . ASP A 1 313 ? 0.921 36.562 31.675 1.00 24.59 313 ASP A N 1
ATOM 2391 C CA . ASP A 1 313 ? -0.135 36.535 30.645 1.00 27.23 313 ASP A CA 1
ATOM 2392 C C . ASP A 1 313 ? -1.470 36.911 31.243 1.00 27.20 313 ASP A C 1
ATOM 2393 O O . ASP A 1 313 ? -1.871 36.357 32.287 1.00 25.48 313 ASP A O 1
ATOM 2398 N N . SER A 1 314 ? -2.168 37.865 30.595 1.00 28.91 314 SER A N 1
ATOM 2399 C CA . SER A 1 314 ? -3.409 38.460 31.056 1.00 30.86 314 SER A CA 1
ATOM 2400 C C . SER A 1 314 ? -4.655 37.814 30.425 1.00 30.57 314 SER A C 1
ATOM 2401 O O . SER A 1 314 ? -5.778 38.259 30.711 1.00 31.24 314 SER A O 1
ATOM 2404 N N . VAL A 1 315 ? -4.440 36.801 29.602 1.00 30.55 315 VAL A N 1
ATOM 2405 C CA . VAL A 1 315 ? -5.496 36.048 28.932 1.00 31.26 315 VAL A CA 1
ATOM 2406 C C . VAL A 1 315 ? -5.590 34.581 29.418 1.00 31.44 315 VAL A C 1
ATOM 2407 O O . VAL A 1 315 ? -6.695 34.084 29.644 1.00 31.08 315 VAL A O 1
ATOM 2411 N N . TYR A 1 316 ? -4.451 33.895 29.587 1.00 29.43 316 TYR A N 1
ATOM 2412 C CA . TYR A 1 316 ? -4.443 32.531 30.072 1.00 28.47 316 TYR A CA 1
ATOM 2413 C C . TYR A 1 316 ? -4.026 32.586 31.546 1.00 29.35 316 TYR A C 1
ATOM 2414 O O . TYR A 1 316 ? -2.877 32.983 31.858 1.00 28.84 316 TYR A O 1
ATOM 2423 N N . GLY A 1 317 ? -4.943 32.229 32.438 1.00 26.59 317 GLY A N 1
ATOM 2424 C CA . GLY A 1 317 ? -4.634 32.264 33.872 1.00 27.54 317 GLY A CA 1
ATOM 2425 C C . GLY A 1 317 ? -3.859 31.062 34.384 1.00 26.22 317 GLY A C 1
ATOM 2426 O O . GLY A 1 317 ? -3.105 31.218 35.338 1.00 25.77 317 GLY A O 1
ATOM 2427 N N . GLN A 1 318 ? -4.022 29.882 33.784 1.00 25.63 318 GLN A N 1
ATOM 2428 C CA . GLN A 1 318 ? -3.415 28.665 34.263 1.00 26.97 318 GLN A CA 1
ATOM 2429 C C . GLN A 1 318 ? -1.936 28.631 33.964 1.00 24.69 318 GLN A C 1
ATOM 2430 O O . GLN A 1 318 ? -1.437 29.259 33.008 1.00 24.96 318 GLN A O 1
ATOM 2436 N N . PRO A 1 319 ? -1.200 27.885 34.782 1.00 23.85 319 PRO A N 1
ATOM 2437 C CA . PRO A 1 319 ? 0.236 27.688 34.585 1.00 23.55 319 PRO A CA 1
ATOM 2438 C C . PRO A 1 319 ? 0.557 26.604 33.570 1.00 23.68 319 PRO A C 1
ATOM 2439 O O . PRO A 1 319 ? -0.349 25.839 33.133 1.00 22.86 319 PRO A O 1
ATOM 2443 N N . ALA A 1 320 ? 1.828 26.507 33.221 1.00 23.53 320 ALA A N 1
ATOM 2444 C CA . ALA A 1 320 ? 2.328 25.289 32.597 1.00 23.60 320 ALA A CA 1
ATOM 2445 C C . ALA A 1 320 ? 2.115 24.141 33.588 1.00 24.00 320 ALA A C 1
ATOM 2446 O O . ALA A 1 320 ? 2.247 24.331 34.808 1.00 24.03 320 ALA A O 1
ATOM 2448 N N . THR A 1 321 ? 1.773 22.981 33.062 1.00 24.60 321 THR A N 1
ATOM 2449 C CA . THR A 1 321 ? 1.564 21.747 33.854 1.00 24.41 321 THR A CA 1
ATOM 2450 C C . THR A 1 321 ? 2.342 20.571 33.296 1.00 24.68 321 THR A C 1
ATOM 2451 O O . THR A 1 321 ? 2.692 20.525 32.119 1.00 24.00 321 THR A O 1
ATOM 2455 N N . PRO A 1 322 ? 2.643 19.579 34.148 1.00 25.46 322 PRO A N 1
ATOM 2456 C CA . PRO A 1 322 ? 3.372 18.398 33.703 1.00 25.63 322 PRO A CA 1
ATOM 2457 C C . PRO A 1 322 ? 2.510 17.557 32.775 1.00 26.86 322 PRO A C 1
ATOM 2458 O O . PRO A 1 322 ? 1.371 17.173 33.130 1.00 26.96 322 PRO A O 1
ATOM 2462 N N . TYR A 1 323 ? 3.019 17.298 31.585 1.00 25.74 323 TYR A N 1
ATOM 2463 C CA . TYR A 1 323 ? 2.377 16.338 30.667 1.00 26.31 323 TYR A CA 1
ATOM 2464 C C . TYR A 1 323 ? 2.985 14.934 30.618 1.00 27.02 323 TYR A C 1
ATOM 2465 O O . TYR A 1 323 ? 2.334 14.000 30.112 1.00 27.96 323 TYR A O 1
ATOM 2474 N N . LYS A 1 324 ? 4.204 14.765 31.117 1.00 26.42 324 LYS A N 1
ATOM 2475 C CA . LYS A 1 324 ? 4.872 13.486 31.240 1.00 26.45 324 LYS A CA 1
ATOM 2476 C C . LYS A 1 324 ? 5.885 13.565 32.345 1.00 27.57 324 LYS A C 1
ATOM 2477 O O . LYS A 1 324 ? 6.686 14.521 32.405 1.00 27.13 324 LYS A O 1
ATOM 2483 N N . TRP A 1 325 ? 5.887 12.590 33.246 1.00 26.34 325 TRP A N 1
ATOM 2484 C CA . TRP A 1 325 ? 6.867 12.602 34.339 1.00 26.28 325 TRP A CA 1
ATOM 2485 C C . TRP A 1 325 ? 8.281 12.277 33.865 1.00 25.97 325 TRP A C 1
ATOM 2486 O O . TRP A 1 325 ? 9.278 12.909 34.290 1.00 27.77 325 TRP A O 1
ATOM 2497 N N . GLY A 1 326 ? 8.431 11.305 32.948 1.00 26.15 326 GLY A N 1
ATOM 2498 C CA . GLY A 1 326 ? 9.759 10.943 32.482 1.00 26.97 326 GLY A CA 1
ATOM 2499 C C . GLY A 1 326 ? 10.332 9.679 33.087 1.00 28.12 326 GLY A C 1
ATOM 2500 O O . GLY A 1 326 ? 9.860 8.556 32.712 1.00 28.20 326 GLY A O 1
ATOM 2501 N N . ILE A 1 327 ? 11.307 9.803 33.971 1.00 28.22 327 ILE A N 1
ATOM 2502 C CA . ILE A 1 327 ? 12.006 8.616 34.496 1.00 28.95 327 ILE A CA 1
ATOM 2503 C C . ILE A 1 327 ? 11.038 7.735 35.270 1.00 30.34 327 ILE A C 1
ATOM 2504 O O . ILE A 1 327 ? 11.185 6.501 35.238 1.00 30.40 327 ILE A O 1
ATOM 2509 N N . ASN A 1 328 ? 10.080 8.361 35.950 1.00 28.09 328 ASN A N 1
ATOM 2510 C CA . ASN A 1 328 ? 9.048 7.641 36.708 1.00 28.63 328 ASN A CA 1
ATOM 2511 C C . ASN A 1 328 ? 7.730 7.656 36.015 1.00 27.83 328 ASN A C 1
ATOM 2512 O O . ASN A 1 328 ? 7.466 8.500 35.151 1.00 29.00 328 ASN A O 1
ATOM 2517 N N . PRO A 1 329 ? 6.822 6.747 36.374 1.00 29.75 329 PRO A N 1
ATOM 2518 C CA . PRO A 1 329 ? 5.487 6.790 35.797 1.00 29.33 329 PRO A CA 1
ATOM 2519 C C . PRO A 1 329 ? 4.793 8.108 36.089 1.00 28.99 329 PRO A C 1
ATOM 2520 O O . PRO A 1 329 ? 5.110 8.741 37.106 1.00 28.43 329 PRO A O 1
ATOM 2524 N N . ASP A 1 330 ? 3.887 8.521 35.219 1.00 28.67 330 ASP A N 1
ATOM 2525 C CA . ASP A 1 330 ? 3.104 9.728 35.438 1.00 28.41 330 ASP A CA 1
ATOM 2526 C C . ASP A 1 330 ? 2.447 9.735 36.815 1.00 28.29 330 ASP A C 1
ATOM 2527 O O . ASP A 1 330 ? 1.959 8.698 37.307 1.00 28.52 330 ASP A O 1
ATOM 2532 N N . TRP A 1 331 ? 2.447 10.921 37.413 1.00 27.85 331 TRP A N 1
ATOM 2533 C CA . TRP A 1 331 ? 1.924 11.193 38.742 1.00 27.54 331 TRP A CA 1
ATOM 2534 C C . TRP A 1 331 ? 2.664 10.478 39.888 1.00 26.48 331 TRP A C 1
ATOM 2535 O O . TRP A 1 331 ? 2.048 10.102 40.894 1.00 27.52 331 TRP A O 1
ATOM 2546 N N . THR A 1 332 ? 3.965 10.300 39.765 1.00 24.75 332 THR A N 1
ATOM 2547 C CA . THR A 1 332 ? 4.782 9.722 40.797 1.00 26.05 332 THR A CA 1
ATOM 2548 C C . THR A 1 332 ? 5.334 10.848 41.668 1.00 25.74 332 THR A C 1
ATOM 2549 O O . THR A 1 332 ? 6.080 11.694 41.186 1.00 25.35 332 THR A O 1
ATOM 2553 N N . PHE A 1 333 ? 4.941 10.847 42.941 1.00 25.18 333 PHE A N 1
ATOM 2554 C CA . PHE A 1 333 ? 5.540 11.766 43.920 1.00 24.37 333 PHE A CA 1
ATOM 2555 C C . PHE A 1 333 ? 6.937 11.314 44.288 1.00 24.09 333 PHE A C 1
ATOM 2556 O O . PHE A 1 333 ? 7.150 10.218 44.832 1.00 25.24 333 PHE A O 1
ATOM 2564 N N . ASN A 1 334 ? 7.915 12.166 43.979 1.00 24.30 334 ASN A N 1
ATOM 2565 C CA . ASN A 1 334 ? 9.318 11.860 44.190 1.00 24.30 334 ASN A CA 1
ATOM 2566 C C . ASN A 1 334 ? 10.126 13.146 44.313 1.00 25.45 334 ASN A C 1
ATOM 2567 O O . ASN A 1 334 ? 10.121 13.950 43.413 1.00 25.08 334 ASN A O 1
ATOM 2572 N N . VAL A 1 335 ? 10.798 13.332 45.445 1.00 24.85 335 VAL A N 1
ATOM 2573 C CA . VAL A 1 335 ? 11.402 14.630 45.773 1.00 25.43 335 VAL A CA 1
ATOM 2574 C C . VAL A 1 335 ? 12.679 14.934 44.997 1.00 26.24 335 VAL A C 1
ATOM 2575 O O . VAL A 1 335 ? 13.089 16.114 44.902 1.00 25.92 335 VAL A O 1
ATOM 2579 N N . THR A 1 336 ? 13.322 13.911 44.440 1.00 24.88 336 THR A N 1
ATOM 2580 C CA . THR A 1 336 ? 14.564 14.041 43.712 1.00 26.61 336 THR A CA 1
ATOM 2581 C C . THR A 1 336 ? 14.370 14.019 42.201 1.00 25.45 336 THR A C 1
ATOM 2582 O O . THR A 1 336 ? 15.167 14.606 41.490 1.00 25.25 336 THR A O 1
ATOM 2586 N N . TYR A 1 337 ? 13.347 13.301 41.744 1.00 25.18 337 TYR A N 1
ATOM 2587 C CA . TYR A 1 337 ? 13.059 13.132 40.302 1.00 25.10 337 TYR A CA 1
ATOM 2588 C C . TYR A 1 337 ? 11.621 13.575 40.029 1.00 25.16 337 TYR A C 1
ATOM 2589 O O . TYR A 1 337 ? 10.771 12.766 39.699 1.00 23.59 337 TYR A O 1
ATOM 2598 N N . PRO A 1 338 ? 11.349 14.887 40.165 1.00 23.74 338 PRO A N 1
ATOM 2599 C CA . PRO A 1 338 ? 10.051 15.437 39.834 1.00 23.92 338 PRO A CA 1
ATOM 2600 C C . PRO A 1 338 ? 9.699 15.302 38.353 1.00 23.25 338 PRO A C 1
ATOM 2601 O O . PRO A 1 338 ? 10.540 14.923 37.535 1.00 22.52 338 PRO A O 1
ATOM 2605 N N . ALA A 1 339 ? 8.449 15.579 38.040 1.00 22.54 339 ALA A N 1
ATOM 2606 C CA . ALA A 1 339 ? 8.000 15.585 36.653 1.00 23.51 339 ALA A CA 1
ATOM 2607 C C . ALA A 1 339 ? 8.974 16.409 35.769 1.00 23.99 339 ALA A C 1
ATOM 2608 O O . ALA A 1 339 ? 9.355 17.536 36.118 1.00 23.65 339 ALA A O 1
ATOM 2610 N N . GLU A 1 340 ? 9.333 15.832 34.617 1.00 24.47 340 GLU A N 1
ATOM 2611 C CA . GLU A 1 340 ? 10.290 16.454 33.717 1.00 24.41 340 GLU A CA 1
ATOM 2612 C C . GLU A 1 340 ? 9.718 17.277 32.568 1.00 25.02 340 GLU A C 1
ATOM 2613 O O . GLU A 1 340 ? 10.381 18.223 32.112 1.00 24.61 340 GLU A O 1
ATOM 2619 N N . PHE A 1 341 ? 8.527 16.947 32.090 1.00 24.20 341 PHE A N 1
ATOM 2620 C CA . PHE A 1 341 ? 8.028 17.480 30.822 1.00 25.00 341 PHE A CA 1
ATOM 2621 C C . PHE A 1 341 ? 6.812 18.338 31.102 1.00 24.73 341 PHE A C 1
ATOM 2622 O O . PHE A 1 341 ? 5.787 17.848 31.558 1.00 25.01 341 PHE A O 1
ATOM 2630 N N . TRP A 1 342 ? 6.948 19.641 30.837 1.00 24.12 342 TRP A N 1
ATOM 2631 C CA . TRP A 1 342 ? 5.932 20.611 31.163 1.00 23.68 342 TRP A CA 1
ATOM 2632 C C . TRP A 1 342 ? 5.479 21.436 29.943 1.00 24.29 342 TRP A C 1
ATOM 2633 O O . TRP A 1 342 ? 6.260 21.653 29.025 1.00 24.32 342 TRP A O 1
ATOM 2644 N N . ALA A 1 343 ? 4.229 21.905 29.974 1.00 24.70 343 ALA A N 1
ATOM 2645 C CA . ALA A 1 343 ? 3.732 22.747 28.889 1.00 25.47 343 ALA A CA 1
ATOM 2646 C C . ALA A 1 343 ? 2.486 23.522 29.280 1.00 25.53 343 ALA A C 1
ATOM 2647 O O . ALA A 1 343 ? 1.684 23.077 30.137 1.00 24.49 343 ALA A O 1
ATOM 2649 N N . GLY A 1 344 ? 2.324 24.654 28.639 1.00 25.60 344 GLY A N 1
ATOM 2650 C CA . GLY A 1 344 ? 1.103 25.394 28.796 1.00 25.02 344 GLY A CA 1
ATOM 2651 C C . GLY A 1 344 ? 0.918 26.450 27.713 1.00 25.03 344 GLY A C 1
ATOM 2652 O O . GLY A 1 344 ? 1.885 26.955 27.178 1.00 24.73 344 GLY A O 1
ATOM 2653 N N . PRO A 1 345 ? -0.324 26.775 27.415 1.00 25.85 345 PRO A N 1
ATOM 2654 C CA . PRO A 1 345 ? -0.626 27.820 26.447 1.00 26.77 345 PRO A CA 1
ATOM 2655 C C . PRO A 1 345 ? -0.438 29.240 26.939 1.00 26.34 345 PRO A C 1
ATOM 2656 O O . PRO A 1 345 ? -0.457 29.521 28.165 1.00 26.01 345 PRO A O 1
ATOM 2660 N N . SER A 1 346 ? -0.280 30.171 25.990 1.00 25.89 346 SER A N 1
ATOM 2661 C CA . SER A 1 346 ? -0.220 31.594 26.290 1.00 27.28 346 SER A CA 1
ATOM 2662 C C . SER A 1 346 ? -0.554 32.383 25.015 1.00 27.61 346 SER A C 1
ATOM 2663 O O . SER A 1 346 ? -0.760 31.760 23.957 1.00 29.31 346 SER A O 1
ATOM 2666 N N . SER A 1 347 ? -0.550 33.708 25.134 1.00 28.48 347 SER A N 1
ATOM 2667 C CA . SER A 1 347 ? -0.795 34.626 24.010 1.00 30.54 347 SER A CA 1
ATOM 2668 C C . SER A 1 347 ? 0.276 34.480 22.966 1.00 32.52 347 SER A C 1
ATOM 2669 O O . SER A 1 347 ? 0.010 34.678 21.782 1.00 33.35 347 SER A O 1
ATOM 2672 N N . LYS A 1 348 ? 1.497 34.134 23.383 1.00 33.22 348 LYS A N 1
ATOM 2673 C CA . LYS A 1 348 ? 2.650 34.010 22.498 1.00 35.05 348 LYS A CA 1
ATOM 2674 C C . LYS A 1 348 ? 2.937 32.578 22.060 1.00 35.02 348 LYS A C 1
ATOM 2675 O O . LYS A 1 348 ? 3.995 32.312 21.459 1.00 38.32 348 LYS A O 1
ATOM 2681 N N . GLY A 1 349 ? 2.030 31.648 22.328 1.00 32.73 349 GLY A N 1
ATOM 2682 C CA . GLY A 1 349 ? 2.188 30.272 21.937 1.00 32.63 349 GLY A CA 1
ATOM 2683 C C . GLY A 1 349 ? 2.378 29.344 23.135 1.00 31.98 349 GLY A C 1
ATOM 2684 O O . GLY A 1 349 ? 2.236 29.786 24.276 1.00 32.08 349 GLY A O 1
ATOM 2685 N N . HIS A 1 350 ? 2.703 28.087 22.868 1.00 28.91 350 HIS A N 1
ATOM 2686 C CA . HIS A 1 350 ? 2.805 27.069 23.911 1.00 28.25 350 HIS A CA 1
ATOM 2687 C C . HIS A 1 350 ? 4.217 26.997 24.394 1.00 26.96 350 HIS A C 1
ATOM 2688 O O . HIS A 1 350 ? 5.138 26.744 23.615 1.00 26.82 350 HIS A O 1
ATOM 2695 N N . LEU A 1 351 ? 4.365 27.212 25.705 1.00 24.61 351 LEU A N 1
ATOM 2696 C CA . LEU A 1 351 ? 5.637 27.077 26.346 1.00 24.60 351 LEU A CA 1
ATOM 2697 C C . LEU A 1 351 ? 5.869 25.619 26.691 1.00 24.82 351 LEU A C 1
ATOM 2698 O O . LEU A 1 351 ? 4.980 24.973 27.256 1.00 27.19 351 LEU A O 1
ATOM 2703 N N . VAL A 1 352 ? 7.031 25.095 26.358 1.00 23.73 352 VAL A N 1
ATOM 2704 C CA . VAL A 1 352 ? 7.365 23.702 26.637 1.00 23.91 352 VAL A CA 1
ATOM 2705 C C . VAL A 1 352 ? 8.692 23.680 27.341 1.00 24.73 352 VAL A C 1
ATOM 2706 O O . VAL A 1 352 ? 9.652 24.292 26.866 1.00 23.41 352 VAL A O 1
ATOM 2710 N N . LEU A 1 353 ? 8.750 22.956 28.475 1.00 23.92 353 LEU A N 1
ATOM 2711 C CA . LEU A 1 353 ? 9.955 22.877 29.290 1.00 23.81 353 LEU A CA 1
ATOM 2712 C C . LEU A 1 353 ? 10.258 21.437 29.582 1.00 24.09 353 LEU A C 1
ATOM 2713 O O . LEU A 1 353 ? 9.339 20.650 29.899 1.00 23.41 353 LEU A O 1
ATOM 2718 N N . MET A 1 354 ? 11.541 21.065 29.501 1.00 23.42 354 MET A N 1
ATOM 2719 C CA . MET A 1 354 ? 12.005 19.678 29.711 1.00 24.71 354 MET A CA 1
ATOM 2720 C C . MET A 1 354 ? 13.215 19.715 30.638 1.00 25.34 354 MET A C 1
ATOM 2721 O O . MET A 1 354 ? 14.319 20.132 30.263 1.00 23.91 354 MET A O 1
ATOM 2726 N N . VAL A 1 355 ? 12.983 19.252 31.854 1.00 24.34 355 VAL A N 1
ATOM 2727 C CA . VAL A 1 355 ? 13.974 19.296 32.925 1.00 23.65 355 VAL A CA 1
ATOM 2728 C C . VAL A 1 355 ? 14.804 17.991 32.932 1.00 24.24 355 VAL A C 1
ATOM 2729 O O . VAL A 1 355 ? 14.233 16.873 33.043 1.00 24.96 355 VAL A O 1
ATOM 2733 N N . ASN A 1 356 ? 16.113 18.109 32.819 1.00 25.04 356 ASN A N 1
ATOM 2734 C CA . ASN A 1 356 ? 16.991 16.983 33.036 1.00 25.24 356 ASN A CA 1
ATOM 2735 C C . ASN A 1 356 ? 17.366 16.787 34.481 1.00 24.35 356 ASN A C 1
ATOM 2736 O O . ASN A 1 356 ? 18.353 17.378 34.960 1.00 24.34 356 ASN A O 1
ATOM 2741 N N . THR A 1 357 ? 16.623 15.919 35.185 1.00 25.22 357 THR A N 1
ATOM 2742 C CA . THR A 1 357 ? 16.925 15.635 36.581 1.00 25.05 357 THR A CA 1
ATOM 2743 C C . THR A 1 357 ? 18.081 14.671 36.801 1.00 25.48 357 THR A C 1
ATOM 2744 O O . THR A 1 357 ? 18.459 14.427 37.927 1.00 27.62 357 THR A O 1
ATOM 2748 N N . LEU A 1 358 ? 18.631 14.113 35.721 1.00 28.08 358 LEU A N 1
ATOM 2749 C CA . LEU A 1 358 ? 19.862 13.304 35.861 1.00 28.43 358 LEU A CA 1
ATOM 2750 C C . LEU A 1 358 ? 21.112 14.178 36.037 1.00 29.65 358 LEU A C 1
ATOM 2751 O O . LEU A 1 358 ? 21.115 15.364 35.688 1.00 29.80 358 LEU A O 1
ATOM 2756 N N . ASP A 1 359 ? 22.180 13.586 36.567 1.00 31.30 359 ASP A N 1
ATOM 2757 C CA . ASP A 1 359 ? 23.412 14.370 36.762 1.00 32.58 359 ASP A CA 1
ATOM 2758 C C . ASP A 1 359 ? 24.440 14.171 35.631 1.00 33.27 359 ASP A C 1
ATOM 2759 O O . ASP A 1 359 ? 25.628 14.483 35.815 1.00 32.48 359 ASP A O 1
ATOM 2764 N N . ILE A 1 360 ? 23.952 13.685 34.482 1.00 32.34 360 ILE A N 1
ATOM 2765 C CA . ILE A 1 360 ? 24.719 13.709 33.236 1.00 32.84 360 ILE A CA 1
ATOM 2766 C C . ILE A 1 360 ? 23.849 14.248 32.100 1.00 31.25 360 ILE A C 1
ATOM 2767 O O . ILE A 1 360 ? 22.626 14.299 32.196 1.00 29.99 360 ILE A O 1
ATOM 2772 N N . THR A 1 361 ? 24.504 14.673 31.038 1.00 30.66 361 THR A N 1
ATOM 2773 C CA . THR A 1 361 ? 23.774 15.136 29.869 1.00 30.41 361 THR A CA 1
ATOM 2774 C C . THR A 1 361 ? 22.823 14.050 29.393 1.00 30.73 361 THR A C 1
ATOM 2775 O O . THR A 1 361 ? 23.150 12.833 29.395 1.00 32.03 361 THR A O 1
ATOM 2779 N N . ALA A 1 362 ? 21.641 14.455 28.966 1.00 30.37 362 ALA A N 1
ATOM 2780 C CA . ALA A 1 362 ? 20.611 13.567 28.514 1.00 30.28 362 ALA A CA 1
ATOM 2781 C C . ALA A 1 362 ? 19.828 14.166 27.369 1.00 31.11 362 ALA A C 1
ATOM 2782 O O . ALA A 1 362 ? 19.538 15.360 27.354 1.00 30.05 362 ALA A O 1
ATOM 2784 N N . THR A 1 363 ? 19.464 13.344 26.393 1.00 31.00 363 THR A N 1
ATOM 2785 C CA . THR A 1 363 ? 18.650 13.827 25.288 1.00 31.48 363 THR A CA 1
ATOM 2786 C C . THR A 1 363 ? 17.214 13.825 25.717 1.00 31.27 363 THR A C 1
ATOM 2787 O O . THR A 1 363 ? 16.731 12.839 26.307 1.00 32.09 363 THR A O 1
ATOM 2791 N N . LYS A 1 364 ? 16.507 14.923 25.461 1.00 29.40 364 LYS A N 1
ATOM 2792 C CA . LYS A 1 364 ? 15.097 15.045 25.791 1.00 28.39 364 LYS A CA 1
ATOM 2793 C C . LYS A 1 364 ? 14.325 15.506 24.549 1.00 29.74 364 LYS A C 1
ATOM 2794 O O . LYS A 1 364 ? 14.813 16.356 23.808 1.00 28.91 364 LYS A O 1
ATOM 2800 N N . GLU A 1 365 ? 13.139 14.943 24.319 1.00 28.55 365 GLU A N 1
ATOM 2801 C CA . GLU A 1 365 ? 12.394 15.227 23.116 1.00 27.58 365 GLU A CA 1
ATOM 2802 C C . GLU A 1 365 ? 10.982 15.672 23.385 1.00 27.01 365 GLU A C 1
ATOM 2803 O O . GLU A 1 365 ? 10.213 14.988 24.099 1.00 26.95 365 GLU A O 1
ATOM 2809 N N . ALA A 1 366 ? 10.639 16.833 22.830 1.00 26.45 366 ALA A N 1
ATOM 2810 C CA . ALA A 1 366 ? 9.291 17.383 22.877 1.00 25.66 366 ALA A CA 1
ATOM 2811 C C . ALA A 1 366 ? 8.534 16.822 21.694 1.00 26.48 366 ALA A C 1
ATOM 2812 O O . ALA A 1 366 ? 8.899 17.096 20.538 1.00 26.62 366 ALA A O 1
ATOM 2814 N N . LYS A 1 367 ? 7.498 16.036 21.996 1.00 27.12 367 LYS A N 1
ATOM 2815 C CA . LYS A 1 367 ? 6.701 15.345 20.978 1.00 28.99 367 LYS A CA 1
ATOM 2816 C C . LYS A 1 367 ? 5.295 15.957 21.021 1.00 27.88 367 LYS A C 1
ATOM 2817 O O . LYS A 1 367 ? 4.613 15.919 22.049 1.00 28.18 367 LYS A O 1
ATOM 2823 N N . TRP A 1 368 ? 4.858 16.557 19.903 1.00 29.42 368 TRP A N 1
ATOM 2824 C CA . TRP A 1 368 ? 3.652 17.370 19.923 1.00 29.18 368 TRP A CA 1
ATOM 2825 C C . TRP A 1 368 ? 2.379 16.625 20.351 1.00 30.41 368 TRP A C 1
ATOM 2826 O O . TRP A 1 368 ? 1.527 17.216 21.043 1.00 31.20 368 TRP A O 1
ATOM 2837 N N . ASN A 1 369 ? 2.264 15.362 19.951 1.00 33.06 369 ASN A N 1
ATOM 2838 C CA . ASN A 1 369 ? 1.076 14.567 20.302 1.00 35.07 369 ASN A CA 1
ATOM 2839 C C . ASN A 1 369 ? 0.935 14.381 21.792 1.00 35.06 369 ASN A C 1
ATOM 2840 O O . ASN A 1 369 ? -0.177 14.234 22.275 1.00 35.26 369 ASN A O 1
ATOM 2845 N N . GLU A 1 370 ? 2.060 14.393 22.513 1.00 35.02 370 GLU A N 1
ATOM 2846 C CA . GLU A 1 370 ? 2.046 14.249 23.977 1.00 34.36 370 GLU A CA 1
ATOM 2847 C C . GLU A 1 370 ? 1.577 15.507 24.702 1.00 33.90 370 GLU A C 1
ATOM 2848 O O . GLU A 1 370 ? 1.164 15.463 25.859 1.00 34.38 370 GLU A O 1
ATOM 2854 N N . ILE A 1 371 ? 1.634 16.644 24.029 1.00 31.86 371 ILE A N 1
ATOM 2855 C CA . ILE A 1 371 ? 1.420 17.927 24.682 1.00 31.85 371 ILE A CA 1
ATOM 2856 C C . ILE A 1 371 ? 0.021 18.418 24.455 1.00 32.62 371 ILE A C 1
ATOM 2857 O O . ILE A 1 371 ? -0.412 18.574 23.306 1.00 31.65 371 ILE A O 1
ATOM 2862 N N . PRO A 1 372 ? -0.715 18.661 25.523 1.00 32.89 372 PRO A N 1
ATOM 2863 C CA . PRO A 1 372 ? -2.060 19.233 25.412 1.00 33.73 372 PRO A CA 1
ATOM 2864 C C . PRO A 1 372 ? -2.118 20.528 24.612 1.00 34.54 372 PRO A C 1
ATOM 2865 O O . PRO A 1 372 ? -1.353 21.482 24.892 1.00 35.45 372 PRO A O 1
ATOM 2869 N N . GLY A 1 373 ? -3.010 20.569 23.616 1.00 33.62 373 GLY A N 1
ATOM 2870 C CA . GLY A 1 373 ? -3.187 21.732 22.785 1.00 33.70 373 GLY A CA 1
ATOM 2871 C C . GLY A 1 373 ? -2.388 21.675 21.494 1.00 34.02 373 GLY A C 1
ATOM 2872 O O . GLY A 1 373 ? -2.619 22.489 20.605 1.00 36.01 373 GLY A O 1
ATOM 2873 N N . LEU A 1 374 ? -1.445 20.762 21.399 1.00 33.85 374 LEU A N 1
ATOM 2874 C CA . LEU A 1 374 ? -0.709 20.536 20.166 1.00 34.58 374 LEU A CA 1
ATOM 2875 C C . LEU A 1 374 ? -1.037 19.173 19.571 1.00 35.15 374 LEU A C 1
ATOM 2876 O O . LEU A 1 374 ? -1.560 18.272 20.254 1.00 36.31 374 LEU A O 1
ATOM 2881 N N . SER A 1 375 ? -0.723 19.006 18.289 1.00 35.83 375 SER A N 1
ATOM 2882 C CA . SER A 1 375 ? -0.988 17.765 17.578 1.00 35.66 375 SER A CA 1
ATOM 2883 C C . SER A 1 375 ? 0.180 17.477 16.619 1.00 35.23 375 SER A C 1
ATOM 2884 O O . SER A 1 375 ? 0.970 18.384 16.279 1.00 33.09 375 SER A O 1
ATOM 2887 N N . ALA A 1 376 ? 0.309 16.239 16.195 1.00 32.20 376 ALA A N 1
ATOM 2888 C CA . ALA A 1 376 ? 1.350 15.862 15.247 1.00 32.50 376 ALA A CA 1
ATOM 2889 C C . ALA A 1 376 ? 1.333 16.805 14.038 1.00 31.42 376 ALA A C 1
ATOM 2890 O O . ALA A 1 376 ? 0.251 17.276 13.598 1.00 30.98 376 ALA A O 1
ATOM 2892 N N . GLY A 1 377 ? 2.530 17.078 13.510 1.00 29.56 377 GLY A N 1
ATOM 2893 C CA . GLY A 1 377 ? 2.714 18.025 12.438 1.00 28.63 377 GLY A CA 1
ATOM 2894 C C . GLY A 1 377 ? 3.962 18.875 12.679 1.00 27.06 377 GLY A C 1
ATOM 2895 O O . GLY A 1 377 ? 4.783 18.523 13.503 1.00 28.82 377 GLY A O 1
ATOM 2896 N N . HIS A 1 378 ? 4.061 19.961 11.939 1.00 26.55 378 HIS A N 1
ATOM 2897 C CA . HIS A 1 378 ? 5.192 20.872 12.049 1.00 25.01 378 HIS A CA 1
ATOM 2898 C C . HIS A 1 378 ? 4.727 22.208 12.596 1.00 24.01 378 HIS A C 1
ATOM 2899 O O . HIS A 1 378 ? 3.688 22.732 12.184 1.00 26.00 378 HIS A O 1
ATOM 2906 N N . TYR A 1 379 ? 5.515 22.760 13.526 1.00 25.17 379 TYR A N 1
ATOM 2907 C CA . TYR A 1 379 ? 5.248 24.056 14.124 1.00 23.55 379 TYR A CA 1
ATOM 2908 C C . TYR A 1 379 ? 6.507 24.919 14.022 1.00 23.72 379 TYR A C 1
ATOM 2909 O O . TYR A 1 379 ? 7.619 24.399 13.997 1.00 23.11 379 TYR A O 1
ATOM 2918 N N . GLU A 1 380 ? 6.311 26.236 13.979 1.00 23.81 380 GLU A N 1
ATOM 2919 C CA . GLU A 1 380 ? 7.420 27.171 14.124 1.00 23.37 380 GLU A CA 1
ATOM 2920 C C . GLU A 1 380 ? 7.861 27.204 15.596 1.00 24.19 380 GLU A C 1
ATOM 2921 O O . GLU A 1 380 ? 7.037 27.376 16.457 1.00 26.09 380 GLU A O 1
ATOM 2927 N N . VAL A 1 381 ? 9.156 27.031 15.855 1.00 23.49 381 VAL A N 1
ATOM 2928 C CA . VAL A 1 381 ? 9.639 26.913 17.230 1.00 23.83 381 VAL A CA 1
ATOM 2929 C C . VAL A 1 381 ? 10.758 27.919 17.491 1.00 24.62 381 VAL A C 1
ATOM 2930 O O . VAL A 1 381 ? 11.574 28.163 16.624 1.00 23.98 381 VAL A O 1
ATOM 2934 N N . ARG A 1 382 ? 10.810 28.469 18.723 1.00 24.06 382 ARG A N 1
ATOM 2935 C CA . ARG A 1 382 ? 11.848 29.378 19.151 1.00 25.02 382 ARG A CA 1
ATOM 2936 C C . ARG A 1 382 ? 12.451 28.864 20.458 1.00 25.12 382 ARG A C 1
ATOM 2937 O O . ARG A 1 382 ? 11.728 28.340 21.317 1.00 25.36 382 ARG A O 1
ATOM 2945 N N . ASP A 1 383 ? 13.754 29.029 20.594 1.00 24.91 383 ASP A N 1
ATOM 2946 C CA . ASP A 1 383 ? 14.467 28.708 21.804 1.00 25.11 383 ASP A CA 1
ATOM 2947 C C . ASP A 1 383 ? 14.321 29.895 22.758 1.00 26.36 383 ASP A C 1
ATOM 2948 O O . ASP A 1 383 ? 14.787 30.985 22.471 1.00 25.43 383 ASP A O 1
ATOM 2953 N N . VAL A 1 384 ? 13.707 29.661 23.911 1.00 25.28 384 VAL A N 1
ATOM 2954 C CA . VAL A 1 384 ? 13.528 30.718 24.898 1.00 25.11 384 VAL A CA 1
ATOM 2955 C C . VAL A 1 384 ? 14.819 31.265 25.540 1.00 25.56 384 VAL A C 1
ATOM 2956 O O . VAL A 1 384 ? 14.854 32.454 25.926 1.00 25.30 384 VAL A O 1
ATOM 2960 N N . TRP A 1 385 ? 15.843 30.425 25.661 1.00 26.05 385 TRP A N 1
ATOM 2961 C CA . TRP A 1 385 ? 17.123 30.863 26.307 1.00 26.59 385 TRP A CA 1
ATOM 2962 C C . TRP A 1 385 ? 17.892 31.795 25.400 1.00 28.81 385 TRP A C 1
ATOM 2963 O O . TRP A 1 385 ? 18.418 32.817 25.851 1.00 29.93 385 TRP A O 1
ATOM 2974 N N . SER A 1 386 ? 17.935 31.459 24.113 1.00 28.64 386 SER A N 1
ATOM 2975 C CA . SER A 1 386 ? 18.801 32.171 23.140 1.00 30.47 386 SER A CA 1
ATOM 2976 C C . SER A 1 386 ? 18.021 33.168 22.301 1.00 30.76 386 SER A C 1
ATOM 2977 O O . SER A 1 386 ? 18.626 34.002 21.583 1.00 29.87 386 SER A O 1
ATOM 2980 N N . ASP A 1 387 ? 16.690 33.090 22.358 1.00 29.90 387 ASP A N 1
ATOM 2981 C CA . ASP A 1 387 ? 15.801 33.817 21.507 1.00 29.99 387 ASP A CA 1
ATOM 2982 C C . ASP A 1 387 ? 16.092 33.554 20.012 1.00 29.85 387 ASP A C 1
ATOM 2983 O O . ASP A 1 387 ? 15.947 34.446 19.192 1.00 32.76 387 ASP A O 1
ATOM 2988 N N . LYS A 1 388 ? 16.495 32.356 19.679 1.00 27.65 388 LYS A N 1
ATOM 2989 C CA . LYS A 1 388 ? 16.741 31.979 18.286 1.00 26.27 388 LYS A CA 1
ATOM 2990 C C . LYS A 1 388 ? 15.615 31.145 17.707 1.00 24.68 388 LYS A C 1
ATOM 2991 O O . LYS A 1 388 ? 14.966 30.329 18.390 1.00 25.36 388 LYS A O 1
ATOM 2997 N N . ASP A 1 389 ? 15.386 31.349 16.412 1.00 22.85 389 ASP A N 1
ATOM 2998 C CA . ASP A 1 389 ? 14.498 30.490 15.610 1.00 22.76 389 ASP A CA 1
ATOM 2999 C C . ASP A 1 389 ? 15.066 29.095 15.517 1.00 22.81 389 ASP A C 1
ATOM 3000 O O . ASP A 1 389 ? 16.214 28.935 15.130 1.00 21.73 389 ASP A O 1
ATOM 3005 N N . LEU A 1 390 ? 14.260 28.058 15.850 1.00 24.64 390 LEU A N 1
ATOM 3006 C CA . LEU A 1 390 ? 14.714 26.649 15.736 1.00 25.02 390 LEU A CA 1
ATOM 3007 C C . LEU A 1 390 ? 14.173 25.975 14.468 1.00 24.89 390 LEU A C 1
ATOM 3008 O O . LEU A 1 390 ? 14.562 24.834 14.160 1.00 25.36 390 LEU A O 1
ATOM 3013 N N . GLY A 1 391 ? 13.307 26.692 13.750 1.00 24.71 391 GLY A N 1
ATOM 3014 C CA . GLY A 1 391 ? 12.783 26.231 12.469 1.00 24.53 391 GLY A CA 1
ATOM 3015 C C . GLY A 1 391 ? 11.366 25.721 12.501 1.00 23.89 391 GLY A C 1
ATOM 3016 O O . GLY A 1 391 ? 10.602 26.014 13.406 1.00 24.74 391 GLY A O 1
ATOM 3017 N N . CYS A 1 392 ? 11.012 24.970 11.455 1.00 23.65 392 CYS A N 1
ATOM 3018 C CA . CYS A 1 392 ? 9.667 24.412 11.260 1.00 23.72 392 CYS A CA 1
ATOM 3019 C C . CYS A 1 392 ? 9.794 22.898 11.545 1.00 24.63 392 CYS A C 1
ATOM 3020 O O . CYS A 1 392 ? 10.304 22.156 10.717 1.00 24.97 392 CYS A O 1
ATOM 3023 N N . LEU A 1 393 ? 9.355 22.497 12.732 1.00 23.62 393 LEU A N 1
ATOM 3024 C CA . LEU A 1 393 ? 9.784 21.212 13.337 1.00 23.32 393 LEU A CA 1
ATOM 3025 C C . LEU A 1 393 ? 8.655 20.240 13.596 1.00 22.97 393 LEU A C 1
ATOM 3026 O O . LEU A 1 393 ? 7.604 20.605 14.073 1.00 23.73 393 LEU A O 1
ATOM 3031 N N . SER A 1 394 ? 8.952 18.985 13.277 1.00 24.63 394 SER A N 1
ATOM 3032 C CA . SER A 1 394 ? 8.033 17.888 13.602 1.00 24.49 394 SER A CA 1
ATOM 3033 C C . SER A 1 394 ? 8.133 17.375 15.058 1.00 25.27 394 SER A C 1
ATOM 3034 O O . SER A 1 394 ? 7.253 16.656 15.506 1.00 26.20 394 SER A O 1
ATOM 3037 N N . SER A 1 395 ? 9.222 17.744 15.762 1.00 24.57 395 SER A N 1
ATOM 3038 C CA . SER A 1 395 ? 9.438 17.464 17.188 1.00 26.34 395 SER A CA 1
ATOM 3039 C C . SER A 1 395 ? 10.670 18.313 17.541 1.00 25.70 395 SER A C 1
ATOM 3040 O O . SER A 1 395 ? 11.293 18.878 16.624 1.00 25.64 395 SER A O 1
ATOM 3043 N N . TYR A 1 396 ? 11.037 18.410 18.828 1.00 26.69 396 TYR A N 1
ATOM 3044 C CA . TYR A 1 396 ? 12.254 19.151 19.199 1.00 26.95 396 TYR A CA 1
ATOM 3045 C C . TYR A 1 396 ? 13.052 18.253 20.137 1.00 27.24 396 TYR A C 1
ATOM 3046 O O . TYR A 1 396 ? 12.556 17.903 21.234 1.00 28.00 396 TYR A O 1
ATOM 3055 N N . LYS A 1 397 ? 14.255 17.889 19.699 1.00 27.95 397 LYS A N 1
ATOM 3056 C CA . LYS A 1 397 ? 15.181 17.047 20.419 1.00 29.26 397 LYS A CA 1
ATOM 3057 C C . LYS A 1 397 ? 16.412 17.862 20.798 1.00 30.40 397 LYS A C 1
ATOM 3058 O O . LYS A 1 397 ? 16.991 18.573 19.965 1.00 30.71 397 LYS A O 1
ATOM 3064 N N . ALA A 1 398 ? 16.829 17.759 22.052 1.00 30.42 398 ALA A N 1
ATOM 3065 C CA . ALA A 1 398 ? 17.958 18.548 22.542 1.00 31.36 398 ALA A CA 1
ATOM 3066 C C . ALA A 1 398 ? 18.789 17.759 23.541 1.00 30.37 398 ALA A C 1
ATOM 3067 O O . ALA A 1 398 ? 18.230 16.973 24.316 1.00 29.47 398 ALA A O 1
ATOM 3069 N N . ALA A 1 399 ? 20.105 17.943 23.509 1.00 29.48 399 ALA A N 1
ATOM 3070 C CA . ALA A 1 399 ? 20.995 17.463 24.551 1.00 29.59 399 ALA A CA 1
ATOM 3071 C C . ALA A 1 399 ? 20.897 18.459 25.700 1.00 29.43 399 ALA A C 1
ATOM 3072 O O . ALA A 1 399 ? 21.235 19.651 25.533 1.00 31.84 399 ALA A O 1
ATOM 3074 N N . VAL A 1 400 ? 20.452 17.980 26.851 1.00 28.12 400 VAL A N 1
ATOM 3075 C CA . VAL A 1 400 ? 20.231 18.870 28.008 1.00 26.69 400 VAL A CA 1
ATOM 3076 C C . VAL A 1 400 ? 21.252 18.554 29.085 1.00 26.54 400 VAL A C 1
ATOM 3077 O O . VAL A 1 400 ? 21.343 17.410 29.531 1.00 26.93 400 VAL A O 1
ATOM 3081 N N . ALA A 1 401 ? 22.022 19.567 29.489 1.00 26.34 401 ALA A N 1
ATOM 3082 C CA . ALA A 1 401 ? 23.038 19.404 30.513 1.00 26.60 401 ALA A CA 1
ATOM 3083 C C . ALA A 1 401 ? 22.431 18.939 31.842 1.00 26.46 401 ALA A C 1
ATOM 3084 O O . ALA A 1 401 ? 21.222 19.125 32.103 1.00 24.91 401 ALA A O 1
ATOM 3086 N N . ALA A 1 402 ? 23.275 18.332 32.676 1.00 25.32 402 ALA A N 1
ATOM 3087 C CA . ALA A 1 402 ? 22.876 17.902 34.021 1.00 25.84 402 ALA A CA 1
ATOM 3088 C C . ALA A 1 402 ? 22.126 19.031 34.754 1.00 26.07 402 ALA A C 1
ATOM 3089 O O . ALA A 1 402 ? 22.659 20.111 34.913 1.00 25.04 402 ALA A O 1
ATOM 3091 N N . HIS A 1 403 ? 20.915 18.725 35.193 1.00 24.43 403 HIS A N 1
ATOM 3092 C CA . HIS A 1 403 ? 20.091 19.631 36.028 1.00 24.40 403 HIS A CA 1
ATOM 3093 C C . HIS A 1 403 ? 19.641 20.893 35.279 1.00 24.82 403 HIS A C 1
ATOM 3094 O O . HIS A 1 403 ? 19.140 21.837 35.908 1.00 23.67 403 HIS A O 1
ATOM 3101 N N . ASP A 1 404 ? 19.797 20.911 33.929 1.00 23.72 404 ASP A N 1
ATOM 3102 C CA . ASP A 1 404 ? 19.316 22.012 33.100 1.00 22.74 404 ASP A CA 1
ATOM 3103 C C . ASP A 1 404 ? 17.900 21.760 32.579 1.00 23.24 404 ASP A C 1
ATOM 3104 O O . ASP A 1 404 ? 17.366 20.669 32.757 1.00 23.78 404 ASP A O 1
ATOM 3109 N N . THR A 1 405 ? 17.315 22.775 31.964 1.00 22.95 405 THR A N 1
ATOM 3110 C CA . THR A 1 405 ? 15.990 22.682 31.373 1.00 23.37 405 THR A CA 1
ATOM 3111 C C . THR A 1 405 ? 16.062 23.271 29.975 1.00 23.79 405 THR A C 1
ATOM 3112 O O . THR A 1 405 ? 16.553 24.379 29.761 1.00 24.15 405 THR A O 1
ATOM 3116 N N . ALA A 1 406 ? 15.581 22.494 29.014 1.00 22.51 406 ALA A N 1
ATOM 3117 C CA . ALA A 1 406 ? 15.338 23.035 27.685 1.00 22.98 406 ALA A CA 1
ATOM 3118 C C . ALA A 1 406 ? 14.016 23.736 27.688 1.00 24.08 406 ALA A C 1
ATOM 3119 O O . ALA A 1 406 ? 13.017 23.194 28.221 1.00 23.16 406 ALA A O 1
ATOM 3121 N N . VAL A 1 407 ? 13.985 24.938 27.101 1.00 23.28 407 VAL A N 1
ATOM 3122 C CA . VAL A 1 407 ? 12.761 25.726 27.076 1.00 22.97 407 VAL A CA 1
ATOM 3123 C C . VAL A 1 407 ? 12.494 26.284 25.680 1.00 23.73 407 VAL A C 1
ATOM 3124 O O . VAL A 1 407 ? 13.320 26.978 25.133 1.00 23.69 407 VAL A O 1
ATOM 3128 N N . ILE A 1 408 ? 11.323 25.958 25.125 1.00 22.63 408 ILE A N 1
ATOM 3129 C CA . ILE A 1 408 ? 10.935 26.416 23.813 1.00 23.84 408 ILE A CA 1
ATOM 3130 C C . ILE A 1 408 ? 9.567 27.049 23.813 1.00 22.99 408 ILE A C 1
ATOM 3131 O O . ILE A 1 408 ? 8.739 26.817 24.711 1.00 24.18 408 ILE A O 1
ATOM 3136 N N . LEU A 1 409 ? 9.302 27.846 22.785 1.00 23.60 409 LEU A N 1
ATOM 3137 C CA . LEU A 1 409 ? 8.011 28.419 22.533 1.00 24.83 409 LEU A CA 1
ATOM 3138 C C . LEU A 1 409 ? 7.543 27.886 21.174 1.00 26.09 409 LEU A C 1
ATOM 3139 O O . LEU A 1 409 ? 8.203 28.098 20.146 1.00 24.58 409 LEU A O 1
ATOM 3144 N N . VAL A 1 410 ? 6.406 27.202 21.183 1.00 25.81 410 VAL A N 1
ATOM 3145 C CA . VAL A 1 410 ? 5.826 26.619 19.968 1.00 26.00 410 VAL A CA 1
ATOM 3146 C C . VAL A 1 410 ? 4.779 27.593 19.440 1.00 27.0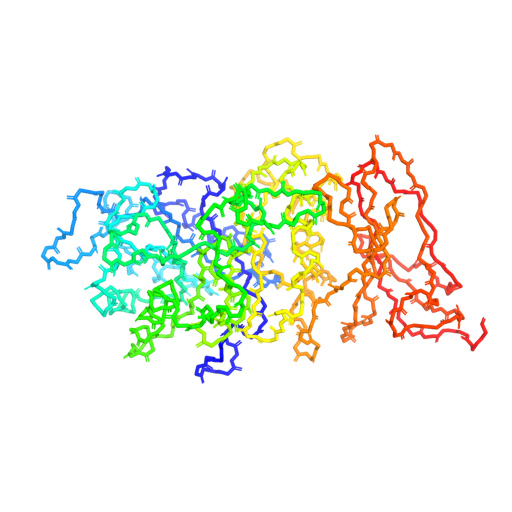5 410 VAL A C 1
ATOM 3147 O O . VAL A 1 410 ? 3.781 27.901 20.107 1.00 28.17 410 VAL A O 1
ATOM 3151 N N . GLY A 1 411 ? 5.042 28.084 18.225 1.00 27.13 411 GLY A N 1
ATOM 3152 C CA . GLY A 1 411 ? 4.200 29.032 17.557 1.00 27.68 411 GLY A CA 1
ATOM 3153 C C . GLY A 1 411 ? 3.216 28.383 16.602 1.00 28.26 411 GLY A C 1
ATOM 3154 O O . GLY A 1 411 ? 2.600 27.341 16.865 1.00 27.56 411 GLY A O 1
ATOM 3155 N N . LYS A 1 412 ? 3.046 29.062 15.479 1.00 29.28 412 LYS A N 1
ATOM 3156 C CA . LYS A 1 412 ? 2.054 28.641 14.519 1.00 29.58 412 LYS A CA 1
ATOM 3157 C C . LYS A 1 412 ? 2.443 27.324 13.872 1.00 28.14 412 LYS A C 1
ATOM 3158 O O . LYS A 1 412 ? 3.637 26.990 13.684 1.00 27.92 412 LYS A O 1
ATOM 3164 N N . LYS A 1 413 ? 1.409 26.564 13.506 1.00 27.90 413 LYS A N 1
ATOM 3165 C CA . LYS A 1 413 ? 1.613 25.430 12.599 1.00 28.26 413 LYS A CA 1
ATOM 3166 C C . LYS A 1 413 ? 2.196 25.917 11.293 1.00 27.77 413 LYS A C 1
ATOM 3167 O O . LYS A 1 413 ? 1.708 26.884 10.731 1.00 27.44 413 LYS A O 1
ATOM 3173 N N . CYS A 1 414 ? 3.221 25.231 10.818 1.00 26.69 414 CYS A N 1
ATOM 3174 C CA . CYS A 1 414 ? 3.868 25.570 9.554 1.00 26.58 414 CYS A CA 1
ATOM 3175 C C . CYS A 1 414 ? 3.706 24.514 8.475 1.00 27.66 414 CYS A C 1
ATOM 3176 O O . CYS A 1 414 ? 4.055 24.773 7.325 1.00 27.85 414 CYS A O 1
ATOM 3179 N N . GLN A 1 415 ? 3.178 23.324 8.819 1.00 27.88 415 GLN A N 1
ATOM 3180 C CA . GLN A 1 415 ? 2.591 22.435 7.801 1.00 30.61 415 GLN A CA 1
ATOM 3181 C C . GLN A 1 415 ? 1.409 21.697 8.427 1.00 31.40 415 GLN A C 1
ATOM 3182 O O . GLN A 1 415 ? 1.342 21.546 9.650 1.00 33.60 415 GLN A O 1
ATOM 3188 N N . ARG A 1 416 ? 0.505 21.206 7.588 1.00 34.16 416 ARG A N 1
ATOM 3189 C CA . ARG A 1 416 ? -0.640 20.407 8.060 1.00 35.49 416 ARG A CA 1
ATOM 3190 C C . ARG A 1 416 ? -0.174 19.019 8.454 1.00 34.51 416 ARG A C 1
ATOM 3191 O O . ARG A 1 416 ? -0.789 18.366 9.330 1.00 37.52 416 ARG A O 1
ATOM 3199 N N . TRP A 1 417 ? 0.918 18.569 7.839 1.00 31.02 417 TRP A N 1
ATOM 3200 C CA . TRP A 1 417 ? 1.481 17.249 8.111 1.00 30.59 417 TRP A CA 1
ATOM 3201 C C . TRP A 1 417 ? 2.729 17.348 8.977 1.00 30.33 417 TRP A C 1
ATOM 3202 O O . TRP A 1 417 ? 3.245 16.318 9.449 1.00 28.07 417 TRP A O 1
#

InterPro domains:
  IPR000111 Glycoside hydrolase family 27/36, conserved site [PS00512] (74-92)
  IPR002241 Glycoside hydrolase, family 27 [PF16499] (39-165)
  IPR002241 Glycoside hydrolase, family 27 [PF16499] (205-340)
  IPR002241 Glycoside hydrolase, family 27 [PR00740] (33-52)
  IPR002241 Glycoside hydrolase, family 27 [PR00740] (69-84)
  IPR002241 Glycoside hydrolase, family 27 [PR00740] (110-131)
  IPR002241 Glycoside hydrolase, family 27 [PR00740] (144-161)
  IPR002241 Glycoside hydrolase, family 27 [PR00740] (210-228)
  IPR002241 Glycoside hydrolase, family 27 [PR00740] (275-294)
  IPR002241 Glycoside hydrolase, family 27 [PR00740] (296-317)
  IPR002241 Glycoside hydrolase, family 27 [PTHR11452] (32-436)
  IPR002241 Glycoside hydrolase, family 27 [cd14792] (39-340)
  IPR013780 Glycosyl hydrolase, all-beta [G3DSA:2.60.40.1180] (343-444)
  IPR013785 Aldolase-type TIM barrel [G3DSA:3.20.20.70] (28-342)
  IPR017853 Glycoside hydrolase superfamily [SSF51445] (29-340)
  IPR041233 Alpha galactosidase, C-terminal domain [PF17801] (364-436)

B-factor: mean 29.14, std 10.53, range [14.16, 84.73]

Foldseek 3Di:
DDFDVRDPLQFFAAAAEAPLAQNQNAALVLQLLRLVLCVVLCVVVLPHAEREYEPNQFDLPDADVLHTHGPCVRVVPGLLVSQVSSVVSVHAYHYEFELAQAGPVRGGHDNVNLQVHLQVCVVSRHAEYEYAYPHHDDVLDWQAKEQQLQPFDADFQSHDDCVRPVRYDDPPDDLCPTSLVVSQQSNQVSNNPHPHHYFYEAAYALISVCLVNVLVGGSEYENHPAADQDLLRLLQLLLRLLVRQVSFFTSYAHASYEQQQPHDDQDPQLNLLSLLSCLQSLHRYHHHHRSVNHDSLSSVSSSLNVSSCNSRAPPTTGGKHALAQPPDHPSGRDSQRGRAWTWDAGPQAIKIKGWASAQAWDKDKAAQCSDPPGHFAWFFKAWSVVRHTPGTDRIDIDTAGHGHMTIMGTHGGPDPD